Protein AF-A0A212QWR2-F1 (afdb_monomer_lite)

Foldseek 3Di:
DDDDPVNVVVVVVVCVVCVVVVVVVCVVPDDPVVVPPPVVVVVVVVVVVVVVVVVVVVVVVVVVVVVVVVVVVVVVVVVVVVVVVVVVVVVVVVVVVVVVVVVVVVVVVVVVVVVVVVVVVVVVVVVVVVVVVVVVVVVVVVVVVVVVVVVVVVVVVVVVVVVVVVVVVVVVVVVVVVVVVVVVVVVVVVVVVVVVVVVVVVVVVVVVVVVVVVVVVVVVVVVVVVVVVVVVVVVVVVVVVVVVVVVVVVVVVVVVVVVVVVVVVVVVVVVVVVVVVVVVVVVVVQLVLVQVQVVVLCVVQQKDFPDRWDWADQPPPGIQSTKTWTQGPVRDIEMEGEAEDQEQDLVVLVVVLVCVVDPSSLVSCVVVPGDDFYFYEYEYAHYDPVNLVSCVVSQHWYQYSVPGTSHGHDTDDSDDDDDDDDD

Organism: NCBI:txid877466

Sequence (423 aa):
MAFTVEDLRDLAELLRAHPEWREPLWALLAAEEVRRMPERMERGFRRAARLILALYRAQRRQARETDARLAEMAEAIHRLGETVRHLAETVHGLAEAQRRTEENLQRLSEAFVTHHQEFLAYQAQTEARLAELNATVGNLAEVVQDLSGTIHSLAEAQRRTEENLQRLTEAFAAHRQEFLEHGAETDRRFAEMAEAIRNLSEAFTAHRQEFLEHRAETERRFAELAEAQRRTEESLAAHRAETDRRFAELAQAQRRTEETLQHVLLRQEQFQRTLDRFGQIVGVTVEGQMVEAVQRYLAERGYVLLEPIATLAIDRIGELDGIARVRGPDGEEAWFIISVKARLGPRAVHDFADLLRNAAVQEALRAYGVRGPVLPLIFGVVLDRRALELAREARIGLLLQAQGELVAPQPWALEATGNSEDP

pLDDT: mean 83.11, std 12.46, range [30.95, 96.25]

Radius of gyration: 142.33 Å; chains: 1; bounding box: 212×104×377 Å

Secondary structure (DSSP, 8-state):
----HHHHHHHHHHHHH-GGGHHHHHHHHS-TTGGGHHHHHHHHHHHHHHHHHHHHHHHHHHHHHHHHHHHHHHHHHHHHHHHHHHHHHHHHHHHHHHHHHHHHHHHHHHHHHHHHHHHHHHHHHHHHHHHHHHHHHHHHHHHHHHHHHHHHHHHHHHHHHHHHHHHHHHHHHHHHHHHHHHHHHHHHHHHHHHHHHHHHHHHHHHHHHHHHHHHHHHHHHHHHHHHHHHHHHHHHHHHHHHHHHHHHHHHHHHHHHHHHHHHHHHHHHHHHHHHHHHHHHHHHHHHHHHHHHHHHHHHHTTPEESS--EEEEETTTEEEEEEEEEE-TTS-EEEEEEEEEEEE-HHHHHHHHHHHH-HHHHHHHHHHT--S-EEEEEEEEEE-THHHHHHHHTT-EEEETTTEEEE---PBP----------

Structure (mmCIF, N/CA/C/O backbone):
data_AF-A0A212QWR2-F1
#
_entry.id   AF-A0A212QWR2-F1
#
loop_
_atom_site.group_PDB
_atom_site.id
_atom_site.type_symbol
_atom_site.label_atom_id
_atom_site.label_alt_id
_atom_site.label_comp_id
_atom_site.label_asym_id
_atom_site.label_entity_id
_atom_site.label_seq_id
_atom_site.pdbx_PDB_ins_code
_atom_site.Cartn_x
_atom_site.Cartn_y
_atom_site.Cartn_z
_atom_site.occupancy
_atom_site.B_iso_or_equiv
_atom_site.auth_seq_id
_atom_site.auth_comp_id
_atom_site.auth_asym_id
_atom_site.auth_atom_id
_atom_site.pdbx_PDB_model_num
ATOM 1 N N . MET A 1 1 ? -131.033 -11.942 227.398 1.00 42.09 1 MET A N 1
ATOM 2 C CA . MET A 1 1 ? -130.002 -12.928 227.779 1.00 42.09 1 MET A CA 1
ATOM 3 C C . MET A 1 1 ? -129.540 -13.559 226.494 1.00 42.09 1 MET A C 1
ATOM 5 O O . MET A 1 1 ? -130.307 -14.278 225.871 1.00 42.09 1 MET A O 1
ATOM 9 N N . ALA A 1 2 ? -128.429 -13.049 225.989 1.00 44.97 2 ALA A N 1
ATOM 10 C CA . ALA A 1 2 ? -128.163 -12.978 224.567 1.00 44.97 2 ALA A CA 1
ATOM 11 C C . ALA A 1 2 ? -126.706 -13.345 224.359 1.00 44.97 2 ALA A C 1
ATOM 13 O O . ALA A 1 2 ? -125.842 -12.746 224.989 1.00 44.97 2 ALA A O 1
ATOM 14 N N . PHE A 1 3 ? -126.501 -14.342 223.512 1.00 57.19 3 PHE A N 1
ATOM 15 C CA . PHE A 1 3 ? -125.217 -14.774 222.988 1.00 57.19 3 PHE A CA 1
ATOM 16 C C . PHE A 1 3 ? -124.317 -13.554 222.723 1.00 57.19 3 PHE A C 1
ATOM 18 O O . PHE A 1 3 ? -124.690 -12.690 221.922 1.00 57.19 3 PHE A O 1
ATOM 25 N N . THR A 1 4 ? -123.200 -13.421 223.443 1.00 62.25 4 THR A N 1
ATOM 26 C CA . THR A 1 4 ? -122.276 -12.289 223.272 1.00 62.25 4 THR A CA 1
ATOM 27 C C . THR A 1 4 ? -121.043 -12.700 222.477 1.00 62.25 4 THR A C 1
ATOM 29 O O . THR A 1 4 ? -120.872 -13.835 222.039 1.00 62.25 4 THR A O 1
ATOM 32 N N . VAL A 1 5 ? -120.171 -11.730 222.244 1.00 62.03 5 VAL A N 1
ATOM 33 C CA . VAL A 1 5 ? -118.946 -11.897 221.468 1.00 62.03 5 VAL A CA 1
ATOM 34 C C . VAL A 1 5 ? -117.949 -12.859 222.152 1.00 62.03 5 VAL A C 1
ATOM 36 O O . VAL A 1 5 ? -117.109 -13.423 221.454 1.00 62.03 5 VAL A O 1
ATOM 39 N N . GLU A 1 6 ? -118.062 -13.109 223.467 1.00 59.66 6 GLU A N 1
ATOM 40 C CA . GLU A 1 6 ? -117.269 -14.122 224.195 1.00 59.66 6 GLU A CA 1
ATOM 41 C C . GLU A 1 6 ? -117.729 -15.560 223.886 1.00 59.66 6 GLU A C 1
ATOM 43 O O . GLU A 1 6 ? -116.888 -16.386 223.539 1.00 59.66 6 GLU A O 1
ATOM 48 N N . ASP A 1 7 ? -119.041 -15.825 223.810 1.00 64.12 7 ASP A N 1
ATOM 49 C CA . ASP A 1 7 ? -119.592 -17.135 223.402 1.00 64.12 7 ASP A CA 1
ATOM 50 C C . ASP A 1 7 ? -119.168 -17.534 221.966 1.00 64.12 7 ASP A C 1
ATOM 52 O O . ASP A 1 7 ? -118.997 -18.708 221.630 1.00 64.12 7 ASP A O 1
ATOM 56 N N . LEU A 1 8 ? -118.963 -16.538 221.094 1.00 60.72 8 LEU A N 1
ATOM 57 C CA . LEU A 1 8 ? -118.506 -16.702 219.705 1.00 60.72 8 LEU A CA 1
ATOM 58 C C . LEU A 1 8 ? -116.994 -16.985 219.620 1.00 60.72 8 LEU A C 1
ATOM 60 O O . LEU A 1 8 ? -116.527 -17.639 218.683 1.00 60.72 8 LEU A O 1
ATOM 64 N N . ARG A 1 9 ? -116.231 -16.508 220.610 1.00 67.19 9 ARG A N 1
ATOM 65 C CA . ARG A 1 9 ? -114.794 -16.768 220.752 1.00 67.19 9 ARG A CA 1
ATOM 66 C C . ARG A 1 9 ? -114.546 -18.174 221.298 1.00 67.19 9 ARG A C 1
ATOM 68 O O . ARG A 1 9 ? -113.717 -18.882 220.729 1.00 67.19 9 ARG A O 1
ATOM 75 N N . ASP A 1 10 ? -115.341 -18.603 222.277 1.00 68.62 10 ASP A N 1
ATOM 76 C CA . ASP A 1 10 ? -115.304 -19.957 222.845 1.00 68.62 10 ASP A CA 1
ATOM 77 C C . ASP A 1 10 ? -115.687 -21.025 221.803 1.00 68.62 10 ASP A C 1
ATOM 79 O O . ASP A 1 10 ? -115.027 -22.061 221.687 1.00 68.62 10 ASP A O 1
ATOM 83 N N . LEU A 1 11 ? -116.682 -20.749 220.946 1.00 68.94 11 LEU A N 1
ATOM 84 C CA . LEU A 1 11 ? -117.036 -21.623 219.818 1.00 68.94 11 LEU A CA 1
ATOM 85 C C . LEU A 1 11 ? -115.879 -21.759 218.807 1.00 68.94 11 LEU A C 1
ATOM 87 O O . LEU A 1 11 ? -115.638 -22.842 218.271 1.00 68.94 11 LEU A O 1
ATOM 91 N N . ALA A 1 12 ? -115.138 -20.676 218.550 1.00 67.44 12 ALA A N 1
ATOM 92 C CA . ALA A 1 12 ? -113.988 -20.684 217.647 1.00 67.44 12 ALA A CA 1
ATOM 93 C C . ALA A 1 12 ? -112.766 -21.423 218.232 1.00 67.44 12 ALA A C 1
ATOM 95 O O . ALA A 1 12 ? -111.989 -22.002 217.465 1.00 67.44 12 ALA A O 1
ATOM 96 N N . GLU A 1 13 ? -112.600 -21.447 219.560 1.00 71.12 13 GLU A N 1
ATOM 97 C CA . GLU A 1 13 ? -111.594 -22.275 220.239 1.00 71.12 13 GLU A CA 1
ATOM 98 C C . GLU A 1 13 ? -111.981 -23.763 220.256 1.00 71.12 13 GLU A C 1
ATOM 100 O O . GLU A 1 13 ? -111.152 -24.604 219.900 1.00 71.12 13 GLU A O 1
ATOM 105 N N . LEU A 1 14 ? -113.247 -24.108 220.518 1.00 71.00 14 LEU A N 1
ATOM 106 C CA . LEU A 1 14 ? -113.765 -25.486 220.430 1.00 71.00 14 LEU A CA 1
ATOM 107 C C . LEU A 1 14 ? -113.655 -26.070 219.013 1.00 71.00 14 LEU A C 1
ATOM 109 O O . LEU A 1 14 ? -113.196 -27.198 218.834 1.00 71.00 14 LEU A O 1
ATOM 113 N N . LEU A 1 15 ? -113.972 -25.275 217.986 1.00 66.69 15 LEU A N 1
ATOM 114 C CA . LEU A 1 15 ? -113.772 -25.643 216.578 1.00 66.69 15 LEU A CA 1
ATOM 115 C C . LEU A 1 15 ? -112.291 -25.704 216.176 1.00 66.69 15 LEU A C 1
ATOM 117 O O . LEU A 1 15 ? -111.963 -26.199 215.093 1.00 66.69 15 LEU A O 1
ATOM 121 N N . ARG A 1 16 ? -111.372 -25.184 216.999 1.00 68.62 16 ARG A N 1
ATOM 122 C CA . ARG A 1 16 ? -109.927 -25.391 216.830 1.00 68.62 16 ARG A CA 1
ATOM 123 C C . ARG A 1 16 ? -109.407 -26.635 217.534 1.00 68.62 16 ARG A C 1
ATOM 125 O O . ARG A 1 16 ? -108.525 -27.269 216.959 1.00 68.62 16 ARG A O 1
ATOM 132 N N . ALA A 1 17 ? -109.966 -26.987 218.687 1.00 69.06 17 ALA A N 1
ATOM 133 C CA . ALA A 1 17 ? -109.622 -28.192 219.436 1.00 69.06 17 ALA A CA 1
ATOM 134 C C . ALA A 1 17 ? -110.185 -29.484 218.808 1.00 69.06 17 ALA A C 1
ATOM 136 O O . ALA A 1 17 ? -109.509 -30.507 218.847 1.00 69.06 17 ALA A O 1
ATOM 137 N N . HIS A 1 18 ? -111.362 -29.423 218.173 1.00 61.00 18 HIS A N 1
ATOM 138 C CA . HIS A 1 18 ? -112.025 -30.556 217.509 1.00 61.00 18 HIS A CA 1
ATOM 139 C C . HIS A 1 18 ? -112.124 -30.338 215.986 1.00 61.00 18 HIS A C 1
ATOM 141 O O . HIS A 1 18 ? -113.138 -29.833 215.489 1.00 61.00 18 HIS A O 1
ATOM 147 N N . PRO A 1 19 ? -111.074 -30.668 215.204 1.00 66.56 19 PRO A N 1
ATOM 148 C CA . PRO A 1 19 ? -111.085 -30.518 213.747 1.00 66.56 19 PRO A CA 1
ATOM 149 C C . PRO A 1 19 ? -112.181 -31.343 213.052 1.00 66.56 19 PRO A C 1
ATOM 151 O O . PRO A 1 19 ? -112.654 -30.933 211.993 1.00 66.56 19 PRO A O 1
ATOM 154 N N . GLU A 1 20 ? -112.649 -32.430 213.665 1.00 67.19 20 GLU A N 1
ATOM 155 C CA . GLU A 1 20 ? -113.782 -33.243 213.215 1.00 67.19 20 GLU A CA 1
ATOM 156 C C . GLU A 1 20 ? -115.118 -32.475 213.171 1.00 67.19 20 GLU A C 1
ATOM 158 O O . GLU A 1 20 ? -116.031 -32.869 212.448 1.00 67.19 20 GLU A O 1
ATOM 163 N N . TRP A 1 21 ? -115.250 -31.352 213.889 1.00 64.31 21 TRP A N 1
ATOM 164 C CA . TRP A 1 21 ? -116.470 -30.530 213.896 1.00 64.31 21 TRP A CA 1
ATOM 165 C C . TRP A 1 21 ? -116.471 -29.430 212.832 1.00 64.31 21 TRP A C 1
ATOM 167 O O . TRP A 1 21 ? -117.510 -28.822 212.566 1.00 64.31 21 TRP A O 1
ATOM 177 N N . ARG A 1 22 ? -115.334 -29.185 212.171 1.00 67.31 22 ARG A N 1
ATOM 178 C CA . ARG A 1 22 ? -115.240 -28.165 211.118 1.00 67.31 22 ARG A CA 1
ATOM 179 C C . ARG A 1 22 ? -115.973 -28.570 209.852 1.00 67.31 22 ARG A C 1
ATOM 181 O O . ARG A 1 22 ? -116.592 -27.713 209.236 1.00 67.31 22 ARG A O 1
ATOM 188 N N . GLU A 1 23 ? -115.908 -29.843 209.475 1.00 65.75 23 GLU A N 1
ATOM 189 C CA . GLU A 1 23 ? -116.530 -30.364 208.253 1.00 65.75 23 GLU A CA 1
ATOM 190 C C . GLU A 1 23 ? -118.077 -30.347 208.324 1.00 65.75 23 GLU A C 1
ATOM 192 O O . GLU A 1 23 ? -118.699 -29.807 207.404 1.00 65.75 23 GLU A O 1
ATOM 197 N N . PRO A 1 24 ? -118.728 -30.786 209.429 1.00 61.84 24 PRO A N 1
ATOM 198 C CA . PRO A 1 24 ? -120.181 -30.666 209.611 1.00 61.84 24 PRO A CA 1
ATOM 199 C C . PRO A 1 24 ? -120.678 -29.214 209.667 1.00 61.84 24 PRO A C 1
ATOM 201 O O . PRO A 1 24 ? -121.737 -28.897 209.122 1.00 61.84 24 PRO A O 1
ATOM 204 N N . LEU A 1 25 ? -119.909 -28.310 210.285 1.00 59.31 25 LEU A N 1
ATOM 205 C CA . LEU A 1 25 ? -120.248 -26.887 210.350 1.00 59.31 25 LEU A CA 1
ATOM 206 C C . LEU A 1 25 ? -120.067 -26.190 208.985 1.00 59.31 25 LEU A C 1
ATOM 208 O O . LEU A 1 25 ? -120.899 -25.368 208.600 1.00 59.31 25 LEU A O 1
ATOM 212 N N . TRP A 1 26 ? -119.030 -26.557 208.214 1.00 62.47 26 TRP A N 1
ATOM 213 C CA . TRP A 1 26 ? -118.830 -26.087 206.834 1.00 62.47 26 TRP A CA 1
ATOM 214 C C . TRP A 1 26 ? -119.951 -26.548 205.894 1.00 62.47 26 TRP A C 1
ATOM 216 O O . TRP A 1 26 ? -120.334 -25.800 204.997 1.00 62.47 26 TRP A O 1
ATOM 226 N N . ALA A 1 27 ? -120.525 -27.735 206.113 1.00 61.56 27 ALA A N 1
ATOM 227 C CA . ALA A 1 27 ? -121.671 -28.222 205.345 1.00 61.56 27 ALA A CA 1
ATOM 228 C C . ALA A 1 27 ? -122.976 -27.438 205.618 1.00 61.56 27 ALA A C 1
ATOM 230 O O . ALA A 1 27 ? -123.768 -27.272 204.690 1.00 61.56 27 ALA A O 1
ATOM 231 N N . LEU A 1 28 ? -123.188 -26.944 206.850 1.00 58.47 28 LEU A N 1
ATOM 232 C CA . LEU A 1 28 ? -124.367 -26.157 207.267 1.00 58.47 28 LEU A CA 1
ATOM 233 C C . LEU A 1 28 ? -124.298 -24.671 206.862 1.00 58.47 28 LEU A C 1
ATOM 235 O O . LEU A 1 28 ? -125.340 -24.055 206.652 1.00 58.47 28 LEU A O 1
ATOM 239 N N . LEU A 1 29 ? -123.092 -24.097 206.749 1.00 57.19 29 LEU A N 1
ATOM 240 C CA . LEU A 1 29 ? -122.878 -22.683 206.392 1.00 57.19 29 LEU A CA 1
ATOM 241 C C . LEU A 1 29 ? -122.632 -22.444 204.891 1.00 57.19 29 LEU A C 1
ATOM 243 O O . LEU A 1 29 ? -122.854 -21.332 204.409 1.00 57.19 29 LEU A O 1
ATOM 247 N N . ALA A 1 30 ? -122.167 -23.445 204.136 1.00 60.28 30 ALA A N 1
ATOM 248 C CA . ALA A 1 30 ? -121.863 -23.278 202.716 1.00 60.28 30 ALA A CA 1
ATOM 249 C C . ALA A 1 30 ? -123.122 -23.395 201.839 1.00 60.28 30 ALA A C 1
ATOM 251 O O . ALA A 1 30 ? -123.663 -24.485 201.647 1.00 60.28 30 ALA A O 1
ATOM 252 N N . ALA A 1 31 ? -123.547 -22.274 201.247 1.00 55.84 31 ALA A N 1
ATOM 253 C CA . ALA A 1 31 ? -124.576 -22.252 200.210 1.00 55.84 31 ALA A CA 1
ATOM 254 C C . ALA A 1 31 ? -124.156 -23.073 198.967 1.00 55.84 31 ALA A C 1
ATOM 256 O O . ALA A 1 31 ? -122.979 -23.138 198.602 1.00 55.84 31 ALA A O 1
ATOM 257 N N . GLU A 1 32 ? -125.150 -23.674 198.306 1.00 56.88 32 GLU A N 1
ATOM 258 C CA . GLU A 1 32 ? -125.080 -24.670 197.217 1.00 56.88 32 GLU A CA 1
ATOM 259 C C . GLU A 1 32 ? -124.093 -24.346 196.062 1.00 56.88 32 GLU A C 1
ATOM 261 O O . GLU A 1 32 ? -123.601 -25.241 195.372 1.00 56.88 32 GLU A O 1
ATOM 266 N N . GLU A 1 33 ? -123.758 -23.072 195.844 1.00 57.84 33 GLU A N 1
ATOM 267 C CA . GLU A 1 33 ? -122.969 -22.576 194.705 1.00 57.84 33 GLU A CA 1
ATOM 268 C C . GLU A 1 33 ? -121.474 -22.920 194.776 1.00 57.84 33 GLU A C 1
ATOM 270 O O . GLU A 1 33 ? -120.851 -23.189 193.745 1.00 57.84 33 GLU A O 1
ATOM 275 N N . VAL A 1 34 ? -120.892 -22.995 195.976 1.00 60.53 34 VAL A N 1
ATOM 276 C CA . VAL A 1 34 ? -119.456 -23.299 196.146 1.00 60.53 34 VAL A CA 1
ATOM 277 C C . VAL A 1 34 ? -119.159 -24.777 195.845 1.00 60.53 34 VAL A C 1
ATOM 279 O O . VAL A 1 34 ? -118.053 -25.130 195.434 1.00 60.53 34 VAL A O 1
ATOM 282 N N . ARG A 1 35 ? -120.173 -25.649 195.932 1.00 56.47 35 ARG A N 1
ATOM 283 C CA . ARG A 1 35 ? -120.036 -27.103 195.749 1.00 56.47 35 ARG A CA 1
ATOM 284 C C . ARG A 1 35 ? -119.844 -27.532 194.277 1.00 56.47 35 ARG A C 1
ATOM 286 O O . ARG A 1 35 ? -119.317 -28.612 194.038 1.00 56.47 35 ARG A O 1
ATOM 293 N N . ARG A 1 36 ? -120.208 -26.703 193.277 1.00 61.03 36 ARG A N 1
ATOM 294 C CA . ARG A 1 36 ? -120.151 -27.038 191.822 1.00 61.03 36 ARG A CA 1
ATOM 295 C C . ARG A 1 36 ? -118.952 -26.467 191.038 1.00 61.03 36 ARG A C 1
ATOM 297 O O . ARG A 1 36 ? -118.868 -26.646 189.821 1.00 61.03 36 ARG A O 1
ATOM 304 N N . MET A 1 37 ? -118.021 -25.771 191.690 1.00 60.88 37 MET A N 1
ATOM 305 C CA . MET A 1 37 ? -116.890 -25.104 191.021 1.00 60.88 37 MET A CA 1
ATOM 306 C C . MET A 1 37 ? -115.877 -26.045 190.304 1.00 60.88 37 MET A C 1
ATOM 308 O O . MET A 1 37 ? -115.457 -25.699 189.193 1.00 60.88 37 MET A O 1
ATOM 312 N N . PRO A 1 38 ? -115.508 -27.236 190.832 1.00 64.25 38 PRO A N 1
ATOM 313 C CA . PRO A 1 38 ? -114.460 -28.085 190.237 1.00 64.25 38 PRO A CA 1
ATOM 314 C C . PRO A 1 38 ? -114.761 -28.558 188.801 1.00 64.25 38 PRO A C 1
ATOM 316 O O . PRO A 1 38 ? -113.900 -28.499 187.921 1.00 64.25 38 PRO A O 1
ATOM 319 N N . GLU A 1 39 ? -116.009 -28.937 188.510 1.00 62.28 39 GLU A N 1
ATOM 320 C CA . GLU A 1 39 ? -116.418 -29.449 187.190 1.00 62.28 39 GLU A CA 1
ATOM 321 C C . GLU A 1 39 ? -116.424 -28.378 186.083 1.00 62.28 39 GLU A C 1
ATOM 323 O O . GLU A 1 39 ? -116.381 -28.689 184.883 1.00 62.28 39 GLU A O 1
ATOM 328 N N . ARG A 1 40 ? -116.534 -27.092 186.449 1.00 61.88 40 ARG A N 1
ATOM 329 C CA . ARG A 1 40 ? -116.439 -25.986 185.480 1.00 61.88 40 ARG A CA 1
ATOM 330 C C . ARG A 1 40 ? -114.996 -25.766 185.034 1.00 61.88 40 ARG A C 1
ATOM 332 O O . ARG A 1 40 ? -114.768 -25.587 183.837 1.00 61.88 40 ARG A O 1
ATOM 339 N N . MET A 1 41 ? -114.035 -25.817 185.957 1.00 62.31 41 MET A N 1
ATOM 340 C CA . MET A 1 41 ? -112.614 -25.634 185.637 1.00 62.31 41 MET A CA 1
ATOM 341 C C . MET A 1 41 ? -112.079 -26.740 184.717 1.00 62.31 41 MET A C 1
ATOM 343 O O . MET A 1 41 ? -111.419 -26.439 183.723 1.00 62.31 41 MET A O 1
ATOM 347 N N . GLU A 1 42 ? -112.420 -28.007 184.963 1.00 64.69 42 GLU A N 1
ATOM 348 C CA . GLU A 1 42 ? -111.915 -29.131 184.158 1.00 64.69 42 GLU A CA 1
ATOM 349 C C . GLU A 1 42 ? -112.392 -29.077 182.691 1.00 64.69 42 GLU A C 1
ATOM 351 O O . GLU A 1 42 ? -111.628 -29.330 181.750 1.00 64.69 42 GLU A O 1
ATOM 356 N N . ARG A 1 43 ? -113.648 -28.654 182.472 1.00 65.38 43 ARG A N 1
ATOM 357 C CA . ARG A 1 43 ? -114.188 -28.396 181.125 1.00 65.38 43 ARG A CA 1
ATOM 358 C C . ARG A 1 43 ? -113.428 -27.279 180.404 1.00 65.38 43 ARG A C 1
ATOM 360 O O . ARG A 1 43 ? -113.173 -27.405 179.204 1.00 65.38 43 ARG A O 1
ATOM 367 N N . GLY A 1 44 ? -113.039 -26.225 181.124 1.00 63.25 44 GLY A N 1
ATOM 368 C CA . GLY A 1 44 ? -112.209 -25.138 180.598 1.00 63.25 44 GLY A CA 1
ATOM 369 C C . GLY A 1 44 ? -110.828 -25.621 180.149 1.00 63.25 44 GLY A C 1
ATOM 370 O O . GLY A 1 44 ? -110.434 -25.381 179.004 1.00 63.25 44 GLY A O 1
ATOM 371 N N . PHE A 1 45 ? -110.135 -26.388 180.996 1.00 66.44 45 PHE A N 1
ATOM 372 C CA . PHE A 1 45 ? -108.803 -26.922 180.685 1.00 66.44 45 PHE A CA 1
ATOM 373 C C . PHE A 1 45 ? -108.802 -27.867 179.474 1.00 66.44 45 PHE A C 1
ATOM 375 O O . PHE A 1 45 ? -107.958 -27.723 178.585 1.00 66.44 45 PHE A O 1
ATOM 382 N N . ARG A 1 46 ? -109.781 -28.780 179.355 1.00 69.06 46 ARG A N 1
ATOM 383 C CA . ARG A 1 46 ? -109.877 -29.675 178.181 1.00 69.06 46 ARG A CA 1
ATOM 384 C C . ARG A 1 46 ? -110.094 -28.911 176.871 1.00 69.06 46 ARG A C 1
ATOM 386 O O . ARG A 1 46 ? -109.598 -29.339 175.827 1.00 69.06 46 ARG A O 1
ATOM 393 N N . ARG A 1 47 ? -110.825 -27.790 176.899 1.00 67.25 47 ARG A N 1
ATOM 394 C CA . ARG A 1 47 ? -111.054 -26.953 175.709 1.00 67.25 47 ARG A CA 1
ATOM 395 C C . ARG A 1 47 ? -109.782 -26.207 175.296 1.00 67.25 47 ARG A C 1
ATOM 397 O O . ARG A 1 47 ? -109.461 -26.197 174.109 1.00 67.25 47 ARG A O 1
ATOM 404 N N . ALA A 1 48 ? -109.038 -25.664 176.260 1.00 66.62 48 ALA A N 1
ATOM 405 C CA . ALA A 1 48 ? -107.760 -24.997 176.012 1.00 66.62 48 ALA A CA 1
ATOM 406 C C . ALA A 1 48 ? -106.708 -25.953 175.414 1.00 66.62 48 ALA A C 1
ATOM 408 O O . ALA A 1 48 ? -106.091 -25.630 174.400 1.00 66.62 48 ALA A O 1
ATOM 409 N N . ALA A 1 49 ? -106.571 -27.169 175.957 1.00 68.88 49 ALA A N 1
ATOM 410 C CA . ALA A 1 49 ? -105.609 -28.159 175.461 1.00 68.88 49 ALA A CA 1
ATOM 411 C C . ALA A 1 49 ? -105.852 -28.559 173.988 1.00 68.88 49 ALA A C 1
ATOM 413 O O . ALA A 1 49 ? -104.902 -28.710 173.218 1.00 68.88 49 ALA A O 1
ATOM 414 N N . ARG A 1 50 ? -107.121 -28.677 173.558 1.00 73.88 50 ARG A N 1
ATOM 415 C CA . ARG A 1 50 ? -107.462 -28.968 172.150 1.00 73.88 50 ARG A CA 1
ATOM 416 C C . ARG A 1 50 ? -107.052 -27.843 171.201 1.00 73.88 50 ARG A C 1
ATOM 418 O O . ARG A 1 50 ? -106.542 -28.132 170.121 1.00 73.88 50 ARG A O 1
ATOM 425 N N . LEU A 1 51 ? -107.273 -26.586 171.592 1.00 74.31 51 LEU A N 1
ATOM 426 C CA . LEU A 1 51 ? -106.925 -25.421 170.771 1.00 74.31 51 LEU A CA 1
ATOM 427 C C . LEU A 1 51 ? -105.409 -25.278 170.612 1.00 74.31 51 LEU A C 1
ATOM 429 O O . LEU A 1 51 ? -104.936 -25.070 169.498 1.00 74.31 51 LEU A O 1
ATOM 433 N N . ILE A 1 52 ? -104.649 -25.476 171.693 1.00 77.50 52 ILE A N 1
ATOM 434 C CA . ILE A 1 52 ? -103.180 -25.432 171.658 1.00 77.50 52 ILE A CA 1
ATOM 435 C C . ILE A 1 52 ? -102.627 -26.511 170.715 1.00 77.50 52 ILE A C 1
ATOM 437 O O . ILE A 1 52 ? -101.778 -26.221 169.872 1.00 77.50 52 ILE A O 1
ATOM 441 N N . LEU A 1 53 ? -103.143 -27.744 170.786 1.00 75.19 53 LEU A N 1
ATOM 442 C CA . LEU A 1 53 ? -102.692 -28.828 169.908 1.00 75.19 53 LEU A CA 1
ATOM 443 C C . LEU A 1 53 ? -103.066 -28.585 168.434 1.00 75.19 53 LEU A C 1
ATOM 445 O O . LEU A 1 53 ? -102.294 -28.930 167.537 1.00 75.19 53 LEU A O 1
ATOM 449 N N . ALA A 1 54 ? -104.235 -27.992 168.173 1.00 73.75 54 ALA A N 1
ATOM 450 C CA . ALA A 1 54 ? -104.661 -27.624 166.825 1.00 73.75 54 ALA A CA 1
ATOM 451 C C . ALA A 1 54 ? -103.762 -26.532 166.222 1.00 73.75 54 ALA A C 1
ATOM 453 O O . ALA A 1 54 ? -103.312 -26.684 165.085 1.00 73.75 54 ALA A O 1
ATOM 454 N N . LEU A 1 55 ? -103.433 -25.493 166.999 1.00 73.44 55 LEU A N 1
ATOM 455 C CA . LEU A 1 55 ? -102.504 -24.432 166.597 1.00 73.44 55 LEU A CA 1
ATOM 456 C C . LEU A 1 55 ? -101.101 -24.979 166.321 1.00 73.44 55 LEU A C 1
ATOM 458 O O . LEU A 1 55 ? -100.545 -24.716 165.258 1.00 73.44 55 LEU A O 1
ATOM 462 N N . TYR A 1 56 ? -100.563 -25.821 167.209 1.00 75.31 56 TYR A N 1
ATOM 463 C CA . TYR A 1 56 ? -99.253 -26.444 167.004 1.00 75.31 56 TYR A CA 1
ATOM 464 C C . TYR A 1 56 ? -99.202 -27.286 165.717 1.00 75.31 56 TYR A C 1
ATOM 466 O O . TYR A 1 56 ? -98.242 -27.211 164.951 1.00 75.31 56 TYR A O 1
ATOM 474 N N . ARG A 1 57 ? -100.256 -28.064 165.426 1.00 77.38 57 ARG A N 1
ATOM 475 C CA . ARG A 1 57 ? -100.349 -28.860 164.188 1.00 77.38 57 ARG A CA 1
ATOM 476 C C . ARG A 1 57 ? -100.460 -27.993 162.935 1.00 77.38 57 ARG A C 1
ATOM 478 O O . ARG A 1 57 ? -99.830 -28.326 161.932 1.00 77.38 57 ARG A O 1
ATOM 485 N N . ALA A 1 58 ? -101.241 -26.914 162.985 1.00 74.62 58 ALA A N 1
ATOM 486 C CA . ALA A 1 58 ? -101.362 -25.964 161.881 1.00 74.62 58 ALA A CA 1
ATOM 487 C C . ALA A 1 58 ? -100.013 -25.293 161.583 1.00 74.62 58 ALA A C 1
ATOM 489 O O . ALA A 1 58 ? -99.566 -25.292 160.438 1.00 74.62 58 ALA A O 1
ATOM 490 N N . GLN A 1 59 ? -99.306 -24.850 162.625 1.00 75.75 59 GLN A N 1
ATOM 491 C CA . GLN A 1 59 ? -97.988 -24.234 162.494 1.00 75.75 59 GLN A CA 1
ATOM 492 C C . GLN A 1 59 ? -96.945 -25.210 161.930 1.00 75.75 59 GLN A C 1
ATOM 494 O O . GLN A 1 59 ? -96.167 -24.849 161.050 1.00 75.75 59 GLN A O 1
ATOM 499 N N . ARG A 1 60 ? -96.966 -26.483 162.352 1.00 79.06 60 ARG A N 1
ATOM 500 C CA . ARG A 1 60 ? -96.061 -27.510 161.805 1.00 79.06 60 ARG A CA 1
ATOM 501 C C . ARG A 1 60 ? -96.365 -27.875 160.348 1.00 79.06 60 ARG A C 1
ATOM 503 O O . ARG A 1 60 ? -95.449 -28.257 159.626 1.00 79.06 60 ARG A O 1
ATOM 510 N N . ARG A 1 61 ? -97.631 -27.795 159.916 1.00 75.75 61 ARG A N 1
ATOM 511 C CA . ARG A 1 61 ? -98.010 -27.956 158.500 1.00 75.75 61 ARG A CA 1
ATOM 512 C C . ARG A 1 61 ? -97.475 -26.805 157.659 1.00 75.75 61 ARG A C 1
ATOM 514 O O . ARG A 1 61 ? -96.829 -27.068 156.654 1.00 75.75 61 ARG A O 1
ATOM 521 N N . GLN A 1 62 ? -97.679 -25.571 158.113 1.00 78.38 62 GLN A N 1
ATOM 522 C CA . GLN A 1 62 ? -97.210 -24.383 157.405 1.00 78.38 62 GLN A CA 1
ATOM 523 C C . GLN A 1 62 ? -95.679 -24.369 157.264 1.00 78.38 62 GLN A C 1
ATOM 525 O O . GLN A 1 62 ? -95.185 -24.102 156.176 1.00 78.38 62 GLN A O 1
ATOM 530 N N . ALA A 1 63 ? -94.936 -24.749 158.312 1.00 77.12 63 ALA A N 1
ATOM 531 C CA . ALA A 1 63 ? -93.476 -24.872 158.246 1.00 77.12 63 ALA A CA 1
ATOM 532 C C . ALA A 1 63 ? -93.006 -25.916 157.209 1.00 77.12 63 ALA A C 1
ATOM 534 O O . ALA A 1 63 ? -92.060 -25.681 156.465 1.00 77.12 63 ALA A O 1
ATOM 535 N N . ARG A 1 64 ? -93.701 -27.059 157.104 1.00 79.31 64 ARG A N 1
ATOM 536 C CA . ARG A 1 64 ? -93.382 -28.080 156.090 1.00 79.31 64 ARG A CA 1
ATOM 537 C C . ARG A 1 64 ? -93.686 -27.619 154.666 1.00 79.31 64 ARG A C 1
ATOM 539 O O . ARG A 1 64 ? -92.930 -27.950 153.762 1.00 79.31 64 ARG A O 1
ATOM 546 N N . GLU A 1 65 ? -94.772 -26.876 154.459 1.00 79.75 65 GLU A N 1
ATOM 547 C CA . GLU A 1 65 ? -95.088 -26.293 153.147 1.00 79.75 65 GLU A CA 1
ATOM 548 C C . GLU A 1 65 ? -94.063 -25.236 152.729 1.00 79.75 65 GLU A C 1
ATOM 550 O O . GLU A 1 65 ? -93.687 -25.183 151.559 1.00 79.75 65 GLU A O 1
ATOM 555 N N . THR A 1 66 ? -93.584 -24.409 153.664 1.00 78.12 66 THR A N 1
ATOM 556 C CA . THR A 1 66 ? -92.529 -23.435 153.363 1.00 78.12 66 THR A CA 1
ATOM 557 C C . THR A 1 66 ? -91.205 -24.113 153.028 1.00 78.12 66 THR A C 1
ATOM 559 O O . THR A 1 66 ? -90.579 -23.723 152.047 1.00 78.12 66 THR A O 1
ATOM 562 N N . ASP A 1 67 ? -90.814 -25.161 153.759 1.00 81.50 67 ASP A N 1
ATOM 563 C CA . ASP A 1 67 ? -89.589 -25.916 153.460 1.00 81.50 67 ASP A CA 1
ATOM 564 C C . ASP A 1 67 ? -89.677 -26.631 152.103 1.00 81.50 67 ASP A C 1
ATOM 566 O O . ASP A 1 67 ? -88.718 -26.615 151.335 1.00 81.50 67 ASP A O 1
ATOM 570 N N . ALA A 1 68 ? -90.840 -27.200 151.764 1.00 80.19 68 ALA A N 1
ATOM 571 C CA . ALA A 1 68 ? -91.066 -27.829 150.463 1.00 80.19 68 ALA A CA 1
ATOM 572 C C . ALA A 1 68 ? -90.964 -26.820 149.306 1.00 80.19 68 ALA A C 1
ATOM 574 O O . ALA A 1 68 ? -90.280 -27.089 148.322 1.00 80.19 68 ALA A O 1
ATOM 575 N N . ARG A 1 69 ? -91.564 -25.627 149.444 1.00 81.56 69 ARG A N 1
ATOM 576 C CA . ARG A 1 69 ? -91.437 -24.552 148.441 1.00 81.56 69 ARG A CA 1
ATOM 577 C C . ARG A 1 69 ? -89.999 -24.064 148.292 1.00 81.56 69 ARG A C 1
ATOM 579 O O . ARG A 1 69 ? -89.569 -23.788 147.179 1.00 81.56 69 ARG A O 1
ATOM 586 N N . LEU A 1 70 ? -89.251 -23.951 149.391 1.00 82.75 70 LEU A N 1
ATOM 587 C CA . LEU A 1 70 ? -87.837 -23.574 149.341 1.00 82.75 70 LEU A CA 1
ATOM 588 C C . LEU A 1 70 ? -86.985 -24.653 148.664 1.00 82.75 70 LEU A C 1
ATOM 590 O O . LEU A 1 70 ? -86.083 -24.307 147.906 1.00 82.75 70 LEU A O 1
ATOM 594 N N . ALA A 1 71 ? -87.287 -25.935 148.884 1.00 81.38 71 ALA A N 1
ATOM 595 C CA . ALA A 1 71 ? -86.619 -27.041 148.203 1.00 81.38 71 ALA A CA 1
ATOM 596 C C . ALA A 1 71 ? -86.909 -27.044 146.692 1.00 81.38 71 ALA A C 1
ATOM 598 O O . ALA A 1 71 ? -85.970 -27.105 145.902 1.00 81.38 71 ALA A O 1
ATOM 599 N N . GLU A 1 72 ? -88.174 -26.883 146.284 1.00 83.25 72 GLU A N 1
ATOM 600 C CA . GLU A 1 72 ? -88.546 -26.739 144.867 1.00 83.25 72 GLU A CA 1
ATOM 601 C C . GLU A 1 72 ? -87.865 -25.525 144.225 1.00 83.25 72 GLU A C 1
ATOM 603 O O . GLU A 1 72 ? -87.363 -25.606 143.104 1.00 83.25 72 GLU A O 1
ATOM 608 N N . MET A 1 73 ? -87.794 -24.400 144.943 1.00 84.12 73 MET A N 1
ATOM 609 C CA . MET A 1 73 ? -87.131 -23.192 144.457 1.00 84.12 73 MET A CA 1
ATOM 610 C C . MET A 1 73 ? -85.613 -23.380 144.342 1.00 84.12 73 MET A C 1
ATOM 612 O O . MET A 1 73 ? -85.020 -22.936 143.362 1.00 84.12 73 MET A O 1
ATOM 616 N N . ALA A 1 74 ? -84.977 -24.073 145.290 1.00 82.69 74 ALA A N 1
ATOM 617 C CA . ALA A 1 74 ? -83.559 -24.417 145.216 1.00 82.69 74 ALA A CA 1
ATOM 618 C C . ALA A 1 74 ? -83.263 -25.354 144.036 1.00 82.69 74 ALA A C 1
ATOM 620 O O . ALA A 1 74 ? -82.275 -25.160 143.327 1.00 82.69 74 ALA A O 1
ATOM 621 N N . GLU A 1 75 ? -84.138 -26.326 143.776 1.00 85.31 75 GLU A N 1
ATOM 622 C CA . GLU A 1 75 ? -84.009 -27.236 142.640 1.00 85.31 75 GLU A CA 1
ATOM 623 C C . GLU A 1 75 ? -84.229 -26.509 141.303 1.00 85.31 75 GLU A C 1
ATOM 625 O O . GLU A 1 75 ? -83.469 -26.708 140.356 1.00 85.31 75 GLU A O 1
ATOM 630 N N . ALA A 1 76 ? -85.200 -25.593 141.231 1.00 84.19 76 ALA A N 1
ATOM 631 C CA . ALA A 1 76 ? -85.412 -24.736 140.065 1.00 84.19 76 ALA A CA 1
ATOM 632 C C . ALA A 1 76 ? -84.208 -23.818 139.795 1.00 84.19 76 ALA A C 1
ATOM 634 O O . ALA A 1 76 ? -83.788 -23.680 138.646 1.00 84.19 76 ALA A O 1
ATOM 635 N N . ILE A 1 77 ? -83.613 -23.236 140.843 1.00 87.25 77 ILE A N 1
ATOM 636 C CA . ILE A 1 77 ? -82.378 -22.444 140.744 1.00 87.25 77 ILE A CA 1
ATOM 637 C C . ILE A 1 77 ? -81.210 -23.319 140.271 1.00 87.25 77 ILE A C 1
ATOM 639 O O . ILE A 1 77 ? -80.418 -22.870 139.444 1.00 87.25 77 ILE A O 1
ATOM 643 N N . HIS A 1 78 ? -81.108 -24.566 140.737 1.00 88.62 78 HIS A N 1
ATOM 644 C CA . HIS A 1 78 ? -80.068 -25.490 140.287 1.00 88.62 78 HIS A CA 1
ATOM 645 C C . HIS A 1 78 ? -80.213 -25.825 138.798 1.00 88.62 78 HIS A C 1
ATOM 647 O O . HIS A 1 78 ? -79.251 -25.659 138.049 1.00 88.62 78 HIS A O 1
ATOM 653 N N . ARG A 1 79 ? -81.426 -26.182 138.347 1.00 87.75 79 ARG A N 1
ATOM 654 C CA . ARG A 1 79 ? -81.725 -26.429 136.924 1.00 87.75 79 ARG A CA 1
ATOM 655 C C . ARG A 1 79 ? -81.434 -25.198 136.067 1.00 87.75 79 ARG A C 1
ATOM 657 O O . ARG A 1 79 ? -80.837 -25.318 135.002 1.00 87.75 79 ARG A O 1
ATOM 664 N N . LEU A 1 80 ? -81.789 -24.002 136.543 1.00 89.56 80 LEU A N 1
ATOM 665 C CA . LEU A 1 80 ? -81.415 -22.748 135.884 1.00 89.56 80 LEU A CA 1
ATOM 666 C C . LEU A 1 80 ? -79.891 -22.600 135.792 1.00 89.56 80 LEU A C 1
ATOM 668 O O . LEU A 1 80 ? -79.377 -22.317 134.714 1.00 89.56 80 LEU A O 1
ATOM 672 N N . GLY A 1 81 ? -79.160 -22.865 136.875 1.00 89.44 81 GLY A N 1
ATOM 673 C CA . GLY A 1 81 ? -77.697 -22.850 136.888 1.00 89.44 81 GLY A CA 1
ATOM 674 C C . GLY A 1 81 ? -77.069 -23.825 135.886 1.00 89.44 81 GLY A C 1
ATOM 675 O O . GLY A 1 81 ? -76.087 -23.478 135.231 1.00 89.44 81 GLY A O 1
ATOM 676 N N . GLU A 1 82 ? -77.647 -25.013 135.712 1.00 91.00 82 GLU A N 1
ATOM 677 C CA . GLU A 1 82 ? -77.212 -25.989 134.705 1.00 91.00 82 GLU A CA 1
ATOM 678 C C . GLU A 1 82 ? -77.506 -25.520 133.277 1.00 91.00 82 GLU A C 1
ATOM 680 O O . GLU A 1 82 ? -76.623 -25.586 132.423 1.00 91.00 82 GLU A O 1
ATOM 685 N N . THR A 1 83 ? -78.699 -24.973 133.013 1.00 89.75 83 THR A N 1
ATOM 686 C CA . THR A 1 83 ? -79.027 -24.426 131.682 1.00 89.75 83 THR A CA 1
ATOM 687 C C . THR A 1 83 ? -78.145 -23.239 131.309 1.00 89.75 83 THR A C 1
ATOM 689 O O . THR A 1 83 ? -77.685 -23.155 130.173 1.00 89.75 83 THR A O 1
ATOM 692 N N . VAL A 1 84 ? -77.845 -22.353 132.265 1.00 91.31 84 VAL A N 1
ATOM 693 C CA . VAL A 1 84 ? -76.917 -21.232 132.068 1.00 91.31 84 VAL A CA 1
ATOM 694 C C . VAL A 1 84 ? -75.506 -21.747 131.785 1.00 91.31 84 VAL A C 1
ATOM 696 O O . VAL A 1 84 ? -74.833 -21.200 130.916 1.00 91.31 84 VAL A O 1
ATOM 699 N N . ARG A 1 85 ? -75.065 -22.820 132.456 1.00 90.88 85 ARG A N 1
ATOM 700 C CA . ARG A 1 85 ? -73.759 -23.444 132.196 1.00 90.88 85 ARG A CA 1
ATOM 701 C C . ARG A 1 85 ? -73.681 -24.038 130.789 1.00 90.88 85 ARG A C 1
ATOM 703 O O . ARG A 1 85 ? -72.749 -23.719 130.062 1.00 90.88 85 ARG A O 1
ATOM 710 N N . HIS A 1 86 ? -74.686 -24.809 130.374 1.00 90.56 86 HIS A N 1
ATOM 711 C CA . HIS A 1 86 ? -74.749 -25.360 129.018 1.00 90.56 86 HIS A CA 1
ATOM 712 C C . HIS A 1 86 ? -74.822 -24.248 127.962 1.00 90.56 86 HIS A C 1
ATOM 714 O O . HIS A 1 86 ? -74.167 -24.320 126.925 1.00 90.56 86 HIS A O 1
ATOM 720 N N . LEU A 1 87 ? -75.587 -23.181 128.216 1.00 91.56 87 LEU A N 1
ATOM 721 C CA . LEU A 1 87 ? -75.632 -22.031 127.317 1.00 91.56 87 LEU A CA 1
ATOM 722 C C . LEU A 1 87 ? -74.253 -21.365 127.208 1.00 91.56 87 LEU A C 1
ATOM 724 O O . LEU A 1 87 ? -73.804 -21.095 126.097 1.00 91.56 87 LEU A O 1
ATOM 728 N N . ALA A 1 88 ? -73.550 -21.167 128.326 1.00 89.81 88 ALA A N 1
ATOM 729 C CA . ALA A 1 88 ? -72.193 -20.628 128.328 1.00 89.81 88 ALA A CA 1
ATOM 730 C C . ALA A 1 88 ? -71.216 -21.513 127.533 1.00 89.81 88 ALA A C 1
ATOM 732 O O . ALA A 1 88 ? -70.433 -20.990 126.743 1.00 89.81 88 ALA A O 1
ATOM 733 N N . GLU A 1 89 ? -71.308 -22.838 127.667 1.00 93.12 89 GLU A N 1
ATOM 734 C CA . GLU A 1 89 ? -70.515 -23.795 126.883 1.00 93.12 89 GLU A CA 1
ATOM 735 C C . GLU A 1 89 ? -70.837 -23.718 125.383 1.00 93.12 89 GLU A C 1
ATOM 737 O O . GLU A 1 89 ? -69.924 -23.670 124.561 1.00 93.12 89 GLU A O 1
ATOM 742 N N . THR A 1 90 ? -72.116 -23.625 125.000 1.00 92.31 90 THR A N 1
ATOM 743 C CA . THR A 1 90 ? -72.502 -23.479 123.583 1.00 92.31 90 THR A CA 1
ATOM 744 C C . THR A 1 90 ? -72.075 -22.143 122.984 1.00 92.31 90 THR A C 1
ATOM 746 O O . THR A 1 90 ? -71.618 -22.111 121.845 1.00 92.31 90 THR A O 1
ATOM 749 N N . VAL A 1 91 ? -72.171 -21.045 123.741 1.00 93.19 91 VAL A N 1
ATOM 750 C CA . VAL A 1 91 ? -71.686 -19.724 123.316 1.00 93.19 91 VAL A CA 1
ATOM 751 C C . VAL A 1 91 ? -70.169 -19.748 123.166 1.00 93.19 91 VAL A C 1
ATOM 753 O O . VAL A 1 91 ? -69.652 -19.204 122.195 1.00 93.19 91 VAL A O 1
ATOM 756 N N . HIS A 1 92 ? -69.456 -20.419 124.073 1.00 93.19 92 HIS A N 1
ATOM 757 C CA . HIS A 1 92 ? -68.015 -20.604 123.955 1.00 93.19 92 HIS A CA 1
ATOM 758 C C . HIS A 1 92 ? -67.651 -21.424 122.710 1.00 93.19 92 HIS A C 1
ATOM 760 O O . HIS A 1 92 ? -66.836 -20.975 121.910 1.00 93.19 92 HIS A O 1
ATOM 766 N N . GLY A 1 93 ? -68.321 -22.557 122.475 1.00 92.56 93 GLY A N 1
ATOM 767 C CA . GLY A 1 93 ? -68.116 -23.374 121.276 1.00 92.56 93 GLY A CA 1
ATOM 768 C C . GLY A 1 93 ? -68.454 -22.634 119.977 1.00 92.56 93 GLY A C 1
ATOM 769 O O . GLY A 1 93 ? -67.744 -22.780 118.983 1.00 92.56 93 GLY A O 1
ATOM 770 N N . LEU A 1 94 ? -69.491 -21.790 119.981 1.00 92.81 94 LEU A N 1
ATOM 771 C CA . LEU A 1 94 ? -69.834 -20.938 118.842 1.00 92.81 94 LEU A CA 1
ATOM 772 C C . LEU A 1 94 ? -68.785 -19.841 118.619 1.00 92.81 94 LEU A C 1
ATOM 774 O O . LEU A 1 94 ? -68.409 -19.600 117.477 1.00 92.81 94 LEU A 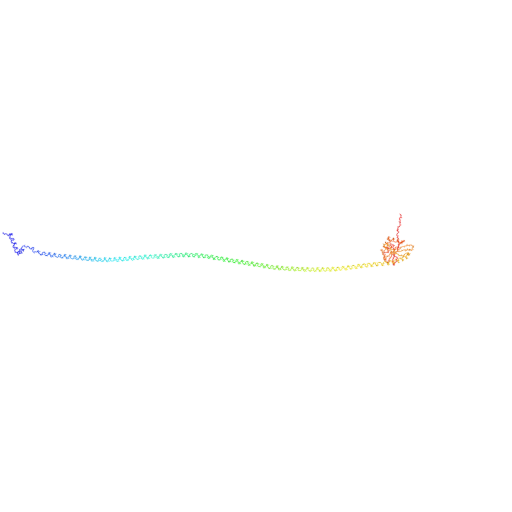O 1
ATOM 778 N N . ALA A 1 95 ? -68.275 -19.216 119.682 1.00 90.06 95 ALA A N 1
ATOM 779 C CA . ALA A 1 95 ? -67.210 -18.221 119.592 1.00 90.06 95 ALA A CA 1
ATOM 780 C C . ALA A 1 95 ? -65.903 -18.837 119.068 1.00 90.06 95 ALA A C 1
ATOM 782 O O . ALA A 1 95 ? -65.233 -18.241 118.226 1.00 90.06 95 ALA A O 1
ATOM 783 N N . GLU A 1 96 ? -65.557 -20.051 119.502 1.00 92.69 96 GLU A N 1
ATOM 784 C CA . GLU A 1 96 ? -64.413 -20.790 118.961 1.00 92.69 96 GLU A CA 1
ATOM 785 C C . GLU A 1 96 ? -64.618 -21.176 117.492 1.00 92.69 96 GLU A C 1
ATOM 787 O O . GLU A 1 96 ? -63.701 -21.032 116.681 1.00 92.69 96 GLU A O 1
ATOM 792 N N . ALA A 1 97 ? -65.816 -21.637 117.120 1.00 90.44 97 ALA A N 1
ATOM 793 C CA . ALA A 1 97 ? -66.152 -21.936 115.731 1.00 90.44 97 ALA A CA 1
ATOM 794 C C . ALA A 1 97 ? -66.076 -20.678 114.852 1.00 90.44 97 ALA A C 1
ATOM 796 O O . ALA A 1 97 ? -65.479 -20.726 113.776 1.00 90.44 97 ALA A O 1
ATOM 797 N N . GLN A 1 98 ? -66.600 -19.547 115.334 1.00 92.56 98 GLN A N 1
ATOM 798 C CA . GLN A 1 98 ? -66.523 -18.258 114.653 1.00 92.56 98 GLN A CA 1
ATOM 799 C C . GLN A 1 98 ? -65.065 -17.818 114.480 1.00 92.56 98 GLN A C 1
ATOM 801 O O . GLN A 1 98 ? -64.647 -17.506 113.365 1.00 92.56 98 GLN A O 1
ATOM 806 N N . ARG A 1 99 ? -64.252 -17.898 115.538 1.00 92.81 99 ARG A N 1
ATOM 807 C CA . ARG A 1 99 ? -62.820 -17.594 115.466 1.00 92.81 99 ARG A CA 1
ATOM 808 C C . ARG A 1 99 ? -62.105 -18.461 114.424 1.00 92.81 99 ARG A C 1
ATOM 810 O O . ARG A 1 99 ? -61.325 -17.945 113.632 1.00 92.81 99 ARG A O 1
ATOM 817 N N . ARG A 1 100 ? -62.397 -19.766 114.362 1.00 93.25 100 ARG A N 1
ATOM 818 C CA . ARG A 1 100 ? -61.840 -20.661 113.327 1.00 93.25 100 ARG A CA 1
ATOM 819 C C . ARG A 1 100 ? -62.282 -20.266 111.919 1.00 93.25 100 ARG A C 1
ATOM 821 O O . ARG A 1 100 ? -61.488 -20.367 110.986 1.00 93.25 100 ARG A O 1
ATOM 828 N N . THR A 1 101 ? -63.531 -19.833 111.738 1.00 92.38 101 THR A N 1
ATOM 829 C CA . THR A 1 101 ? -63.993 -19.341 110.431 1.00 92.38 101 THR A CA 1
ATOM 830 C C . THR A 1 101 ? -63.309 -18.038 110.033 1.00 92.38 101 THR A C 1
ATOM 832 O O . THR A 1 101 ? -62.902 -17.917 108.882 1.00 92.38 101 THR A O 1
ATOM 835 N N . GLU A 1 102 ? -63.104 -17.112 110.970 1.00 93.25 102 GLU A N 1
ATOM 836 C CA . GLU A 1 102 ? -62.364 -15.867 110.741 1.00 93.25 102 GLU A CA 1
ATOM 837 C C . GLU A 1 102 ? -60.900 -16.158 110.376 1.00 93.25 102 GLU A C 1
ATOM 839 O O . GLU A 1 102 ? -60.409 -15.656 109.368 1.00 93.25 102 GLU A O 1
ATOM 844 N N . GLU A 1 103 ? -60.229 -17.053 111.110 1.00 94.00 103 GLU A N 1
ATOM 845 C CA . GLU A 1 103 ? -58.858 -17.487 110.807 1.00 94.00 103 GLU A CA 1
ATOM 846 C C . GLU A 1 103 ? -58.755 -18.152 109.419 1.00 94.00 103 GLU A C 1
ATOM 848 O O . GLU A 1 103 ? -57.814 -17.888 108.668 1.00 94.00 103 GLU A O 1
ATOM 853 N N . ASN A 1 104 ? -59.729 -18.983 109.031 1.00 94.00 104 ASN A N 1
ATOM 854 C CA . ASN A 1 104 ? -59.760 -19.603 107.702 1.00 94.00 104 ASN A CA 1
ATOM 855 C C . ASN A 1 104 ? -60.025 -18.587 106.582 1.00 94.00 104 ASN A C 1
ATOM 857 O O . ASN A 1 104 ? -59.389 -18.669 105.530 1.00 94.00 104 ASN A O 1
ATOM 861 N N . LEU A 1 105 ? -60.934 -17.630 106.792 1.00 93.62 105 LEU A N 1
ATOM 862 C CA . LEU A 1 105 ? -61.194 -16.549 105.838 1.00 93.62 105 LEU A CA 1
ATOM 863 C C . LEU A 1 105 ? -59.967 -15.659 105.661 1.00 93.62 105 LEU A C 1
ATOM 865 O O . LEU A 1 105 ? -59.654 -15.275 104.537 1.00 93.62 105 LEU A O 1
ATOM 869 N N . GLN A 1 106 ? -59.240 -15.384 106.743 1.00 93.62 106 GLN A N 1
ATOM 870 C CA . GLN A 1 106 ? -58.006 -14.615 106.678 1.00 93.62 106 GLN A CA 1
ATOM 871 C C . GLN A 1 106 ? -56.928 -15.349 105.875 1.00 93.62 106 GLN A C 1
ATOM 873 O O . GLN A 1 106 ? -56.372 -14.769 104.947 1.00 93.62 106 GLN A O 1
ATOM 878 N N . ARG A 1 107 ? -56.718 -16.649 106.125 1.00 93.12 107 ARG A N 1
ATOM 879 C CA . ARG A 1 107 ? -55.796 -17.473 105.319 1.00 93.12 107 ARG A CA 1
ATOM 880 C C . ARG A 1 107 ? -56.193 -17.529 103.845 1.00 93.12 107 ARG A C 1
ATOM 882 O O . ARG A 1 107 ? -55.328 -17.471 102.977 1.00 93.12 107 ARG A O 1
ATOM 889 N N . LEU A 1 108 ? -57.490 -17.640 103.549 1.00 93.81 108 LEU A N 1
ATOM 890 C CA . LEU A 1 108 ? -57.990 -17.633 102.174 1.00 93.81 108 LEU A CA 1
ATOM 891 C C . LEU A 1 108 ? -57.766 -16.272 101.503 1.00 93.81 108 LEU A C 1
ATOM 893 O O . LEU A 1 108 ? -57.354 -16.227 100.348 1.00 93.81 108 LEU A O 1
ATOM 897 N N . SER A 1 109 ? -58.005 -15.175 102.225 1.00 92.81 109 SER A N 1
ATOM 898 C CA . SER A 1 109 ? -57.742 -13.817 101.745 1.00 92.81 109 SER A CA 1
ATOM 899 C C . SER A 1 109 ? -56.257 -13.607 101.462 1.00 92.81 109 SER A C 1
ATOM 901 O O . SER A 1 109 ? -55.909 -13.076 100.413 1.00 92.81 109 SER A O 1
ATOM 903 N N . GLU A 1 110 ? -55.378 -14.042 102.366 1.00 94.19 110 GLU A N 1
ATOM 904 C CA . GLU A 1 110 ? -53.926 -13.974 102.186 1.00 94.19 110 GLU A CA 1
ATOM 905 C C . GLU A 1 110 ? -53.491 -14.782 100.956 1.00 94.19 110 GLU A C 1
ATOM 907 O O . GLU A 1 110 ? -52.826 -14.239 100.077 1.00 94.19 110 GLU A O 1
ATOM 912 N N . ALA A 1 111 ? -53.958 -16.028 100.817 1.00 93.38 111 ALA A N 1
ATOM 913 C CA . ALA A 1 111 ? -53.670 -16.862 99.650 1.00 93.38 111 ALA A CA 1
ATOM 914 C C . ALA A 1 111 ? -54.196 -16.254 98.337 1.00 93.38 111 ALA A C 1
ATOM 916 O O . ALA A 1 111 ? -53.513 -16.311 97.316 1.00 93.38 111 ALA A O 1
ATOM 917 N N . PHE A 1 112 ? -55.388 -15.647 98.351 1.00 93.88 112 PHE A N 1
ATOM 918 C CA . PHE A 1 112 ? -55.950 -14.972 97.181 1.00 93.88 112 PHE A CA 1
ATOM 919 C C . PHE A 1 112 ? -55.122 -13.748 96.782 1.00 93.88 112 PHE A C 1
ATOM 921 O O . PHE A 1 112 ? -54.848 -13.563 95.599 1.00 93.88 112 PHE A O 1
ATOM 928 N N . VAL A 1 113 ? -54.684 -12.937 97.751 1.00 94.31 113 VAL A N 1
ATOM 929 C CA . VAL A 1 113 ? -53.801 -11.789 97.494 1.00 94.31 113 VAL A CA 1
ATOM 930 C C . VAL A 1 113 ? -52.471 -12.259 96.911 1.00 94.31 113 VAL A C 1
ATOM 932 O O . VAL A 1 113 ? -52.039 -11.705 95.902 1.00 94.31 113 VAL A O 1
ATOM 935 N N . THR A 1 114 ? -51.855 -13.301 97.477 1.00 93.69 114 THR A N 1
ATOM 936 C CA . THR A 1 114 ? -50.608 -13.870 96.946 1.00 93.69 114 THR A CA 1
ATOM 937 C C . THR A 1 114 ? -50.793 -14.388 95.522 1.00 93.69 114 THR A C 1
ATOM 939 O O . THR A 1 114 ? -50.058 -13.975 94.631 1.00 93.69 114 THR A O 1
ATOM 942 N N . HIS A 1 115 ? -51.815 -15.206 95.264 1.00 94.44 115 HIS A N 1
ATOM 943 C CA . HIS A 1 115 ? -52.069 -15.739 93.924 1.00 94.44 115 HIS A CA 1
ATOM 944 C C . HIS A 1 115 ? -52.412 -14.634 92.915 1.00 94.44 115 HIS A C 1
ATOM 946 O O . HIS A 1 115 ? -52.006 -14.693 91.758 1.00 94.44 115 HIS A O 1
ATOM 952 N N . HIS A 1 116 ? -53.148 -13.597 93.328 1.00 92.81 116 HIS A N 1
ATOM 953 C CA . HIS A 1 116 ? -53.428 -12.452 92.465 1.00 92.81 116 HIS A CA 1
ATOM 954 C C . HIS A 1 116 ? -52.149 -11.674 92.129 1.00 92.81 116 HIS A C 1
ATOM 956 O O . HIS A 1 116 ? -51.948 -11.310 90.973 1.00 92.81 116 HIS A O 1
ATOM 962 N N . GLN A 1 117 ? -51.258 -11.468 93.102 1.00 93.06 117 GLN A N 1
ATOM 963 C CA . GLN A 1 117 ? -49.952 -10.848 92.868 1.00 93.06 117 GLN A CA 1
ATOM 964 C C . GLN A 1 117 ? -49.074 -11.696 91.940 1.00 93.06 117 GLN A C 1
ATOM 966 O O . GLN A 1 117 ? -48.475 -11.153 91.015 1.00 93.06 117 GLN A O 1
ATOM 971 N N . GLU A 1 118 ? -49.036 -13.015 92.133 1.00 93.75 118 GLU A N 1
ATOM 972 C CA . GLU A 1 118 ? -48.330 -13.943 91.243 1.00 93.75 118 GLU A CA 1
ATOM 973 C C . GLU A 1 118 ? -48.906 -13.911 89.824 1.00 93.75 118 GLU A C 1
ATOM 975 O O . GLU A 1 118 ? -48.151 -13.835 88.857 1.00 93.75 118 GLU A O 1
ATOM 980 N N . PHE A 1 119 ? -50.234 -13.895 89.682 1.00 93.94 119 PHE A N 1
ATOM 981 C CA . PHE A 1 119 ? -50.900 -13.775 88.387 1.00 93.94 119 PHE A CA 1
ATOM 982 C C . PHE A 1 119 ? -50.552 -12.458 87.683 1.00 93.94 119 PHE A C 1
ATOM 984 O O . PHE A 1 119 ? -50.198 -12.475 86.506 1.00 93.94 119 PHE A O 1
ATOM 991 N N . LEU A 1 120 ? -50.592 -11.327 88.396 1.00 94.81 120 LEU A N 1
ATOM 992 C CA . LEU A 1 120 ? -50.191 -10.027 87.848 1.00 94.81 120 LEU A CA 1
ATOM 993 C C . LEU A 1 120 ? -48.711 -10.015 87.442 1.00 94.81 120 LEU A C 1
ATOM 995 O O . LEU A 1 120 ? -48.370 -9.468 86.395 1.00 94.81 120 LEU A O 1
ATOM 999 N N . ALA A 1 121 ? -47.833 -10.645 88.227 1.00 92.81 121 ALA A N 1
ATOM 1000 C CA . ALA A 1 121 ? -46.416 -10.770 87.895 1.00 92.81 121 ALA A CA 1
ATOM 1001 C C . ALA A 1 121 ? -46.197 -11.623 86.636 1.00 92.81 121 ALA A C 1
ATOM 1003 O O . ALA A 1 121 ? -45.429 -11.232 85.755 1.00 92.81 121 ALA A O 1
ATOM 1004 N N . TYR A 1 122 ? -46.906 -12.750 86.512 1.00 92.94 122 TYR A N 1
ATOM 1005 C CA . TYR A 1 122 ? -46.898 -13.565 85.298 1.00 92.94 122 TYR A CA 1
ATOM 1006 C C . TYR A 1 122 ? -47.397 -12.772 84.095 1.00 92.94 122 TYR A C 1
ATOM 1008 O O . TYR A 1 122 ? -46.720 -12.760 83.069 1.00 92.94 122 TYR A O 1
ATOM 1016 N N . GLN A 1 123 ? -48.527 -12.072 84.231 1.00 94.69 123 GLN A N 1
ATOM 1017 C CA . GLN A 1 123 ? -49.095 -11.257 83.163 1.00 94.69 123 GLN A CA 1
ATOM 1018 C C . GLN A 1 123 ? -48.091 -10.195 82.692 1.00 94.69 123 GLN A C 1
ATOM 1020 O O . GLN A 1 123 ? -47.792 -10.141 81.497 1.00 94.69 123 GLN A O 1
ATOM 1025 N N . ALA A 1 124 ? -47.491 -9.447 83.623 1.00 92.31 124 ALA A N 1
ATOM 1026 C CA . ALA A 1 124 ? -46.462 -8.454 83.329 1.00 92.31 124 ALA A CA 1
ATOM 1027 C C . ALA A 1 124 ? -45.233 -9.070 82.636 1.00 92.31 124 ALA A C 1
ATOM 1029 O O . ALA A 1 124 ? -44.685 -8.481 81.706 1.00 92.31 124 ALA A O 1
ATOM 1030 N N . GLN A 1 125 ? -44.813 -10.278 83.031 1.00 94.50 125 GLN A N 1
ATOM 1031 C CA . GLN A 1 125 ? -43.705 -10.977 82.378 1.00 94.50 125 GLN A CA 1
ATOM 1032 C C . GLN A 1 125 ? -44.048 -11.388 80.937 1.00 94.50 125 GLN A C 1
ATOM 1034 O O . GLN A 1 125 ? -43.205 -11.262 80.047 1.00 94.50 125 GLN A O 1
ATOM 1039 N N . THR A 1 126 ? -45.269 -11.867 80.680 1.00 93.56 126 THR A N 1
ATOM 1040 C CA . THR A 1 126 ? -45.732 -12.152 79.311 1.00 93.56 126 THR A CA 1
ATOM 1041 C C . THR A 1 126 ? -45.823 -10.895 78.461 1.00 93.56 126 THR A C 1
ATOM 1043 O O . THR A 1 126 ? -45.373 -10.918 77.320 1.00 93.56 126 THR A O 1
ATOM 1046 N N . GLU A 1 127 ? -46.352 -9.797 79.002 1.00 95.25 127 GLU A N 1
ATOM 1047 C CA . GLU A 1 127 ? -46.419 -8.513 78.297 1.00 95.25 127 GLU A CA 1
ATOM 1048 C C . GLU A 1 127 ? -45.015 -7.992 77.966 1.00 95.25 127 GLU A C 1
ATOM 1050 O O . GLU A 1 127 ? -44.769 -7.581 76.833 1.00 95.25 127 GLU A O 1
ATOM 1055 N N . ALA A 1 128 ? -44.061 -8.113 78.895 1.00 93.31 128 ALA A N 1
ATOM 1056 C CA . ALA A 1 128 ? -42.662 -7.772 78.650 1.00 9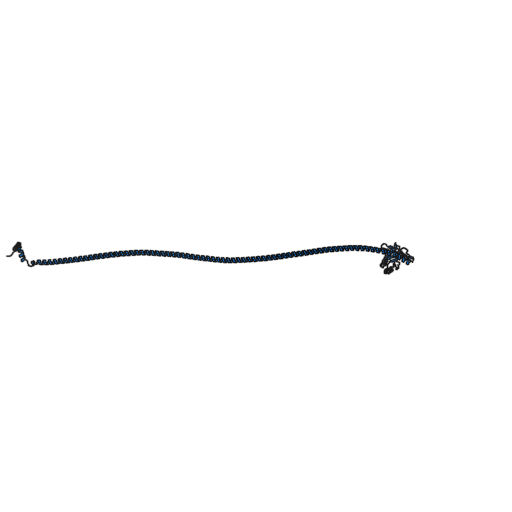3.31 128 ALA A CA 1
ATOM 1057 C C . ALA A 1 128 ? -42.033 -8.642 77.546 1.00 93.31 128 ALA A C 1
ATOM 1059 O O . ALA A 1 128 ? -41.400 -8.110 76.635 1.00 93.31 128 ALA A O 1
ATOM 1060 N N . ARG A 1 129 ? -42.255 -9.966 77.568 1.00 94.81 129 ARG A N 1
ATOM 1061 C CA . ARG A 1 129 ? -41.780 -10.876 76.507 1.00 94.81 129 ARG A CA 1
ATOM 1062 C C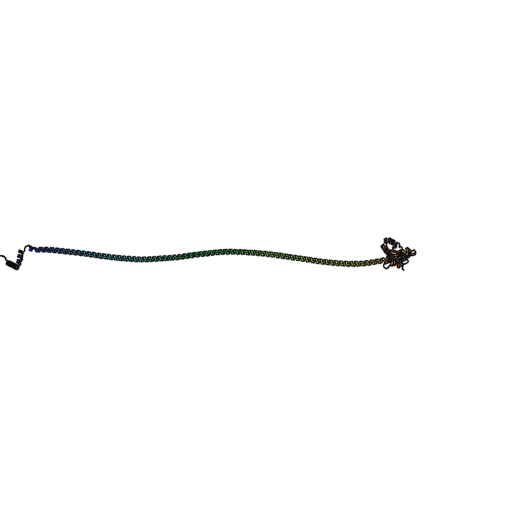 . ARG A 1 129 ? -42.405 -10.566 75.147 1.00 94.81 129 ARG A C 1
ATOM 1064 O O . ARG A 1 129 ? -41.717 -10.642 74.136 1.00 94.81 129 ARG A O 1
ATOM 1071 N N . LEU A 1 130 ? -43.692 -10.217 75.105 1.00 95.56 130 LEU A N 1
ATOM 1072 C CA . LEU A 1 130 ? -44.366 -9.814 73.868 1.00 95.56 130 LEU A CA 1
ATOM 1073 C C . LEU A 1 130 ? -43.830 -8.478 73.344 1.00 95.56 130 LEU A C 1
ATOM 1075 O O . LEU A 1 130 ? -43.662 -8.328 72.137 1.00 95.56 130 LEU A O 1
ATOM 1079 N N . ALA A 1 131 ? -43.527 -7.525 74.227 1.00 94.44 131 ALA A N 1
ATOM 1080 C CA . ALA A 1 131 ? -42.906 -6.262 73.842 1.00 94.44 131 ALA A CA 1
ATOM 1081 C C . ALA A 1 131 ? -41.498 -6.472 73.258 1.00 94.44 131 ALA A C 1
ATOM 1083 O O . ALA A 1 131 ? -41.182 -5.906 72.213 1.00 94.44 131 ALA A O 1
ATOM 1084 N N . GLU A 1 132 ? -40.681 -7.330 73.875 1.00 95.25 132 GLU A N 1
ATOM 1085 C CA . GLU A 1 132 ? -39.356 -7.700 73.361 1.00 95.25 132 GLU A CA 1
ATOM 1086 C C . GLU A 1 132 ? -39.456 -8.427 72.011 1.00 95.25 132 GLU A C 1
ATOM 1088 O O . GLU A 1 132 ? -38.749 -8.086 71.059 1.00 95.25 132 GLU A O 1
ATOM 1093 N N . LEU A 1 133 ? -40.394 -9.370 71.879 1.00 95.81 133 LEU A N 1
ATOM 1094 C CA . LEU A 1 133 ? -40.651 -10.047 70.610 1.00 95.81 133 LEU A CA 1
ATOM 1095 C C . LEU A 1 133 ? -41.080 -9.051 69.522 1.00 95.81 133 LEU A C 1
ATOM 1097 O O . LEU A 1 133 ? -40.554 -9.088 68.416 1.00 95.81 133 LEU A O 1
ATOM 1101 N N . ASN A 1 134 ? -41.973 -8.113 69.828 1.00 95.25 134 ASN A N 1
ATOM 1102 C CA . ASN A 1 134 ? -42.378 -7.084 68.870 1.00 95.25 134 ASN A CA 1
ATOM 1103 C C . ASN A 1 134 ? -41.214 -6.166 68.474 1.00 95.25 134 ASN A C 1
ATOM 1105 O O . ASN A 1 134 ? -41.092 -5.820 67.300 1.00 95.25 134 ASN A O 1
ATOM 1109 N N . ALA A 1 135 ? -40.335 -5.806 69.413 1.00 94.38 135 ALA A N 1
ATOM 1110 C CA . ALA A 1 135 ? -39.142 -5.019 69.113 1.00 94.38 135 ALA A CA 1
ATOM 1111 C C . ALA A 1 135 ? -38.178 -5.781 68.189 1.00 94.38 135 ALA A C 1
ATOM 1113 O O . ALA A 1 135 ? -37.698 -5.230 67.201 1.00 94.38 135 ALA A O 1
ATOM 1114 N N . THR A 1 136 ? -37.937 -7.068 68.458 1.00 95.25 136 THR A N 1
ATOM 1115 C CA . THR A 1 136 ? -37.086 -7.909 67.597 1.00 95.25 136 THR A CA 1
ATOM 1116 C C . THR A 1 136 ? -37.683 -8.118 66.207 1.00 95.25 136 THR A C 1
ATOM 1118 O O . THR A 1 136 ? -36.954 -8.037 65.221 1.00 95.25 136 THR A O 1
ATOM 1121 N N . VAL A 1 137 ? -39.002 -8.313 66.102 1.00 96.25 137 VAL A N 1
ATOM 1122 C CA . VAL A 1 137 ? -39.715 -8.366 64.816 1.00 96.25 137 VAL A CA 1
ATOM 1123 C C . VAL A 1 137 ? -39.611 -7.031 64.072 1.00 96.25 137 VAL A C 1
ATOM 1125 O O . VAL A 1 137 ? -39.378 -7.037 62.867 1.00 96.25 137 VAL A O 1
ATOM 1128 N N . GLY A 1 138 ? -39.721 -5.898 64.773 1.00 95.06 138 GLY A N 1
ATOM 1129 C CA . GLY A 1 138 ? -39.517 -4.565 64.199 1.00 95.06 138 GLY A CA 1
ATOM 1130 C C . GLY A 1 138 ? -38.112 -4.385 63.618 1.00 95.06 138 GLY A C 1
ATOM 1131 O O . GLY A 1 138 ? -37.975 -4.022 62.453 1.00 95.06 138 GLY A O 1
ATOM 1132 N N . ASN A 1 139 ? -37.079 -4.742 64.385 1.00 95.75 139 ASN A N 1
ATOM 1133 C CA . ASN A 1 139 ? -35.688 -4.697 63.921 1.00 95.75 139 ASN A CA 1
ATOM 1134 C C . ASN A 1 139 ? -35.460 -5.621 62.714 1.00 95.75 139 ASN A C 1
ATOM 1136 O O . ASN A 1 139 ? -34.762 -5.262 61.770 1.00 95.75 139 ASN A O 1
ATOM 1140 N N . LEU A 1 140 ? -36.055 -6.819 62.719 1.00 95.31 140 LEU A N 1
ATOM 1141 C CA . LEU A 1 140 ? -35.956 -7.743 61.590 1.00 95.31 140 LEU A CA 1
ATOM 1142 C C . LEU A 1 140 ? -36.623 -7.165 60.334 1.00 95.31 140 LEU A C 1
ATOM 1144 O O . LEU A 1 140 ? -36.089 -7.319 59.239 1.00 95.31 140 LEU A O 1
ATOM 1148 N N . ALA A 1 141 ? -37.767 -6.495 60.483 1.00 94.31 141 ALA A N 1
ATOM 1149 C CA . ALA A 1 141 ? -38.455 -5.846 59.373 1.00 94.31 141 ALA A CA 1
ATOM 1150 C C . ALA A 1 141 ? -37.602 -4.728 58.749 1.00 94.31 141 ALA A C 1
ATOM 1152 O O . ALA A 1 141 ? -37.523 -4.648 57.524 1.00 94.31 141 ALA A O 1
ATOM 1153 N N . GLU A 1 142 ? -36.915 -3.929 59.570 1.00 95.62 142 GLU A N 1
ATOM 1154 C CA . GLU A 1 142 ? -35.975 -2.901 59.105 1.00 95.62 142 GLU A CA 1
ATOM 1155 C C . GLU A 1 142 ? -34.803 -3.522 58.329 1.00 95.62 142 GLU A C 1
ATOM 1157 O O . GLU A 1 142 ? -34.546 -3.143 57.188 1.00 95.62 142 GLU A O 1
ATOM 1162 N N . VAL A 1 143 ? -34.177 -4.577 58.867 1.00 95.19 143 VAL A N 1
ATOM 1163 C CA . VAL A 1 143 ? -33.096 -5.305 58.174 1.00 95.19 143 VAL A CA 1
ATOM 1164 C C . VAL A 1 143 ? -33.567 -5.890 56.837 1.00 95.19 143 VAL A C 1
ATOM 1166 O O . VAL A 1 143 ? -32.836 -5.847 55.848 1.00 95.19 143 VAL A O 1
ATOM 1169 N N . VAL A 1 144 ? -34.783 -6.439 56.774 1.00 95.75 144 VAL A N 1
ATOM 1170 C CA . VAL A 1 144 ? -35.361 -6.967 55.525 1.00 95.75 144 VAL A CA 1
ATOM 1171 C C . VAL A 1 144 ? -35.616 -5.849 54.510 1.00 95.75 144 VAL A C 1
ATOM 1173 O O . VAL A 1 144 ? -35.407 -6.048 53.308 1.00 95.75 144 VAL A O 1
ATOM 1176 N N . GLN A 1 145 ? -36.045 -4.675 54.970 1.00 95.38 145 GLN A N 1
ATOM 1177 C CA . GLN A 1 145 ? -36.254 -3.508 54.120 1.00 95.38 145 GLN A CA 1
ATOM 1178 C C . GLN A 1 145 ? -34.924 -2.983 53.556 1.00 95.38 145 GLN A C 1
ATOM 1180 O O . GLN A 1 145 ? -34.822 -2.770 52.345 1.00 95.38 145 GLN A O 1
ATOM 1185 N N . ASP A 1 146 ? -33.890 -2.877 54.389 1.00 95.88 146 ASP A N 1
ATOM 1186 C CA . ASP A 1 146 ? -32.540 -2.486 53.972 1.00 95.88 146 ASP A CA 1
ATOM 1187 C C . ASP A 1 146 ? -31.939 -3.494 52.988 1.00 95.88 146 ASP A C 1
ATOM 1189 O O . ASP A 1 146 ? -31.404 -3.125 51.936 1.00 95.88 146 ASP A O 1
ATOM 1193 N N . LEU A 1 147 ? -32.084 -4.792 53.271 1.00 95.50 147 LEU A N 1
ATOM 1194 C CA . LEU A 1 147 ? -31.641 -5.848 52.366 1.00 95.50 147 LEU A CA 1
ATOM 1195 C C . LEU A 1 147 ? -32.368 -5.762 51.016 1.00 95.50 147 LEU A C 1
ATOM 1197 O O . LEU A 1 147 ? -31.744 -5.895 49.967 1.00 95.50 147 LEU A O 1
ATOM 1201 N N . SER A 1 148 ? -33.667 -5.464 51.016 1.00 95.81 148 SER A N 1
ATOM 1202 C CA . SER A 1 148 ? -34.422 -5.261 49.774 1.00 95.81 148 SER A CA 1
ATOM 1203 C C . SER A 1 148 ? -33.909 -4.049 48.985 1.00 95.81 148 SER A C 1
ATOM 1205 O O . SER A 1 148 ? -33.753 -4.131 47.765 1.00 95.81 148 SER A O 1
ATOM 1207 N N . GLY A 1 149 ? -33.575 -2.947 49.666 1.00 95.38 149 GLY A N 1
ATOM 1208 C CA . GLY A 1 149 ? -32.978 -1.759 49.046 1.00 95.38 149 GLY A CA 1
ATOM 1209 C C . GLY A 1 149 ? -31.588 -2.015 48.449 1.00 95.38 149 GLY A C 1
ATOM 1210 O O . GLY A 1 149 ? -31.293 -1.572 47.333 1.00 95.38 149 GLY A O 1
ATOM 1211 N N . THR A 1 150 ? -30.745 -2.786 49.140 1.00 95.69 150 THR A N 1
ATOM 1212 C CA . THR A 1 150 ? -29.424 -3.184 48.619 1.00 95.69 150 THR A CA 1
ATOM 1213 C C . THR A 1 150 ? -29.532 -4.143 47.436 1.00 95.69 150 THR A C 1
ATOM 1215 O O . THR A 1 150 ? -28.822 -3.954 46.450 1.00 95.69 150 THR A O 1
ATOM 1218 N N . ILE A 1 151 ? -30.458 -5.110 47.467 1.00 96.00 151 ILE A N 1
ATOM 1219 C CA . ILE A 1 151 ? -30.735 -6.004 46.331 1.00 96.00 151 ILE A CA 1
ATOM 1220 C C . ILE A 1 151 ? -31.199 -5.200 45.116 1.00 96.00 151 ILE A C 1
ATOM 1222 O O . ILE A 1 151 ? -30.720 -5.441 44.010 1.00 96.00 151 ILE A O 1
ATOM 1226 N N . HIS A 1 152 ? -32.087 -4.221 45.306 1.00 95.81 152 HIS A N 1
ATOM 1227 C CA . HIS A 1 152 ? -32.535 -3.359 44.213 1.00 95.81 152 HIS A CA 1
ATOM 1228 C C . HIS A 1 152 ? -31.376 -2.553 43.611 1.00 95.81 152 HIS A C 1
ATOM 1230 O O . HIS A 1 152 ? -31.188 -2.550 42.396 1.00 95.81 152 HIS A O 1
ATOM 1236 N N . SER A 1 153 ? -30.541 -1.951 44.462 1.00 95.38 153 SER A N 1
ATOM 1237 C CA . SER A 1 153 ? -29.352 -1.209 44.022 1.00 95.38 153 SER A CA 1
ATOM 1238 C C . SER A 1 153 ? -28.358 -2.104 43.271 1.00 95.38 153 SER A C 1
ATOM 1240 O O . SER A 1 153 ? -27.789 -1.695 42.258 1.00 95.38 153 SER A O 1
ATOM 1242 N N . LEU A 1 154 ? -28.167 -3.344 43.732 1.00 95.88 154 LEU A N 1
ATOM 1243 C CA . LEU A 1 154 ? -27.318 -4.327 43.062 1.00 95.88 154 LEU A CA 1
ATOM 1244 C C . LEU A 1 154 ? -27.899 -4.738 41.704 1.00 95.88 154 LEU A C 1
ATOM 1246 O O . LEU A 1 154 ? -27.154 -4.822 40.732 1.00 95.88 154 LEU A O 1
ATOM 1250 N N . ALA A 1 155 ? -29.215 -4.938 41.614 1.00 94.12 155 ALA A N 1
ATOM 1251 C CA . ALA A 1 155 ? -29.894 -5.255 40.361 1.00 94.12 155 ALA A CA 1
ATOM 1252 C C . ALA A 1 155 ? -29.762 -4.115 39.337 1.00 94.12 155 ALA A C 1
ATOM 1254 O O . ALA A 1 155 ? -29.478 -4.369 38.166 1.00 94.12 155 ALA A O 1
ATOM 1255 N N . GLU A 1 156 ? -29.893 -2.855 39.763 1.00 95.25 156 GLU A N 1
ATOM 1256 C CA . GLU A 1 156 ? -29.649 -1.701 38.890 1.00 95.25 156 GLU A CA 1
ATOM 1257 C C . GLU A 1 156 ? -28.184 -1.597 38.450 1.00 95.25 156 GLU A C 1
ATOM 1259 O O . GLU A 1 156 ? -27.906 -1.335 37.276 1.00 95.25 156 GLU A O 1
ATOM 1264 N N . ALA A 1 157 ? -27.234 -1.818 39.363 1.00 92.69 157 ALA A N 1
ATOM 1265 C CA . ALA A 1 157 ? -25.811 -1.825 39.035 1.00 92.69 157 ALA A CA 1
ATOM 1266 C C . ALA A 1 157 ? -25.474 -2.941 38.031 1.00 92.69 157 ALA A C 1
ATOM 1268 O O . ALA A 1 157 ? -24.762 -2.699 37.051 1.00 92.69 157 ALA A O 1
ATOM 1269 N N . GLN A 1 158 ? -26.033 -4.139 38.224 1.00 94.19 158 GLN A N 1
ATOM 1270 C CA . GLN A 1 158 ? -25.891 -5.256 37.295 1.00 94.19 158 GLN A CA 1
ATOM 1271 C C . GLN A 1 158 ? -26.475 -4.905 35.924 1.00 94.19 158 GLN A C 1
ATOM 1273 O O . GLN A 1 158 ? -25.771 -5.022 34.924 1.00 94.19 158 GLN A O 1
ATOM 1278 N N . ARG A 1 159 ? -27.702 -4.373 35.873 1.00 95.31 159 ARG A N 1
ATOM 1279 C CA . ARG A 1 159 ? -28.336 -3.940 34.622 1.00 95.31 159 ARG A CA 1
ATOM 1280 C C . ARG A 1 159 ? -27.494 -2.895 33.880 1.00 95.31 159 ARG A C 1
ATOM 1282 O O . ARG A 1 159 ? -27.291 -3.017 32.677 1.00 95.31 159 ARG A O 1
ATOM 1289 N N . ARG A 1 160 ? -26.951 -1.889 34.578 1.00 94.94 160 ARG A N 1
ATOM 1290 C CA . ARG A 1 160 ? -26.031 -0.903 33.973 1.00 94.94 160 ARG A CA 1
ATOM 1291 C C . ARG A 1 160 ? -24.769 -1.556 33.416 1.00 94.94 160 ARG A C 1
ATOM 1293 O O . ARG A 1 160 ? -24.245 -1.116 32.396 1.00 94.94 160 ARG A O 1
ATOM 1300 N N . THR A 1 161 ? -24.269 -2.588 34.086 1.00 93.75 161 THR A N 1
ATOM 1301 C CA . THR A 1 161 ? -23.081 -3.326 33.645 1.00 93.75 161 THR A CA 1
ATOM 1302 C C . THR A 1 161 ? -23.384 -4.129 32.382 1.00 93.75 161 THR A C 1
ATOM 1304 O O . THR A 1 161 ? -22.608 -4.078 31.432 1.00 93.75 161 THR A O 1
ATOM 1307 N N . GLU A 1 162 ? -24.538 -4.794 32.332 1.00 95.38 162 GLU A N 1
ATOM 1308 C CA . GLU A 1 162 ? -25.031 -5.503 31.147 1.00 95.38 162 GLU A CA 1
ATOM 1309 C C . GLU A 1 162 ? -25.230 -4.549 29.959 1.00 95.38 162 GLU A C 1
ATOM 1311 O O . GLU A 1 162 ? -24.722 -4.815 28.870 1.00 95.38 162 GLU A O 1
ATOM 1316 N N . GLU A 1 163 ? -25.863 -3.390 30.169 1.00 95.50 163 GLU A N 1
ATOM 1317 C CA . GLU A 1 163 ? -26.031 -2.362 29.131 1.00 95.50 163 GLU A CA 1
ATOM 1318 C C . GLU A 1 163 ? -24.677 -1.848 28.604 1.00 95.50 163 GLU A C 1
ATOM 1320 O O . GLU A 1 163 ? -24.498 -1.670 27.396 1.00 95.50 163 GLU A O 1
ATOM 1325 N N . ASN A 1 164 ? -23.693 -1.643 29.485 1.00 95.19 164 ASN A N 1
ATOM 1326 C CA . ASN A 1 164 ? -22.347 -1.228 29.085 1.00 95.19 164 ASN A CA 1
ATOM 1327 C C . ASN A 1 164 ? -21.606 -2.323 28.303 1.00 95.19 164 ASN A C 1
ATOM 1329 O O . ASN A 1 164 ? -20.950 -2.015 27.307 1.00 95.19 164 ASN A O 1
ATOM 1333 N N . LEU A 1 165 ? -21.719 -3.590 28.715 1.00 94.94 165 LEU A N 1
ATOM 1334 C CA . LEU A 1 165 ? -21.138 -4.725 27.991 1.00 94.94 165 LEU A CA 1
ATOM 1335 C C . LEU A 1 165 ? -21.760 -4.888 26.604 1.00 94.94 165 LEU A C 1
ATOM 1337 O O . LEU A 1 165 ? -21.048 -5.175 25.640 1.00 94.94 165 LEU A O 1
ATOM 1341 N N . GLN A 1 166 ? -23.067 -4.660 26.484 1.00 95.44 166 GLN A N 1
ATOM 1342 C CA . GLN A 1 166 ? -23.751 -4.711 25.201 1.00 95.44 166 GLN A CA 1
ATOM 1343 C C . GLN A 1 166 ? -23.256 -3.610 24.258 1.00 95.44 166 GLN A C 1
ATOM 1345 O O . GLN A 1 166 ? -22.832 -3.915 23.144 1.00 95.44 166 GLN A O 1
ATOM 1350 N N . ARG A 1 167 ? -23.173 -2.359 24.731 1.00 95.19 167 ARG A N 1
ATOM 1351 C CA . ARG A 1 167 ? -22.590 -1.252 23.949 1.00 95.19 167 ARG A CA 1
ATOM 1352 C C . ARG A 1 167 ? -21.145 -1.521 23.542 1.00 95.19 167 ARG A C 1
ATOM 1354 O O . ARG A 1 167 ? -20.756 -1.220 22.417 1.00 95.19 167 ARG A O 1
ATOM 1361 N N . LEU A 1 168 ? -20.344 -2.092 24.442 1.00 94.81 168 LEU A N 1
ATOM 1362 C CA . LEU A 1 168 ? -18.961 -2.455 24.148 1.00 94.81 168 LEU A CA 1
ATOM 1363 C C . LEU A 1 168 ? -18.893 -3.522 23.048 1.00 94.81 168 LEU A C 1
ATOM 1365 O O . LEU A 1 168 ? -18.082 -3.412 22.134 1.00 94.81 168 LEU A O 1
ATOM 1369 N N . THR A 1 169 ? -19.767 -4.525 23.110 1.00 94.75 169 THR A N 1
ATOM 1370 C CA . THR A 1 169 ? -19.855 -5.592 22.104 1.00 94.75 169 THR A CA 1
ATOM 1371 C C . THR A 1 169 ? -20.252 -5.038 20.737 1.00 94.75 169 THR A C 1
ATOM 1373 O O . THR A 1 169 ? -19.628 -5.380 19.735 1.00 94.75 169 THR A O 1
ATOM 1376 N N . GLU A 1 170 ? -21.241 -4.144 20.693 1.00 95.25 170 GLU A N 1
ATOM 1377 C CA . GLU A 1 170 ? -21.665 -3.456 19.468 1.00 95.25 170 GLU A CA 1
ATOM 1378 C C . GLU A 1 170 ? -20.535 -2.597 18.883 1.00 95.25 170 GLU A C 1
ATOM 1380 O O . GLU A 1 170 ? -20.255 -2.681 17.687 1.00 95.25 170 GLU A O 1
ATOM 1385 N N . ALA A 1 171 ? -19.816 -1.842 19.721 1.00 93.94 171 ALA A N 1
ATOM 1386 C CA . ALA A 1 171 ? -18.660 -1.056 19.295 1.00 93.94 171 ALA A CA 1
ATOM 1387 C C . ALA A 1 171 ? -17.522 -1.938 18.751 1.00 93.94 171 ALA A C 1
ATOM 1389 O O . ALA A 1 171 ? -16.936 -1.620 17.718 1.00 93.94 171 ALA A O 1
ATOM 1390 N N . PHE A 1 172 ? -17.233 -3.074 19.397 1.00 92.56 172 PHE A N 1
ATOM 1391 C CA . PHE A 1 172 ? -16.250 -4.039 18.897 1.00 92.56 172 PHE A CA 1
ATOM 1392 C C . PHE A 1 172 ? -16.667 -4.657 17.562 1.00 92.56 172 PHE A C 1
ATOM 1394 O O . PHE A 1 172 ? -15.820 -4.830 16.687 1.00 92.56 172 PHE A O 1
ATOM 1401 N N . ALA A 1 173 ? -17.947 -4.991 17.391 1.00 93.44 173 ALA A N 1
ATOM 1402 C CA . ALA A 1 173 ? -18.459 -5.526 16.135 1.00 93.44 173 ALA A CA 1
ATOM 1403 C C . ALA A 1 173 ? -18.330 -4.496 15.002 1.00 93.44 173 ALA A C 1
ATOM 1405 O O . ALA A 1 173 ? -17.811 -4.832 13.937 1.00 93.44 173 ALA A O 1
ATOM 1406 N N . ALA A 1 174 ? -18.711 -3.242 15.262 1.00 93.00 174 ALA A N 1
ATOM 1407 C CA . ALA A 1 174 ? -18.565 -2.141 14.314 1.00 93.00 174 ALA A CA 1
ATOM 1408 C C . ALA A 1 174 ? -17.094 -1.915 13.932 1.00 93.00 174 ALA A C 1
ATOM 1410 O O . ALA A 1 174 ? -16.760 -1.904 12.750 1.00 93.00 174 ALA A O 1
ATOM 1411 N N . HIS A 1 175 ? -16.199 -1.831 14.920 1.00 93.69 175 HIS A N 1
ATOM 1412 C CA . HIS A 1 175 ? -14.777 -1.606 14.664 1.00 93.69 175 HIS A CA 1
ATOM 1413 C C . HIS A 1 175 ? -14.121 -2.774 13.917 1.00 93.69 175 HIS A C 1
ATOM 1415 O O . HIS A 1 175 ? -13.299 -2.576 13.025 1.00 93.69 175 HIS A O 1
ATOM 1421 N N . ARG A 1 176 ? -14.506 -4.017 14.232 1.00 92.69 176 ARG A N 1
ATOM 1422 C CA . ARG A 1 176 ? -14.046 -5.195 13.487 1.00 92.69 176 ARG A CA 1
ATOM 1423 C C . ARG A 1 176 ? -14.496 -5.143 12.029 1.00 92.69 176 ARG A C 1
ATOM 1425 O O . ARG A 1 176 ? -13.729 -5.540 11.156 1.00 92.69 176 ARG A O 1
ATOM 1432 N N . GLN A 1 177 ? -15.722 -4.702 11.771 1.00 92.56 177 GLN A N 1
ATOM 1433 C CA . GLN A 1 177 ? -16.237 -4.590 10.414 1.00 92.56 177 GLN A CA 1
ATOM 1434 C C . GLN A 1 177 ? -15.511 -3.496 9.623 1.00 92.56 177 GLN A C 1
ATOM 1436 O O . GLN A 1 177 ? -15.036 -3.774 8.527 1.00 92.56 177 GLN A O 1
ATOM 1441 N N . GLU A 1 178 ? -15.306 -2.321 10.218 1.00 93.19 178 GLU A N 1
ATOM 1442 C CA . GLU A 1 178 ? -14.500 -1.239 9.636 1.00 93.19 178 GLU A CA 1
ATOM 1443 C C . GLU A 1 178 ? -13.065 -1.704 9.325 1.00 93.19 178 GLU A C 1
ATOM 1445 O O . GLU A 1 178 ? -12.531 -1.440 8.249 1.00 93.19 178 GLU A O 1
ATOM 1450 N N . PHE A 1 179 ? -12.448 -2.478 10.225 1.00 89.38 179 PHE A N 1
ATOM 1451 C CA . PHE A 1 179 ? -11.120 -3.048 9.995 1.00 89.38 179 PHE A CA 1
ATOM 1452 C C . PHE A 1 179 ? -11.095 -4.026 8.810 1.00 89.38 179 PHE A C 1
ATOM 1454 O O . PHE A 1 179 ? -10.153 -4.010 8.017 1.00 89.38 179 PHE A O 1
ATOM 1461 N N . LEU A 1 180 ? -12.120 -4.874 8.666 1.00 92.38 180 LEU A N 1
ATOM 1462 C CA . LEU A 1 180 ? -12.240 -5.786 7.525 1.00 92.38 180 LEU A CA 1
ATOM 1463 C C . LEU A 1 180 ? -12.450 -5.026 6.211 1.00 92.38 180 LEU A C 1
ATOM 1465 O O . LEU A 1 180 ? -11.860 -5.401 5.200 1.00 92.38 180 LEU A O 1
ATOM 1469 N N . GLU A 1 181 ? -13.244 -3.956 6.224 1.00 92.12 181 GLU A N 1
ATOM 1470 C CA . GLU A 1 181 ? -13.465 -3.089 5.062 1.00 92.12 181 GLU A CA 1
ATOM 1471 C C . GLU A 1 181 ? -12.174 -2.370 4.650 1.00 92.12 181 GLU A C 1
ATOM 1473 O O . GLU A 1 181 ? -11.791 -2.422 3.480 1.00 92.12 181 GLU A O 1
ATOM 1478 N N . HIS A 1 182 ? -11.439 -1.794 5.605 1.00 90.62 182 HIS A N 1
ATOM 1479 C CA . HIS A 1 182 ? -10.122 -1.209 5.347 1.00 90.62 182 HIS A CA 1
ATOM 1480 C C . HIS A 1 182 ? -9.101 -2.235 4.847 1.00 90.62 182 HIS A C 1
ATOM 1482 O O . HIS A 1 182 ? -8.310 -1.921 3.952 1.00 90.62 182 HIS A O 1
ATOM 1488 N N . GLY A 1 183 ? -9.114 -3.454 5.391 1.00 90.69 183 GLY A N 1
ATOM 1489 C CA . GLY A 1 183 ? -8.292 -4.562 4.906 1.00 90.69 183 GLY A CA 1
ATOM 1490 C C . GLY A 1 183 ? -8.612 -4.901 3.451 1.00 90.69 183 GLY A C 1
ATOM 1491 O O . GLY A 1 183 ? -7.718 -4.893 2.610 1.00 90.69 183 GLY A O 1
ATOM 1492 N N . ALA A 1 184 ? -9.894 -5.087 3.130 1.00 91.25 184 ALA A N 1
ATOM 1493 C CA . ALA A 1 184 ? -10.346 -5.381 1.773 1.00 91.25 184 ALA A CA 1
ATOM 1494 C C . ALA A 1 184 ? -10.023 -4.247 0.785 1.00 91.25 184 ALA A C 1
ATOM 1496 O O . ALA A 1 184 ? -9.612 -4.505 -0.347 1.00 91.25 184 ALA A O 1
ATOM 1497 N N . GLU A 1 185 ? -10.167 -2.983 1.196 1.00 92.62 185 GLU A N 1
ATOM 1498 C CA . GLU A 1 185 ? -9.778 -1.841 0.368 1.00 92.62 185 GLU A CA 1
ATOM 1499 C C . GLU A 1 185 ? -8.263 -1.798 0.136 1.00 92.62 185 GLU A C 1
ATOM 1501 O O . GLU A 1 185 ? -7.812 -1.525 -0.978 1.00 92.62 185 GLU A O 1
ATOM 1506 N N . THR A 1 186 ? -7.474 -2.091 1.169 1.00 90.62 186 THR A N 1
ATOM 1507 C CA . THR A 1 186 ? -6.013 -2.149 1.076 1.00 90.62 186 THR A CA 1
ATOM 1508 C C . THR A 1 186 ? -5.573 -3.255 0.119 1.00 90.62 186 THR A C 1
ATOM 1510 O O . THR A 1 186 ? -4.776 -2.994 -0.782 1.00 90.62 186 THR A O 1
ATOM 1513 N N . ASP A 1 187 ? -6.156 -4.448 0.234 1.00 93.19 187 ASP A N 1
ATOM 1514 C CA . ASP A 1 187 ? -5.911 -5.564 -0.683 1.00 93.19 187 ASP A CA 1
ATOM 1515 C C . ASP A 1 187 ? -6.302 -5.206 -2.123 1.00 93.19 187 ASP A C 1
ATOM 1517 O O . ASP A 1 187 ? -5.553 -5.491 -3.061 1.00 93.19 187 ASP A O 1
ATOM 1521 N N . ARG A 1 188 ? -7.427 -4.502 -2.313 1.00 92.56 188 ARG A N 1
ATOM 1522 C CA . ARG A 1 188 ? -7.857 -4.001 -3.627 1.00 92.56 188 ARG A CA 1
ATOM 1523 C C . ARG A 1 188 ? -6.840 -3.025 -4.220 1.00 92.56 188 ARG A C 1
ATOM 1525 O O . ARG A 1 188 ? -6.449 -3.191 -5.372 1.00 92.56 188 ARG A O 1
ATOM 1532 N N . ARG A 1 189 ? -6.366 -2.046 -3.441 1.00 91.50 189 ARG A N 1
ATOM 1533 C CA . ARG A 1 189 ? -5.338 -1.083 -3.882 1.00 91.50 189 ARG A CA 1
ATOM 1534 C C . ARG A 1 189 ? -4.013 -1.775 -4.203 1.00 91.50 189 ARG A C 1
ATOM 1536 O O . ARG A 1 189 ? -3.360 -1.418 -5.182 1.00 91.50 189 ARG A O 1
ATOM 1543 N N . PHE A 1 190 ? -3.615 -2.781 -3.423 1.00 92.00 190 PHE A N 1
ATOM 1544 C CA . PHE A 1 190 ? -2.429 -3.582 -3.729 1.00 92.00 190 PHE A CA 1
ATOM 1545 C C . PHE A 1 190 ? -2.595 -4.398 -5.012 1.00 92.00 190 PHE A C 1
ATOM 1547 O O . PHE A 1 190 ? -1.652 -4.469 -5.800 1.00 92.00 190 PHE A O 1
ATOM 1554 N N . ALA A 1 191 ? -3.775 -4.971 -5.255 1.00 92.69 191 ALA A N 1
ATOM 1555 C CA . ALA A 1 191 ? -4.071 -5.679 -6.496 1.00 92.69 191 ALA A CA 1
ATOM 1556 C C . ALA A 1 191 ? -4.004 -4.742 -7.715 1.00 92.69 191 ALA A C 1
ATOM 1558 O O . ALA A 1 191 ? -3.341 -5.082 -8.696 1.00 92.69 191 ALA A O 1
ATOM 1559 N N . GLU A 1 192 ? -4.600 -3.548 -7.624 1.00 93.19 192 GLU A N 1
ATOM 1560 C CA . GLU A 1 192 ? -4.517 -2.503 -8.657 1.00 93.19 192 GLU A CA 1
ATOM 1561 C C . GLU A 1 192 ? -3.065 -2.076 -8.914 1.00 93.19 192 GLU A C 1
ATOM 1563 O O . GLU A 1 192 ? -2.632 -1.988 -10.063 1.00 93.19 192 GLU A O 1
ATOM 1568 N N . MET A 1 193 ? -2.271 -1.861 -7.858 1.00 92.31 193 MET A N 1
ATOM 1569 C CA . MET A 1 193 ? -0.857 -1.504 -7.997 1.00 92.31 193 MET A CA 1
ATOM 1570 C C . MET A 1 193 ? -0.043 -2.637 -8.636 1.00 92.31 193 MET A C 1
ATOM 1572 O O . MET A 1 193 ? 0.797 -2.383 -9.498 1.00 92.31 193 MET A O 1
ATOM 1576 N N . ALA A 1 194 ? -0.298 -3.889 -8.253 1.00 91.06 194 ALA A N 1
ATOM 1577 C CA . ALA A 1 194 ? 0.350 -5.049 -8.856 1.00 91.06 194 ALA A CA 1
ATOM 1578 C C . ALA A 1 194 ? 0.000 -5.182 -10.345 1.00 91.06 194 ALA A C 1
ATOM 1580 O O . ALA A 1 194 ? 0.868 -5.515 -11.151 1.00 91.06 194 ALA A O 1
ATOM 1581 N N . GLU A 1 195 ? -1.246 -4.899 -10.726 1.00 92.19 195 GLU A N 1
ATOM 1582 C CA . GLU A 1 195 ? -1.673 -4.878 -12.124 1.00 92.19 195 GLU A CA 1
ATOM 1583 C C . GLU A 1 195 ? -1.023 -3.734 -12.907 1.00 92.19 195 GLU A C 1
ATOM 1585 O O . GLU A 1 195 ? -0.476 -3.970 -13.982 1.00 92.19 195 GLU A O 1
ATOM 1590 N N . ALA A 1 196 ? -0.968 -2.527 -12.341 1.00 90.75 196 ALA A N 1
ATOM 1591 C CA . ALA A 1 196 ? -0.266 -1.399 -12.949 1.00 90.75 196 ALA A CA 1
ATOM 1592 C C . ALA A 1 196 ? 1.227 -1.702 -13.176 1.00 90.75 196 ALA A C 1
ATOM 1594 O O . ALA A 1 196 ? 1.768 -1.389 -14.236 1.00 90.75 196 ALA A O 1
ATOM 1595 N N . ILE A 1 197 ? 1.886 -2.359 -12.214 1.00 90.50 197 ILE A N 1
ATOM 1596 C CA . ILE A 1 197 ? 3.284 -2.796 -12.345 1.00 90.50 197 ILE A CA 1
ATOM 1597 C C . ILE A 1 197 ? 3.432 -3.855 -13.444 1.00 90.50 197 ILE A C 1
ATOM 1599 O O . ILE A 1 197 ? 4.375 -3.766 -14.231 1.00 90.50 197 ILE A O 1
ATOM 1603 N N . ARG A 1 198 ? 2.517 -4.833 -13.533 1.00 92.31 198 ARG A N 1
ATOM 1604 C CA . ARG A 1 198 ? 2.522 -5.827 -14.622 1.00 92.31 198 ARG A CA 1
ATOM 1605 C C . ARG A 1 198 ? 2.387 -5.152 -15.983 1.00 92.31 198 ARG A C 1
ATOM 1607 O O . ARG A 1 198 ? 3.251 -5.351 -16.829 1.00 92.31 198 ARG A O 1
ATOM 1614 N N . ASN A 1 199 ? 1.394 -4.280 -16.148 1.00 93.88 199 ASN A N 1
ATOM 1615 C CA . ASN A 1 199 ? 1.163 -3.550 -17.395 1.00 93.88 199 ASN A CA 1
ATOM 1616 C C . ASN A 1 199 ? 2.379 -2.694 -17.785 1.00 93.88 199 ASN A C 1
ATOM 1618 O O . ASN A 1 199 ? 2.784 -2.676 -18.946 1.00 93.88 199 ASN A O 1
ATOM 1622 N N . LEU A 1 200 ? 3.009 -2.019 -16.817 1.00 92.56 200 LEU A N 1
ATOM 1623 C CA . LEU A 1 200 ? 4.231 -1.251 -17.058 1.00 92.56 200 LEU A CA 1
ATOM 1624 C C . LEU A 1 200 ? 5.404 -2.154 -17.468 1.00 92.56 200 LEU A C 1
ATOM 1626 O O . LEU A 1 200 ? 6.169 -1.799 -18.361 1.00 92.56 200 LEU A O 1
ATOM 1630 N N . SER A 1 201 ? 5.553 -3.315 -16.830 1.00 90.12 201 SER A N 1
ATOM 1631 C CA . SER A 1 201 ? 6.606 -4.282 -17.150 1.00 90.12 201 SER A CA 1
ATOM 1632 C C . SER A 1 201 ? 6.427 -4.884 -18.546 1.00 90.12 201 SER A C 1
ATOM 1634 O O . SER A 1 201 ? 7.402 -5.004 -19.293 1.00 90.12 201 SER A O 1
ATOM 1636 N N . GLU A 1 202 ? 5.191 -5.200 -18.928 1.00 92.75 202 GLU A N 1
ATOM 1637 C CA . GLU A 1 202 ? 4.838 -5.663 -20.271 1.00 92.75 202 GLU A CA 1
ATOM 1638 C C . GLU A 1 202 ? 5.119 -4.582 -21.318 1.00 92.75 202 GLU A C 1
ATOM 1640 O O . GLU A 1 202 ? 5.829 -4.847 -22.289 1.00 92.75 202 GLU A O 1
ATOM 1645 N N . ALA A 1 203 ? 4.674 -3.342 -21.084 1.00 91.38 203 ALA A N 1
ATOM 1646 C CA . ALA A 1 203 ? 4.953 -2.211 -21.968 1.00 91.38 203 ALA A CA 1
ATOM 1647 C C . ALA A 1 203 ? 6.460 -1.943 -22.109 1.00 91.38 203 ALA A C 1
ATOM 1649 O O . ALA A 1 203 ? 6.952 -1.702 -23.210 1.00 91.38 203 ALA A O 1
ATOM 1650 N N . PHE A 1 204 ? 7.219 -2.035 -21.013 1.00 90.25 204 PHE A N 1
ATOM 1651 C CA . PHE A 1 204 ? 8.673 -1.888 -21.043 1.00 90.25 204 PHE A CA 1
ATOM 1652 C C . PHE A 1 204 ? 9.347 -3.007 -21.845 1.00 90.25 204 PHE A C 1
ATOM 1654 O O . PHE A 1 204 ? 10.286 -2.752 -22.599 1.00 90.25 204 PHE A O 1
ATOM 1661 N N . THR A 1 205 ? 8.864 -4.243 -21.711 1.00 91.94 205 THR A N 1
ATOM 1662 C CA . THR A 1 205 ? 9.377 -5.393 -22.467 1.00 91.94 205 THR A CA 1
ATOM 1663 C C . THR A 1 205 ? 9.085 -5.239 -23.958 1.00 91.94 205 THR A C 1
ATOM 1665 O O . THR A 1 205 ? 9.993 -5.419 -24.768 1.00 91.94 205 THR A O 1
ATOM 1668 N N . ALA A 1 206 ? 7.864 -4.832 -24.316 1.00 91.31 206 ALA A N 1
ATOM 1669 C CA . ALA A 1 206 ? 7.480 -4.539 -25.694 1.00 91.31 206 ALA A CA 1
ATOM 1670 C C . ALA A 1 206 ? 8.343 -3.418 -26.290 1.00 91.31 206 ALA A C 1
ATOM 1672 O O . ALA A 1 206 ? 8.958 -3.603 -27.336 1.00 91.31 206 ALA A O 1
ATOM 1673 N N . HIS A 1 207 ? 8.498 -2.299 -25.577 1.00 90.31 207 HIS A N 1
ATOM 1674 C CA . HIS A 1 207 ? 9.317 -1.184 -26.047 1.00 90.31 207 HIS A CA 1
ATOM 1675 C C . HIS A 1 207 ? 10.799 -1.557 -26.190 1.00 90.31 207 HIS A C 1
ATOM 1677 O O . HIS A 1 207 ? 11.469 -1.157 -27.142 1.00 90.31 207 HIS A O 1
ATOM 1683 N N . ARG A 1 208 ? 11.334 -2.366 -25.266 1.00 89.25 208 ARG A N 1
ATOM 1684 C CA . ARG A 1 208 ? 12.699 -2.893 -25.377 1.00 89.25 208 ARG A CA 1
ATOM 1685 C C . ARG A 1 208 ? 12.858 -3.773 -26.615 1.00 89.25 208 ARG A C 1
ATOM 1687 O O . ARG A 1 208 ? 13.904 -3.703 -27.258 1.00 89.25 208 ARG A O 1
ATOM 1694 N N . GLN A 1 209 ? 11.857 -4.588 -26.932 1.00 90.94 209 GLN A N 1
ATOM 1695 C CA . GLN A 1 209 ? 11.865 -5.439 -28.116 1.00 90.94 209 GLN A CA 1
ATOM 1696 C C . GLN A 1 209 ? 11.831 -4.600 -29.403 1.00 90.94 209 GLN A C 1
ATOM 1698 O O . GLN A 1 209 ? 12.710 -4.771 -30.244 1.00 90.94 209 GLN A O 1
ATOM 1703 N N . GLU A 1 210 ? 10.925 -3.623 -29.504 1.00 90.81 210 GLU A N 1
ATOM 1704 C CA . GLU A 1 210 ? 10.876 -2.669 -30.625 1.00 90.81 210 GLU A CA 1
ATOM 1705 C C . GLU A 1 210 ? 12.207 -1.923 -30.801 1.00 90.81 210 GLU A C 1
ATOM 1707 O O . GLU A 1 210 ? 12.707 -1.763 -31.914 1.00 90.81 210 GLU A O 1
ATOM 1712 N N . PHE A 1 211 ? 12.835 -1.499 -29.700 1.00 88.62 211 PHE A N 1
ATOM 1713 C CA . PHE A 1 211 ? 14.135 -0.835 -29.747 1.00 88.62 211 PHE A CA 1
ATOM 1714 C C . PHE A 1 211 ? 15.239 -1.750 -30.297 1.00 88.62 211 PHE A C 1
ATOM 1716 O O . PHE A 1 211 ? 16.078 -1.309 -31.086 1.00 88.62 211 PHE A O 1
ATOM 1723 N N . LEU A 1 212 ? 15.259 -3.024 -29.893 1.00 91.44 212 LEU A N 1
ATOM 1724 C CA . LEU A 1 212 ? 16.212 -4.004 -30.418 1.00 91.44 212 LEU A CA 1
ATOM 1725 C C . LEU A 1 212 ? 15.979 -4.275 -31.907 1.00 91.44 212 LEU A C 1
ATOM 1727 O O . LEU A 1 212 ? 16.950 -4.376 -32.656 1.00 91.44 212 LEU A O 1
ATOM 1731 N N . GLU A 1 213 ? 14.722 -4.337 -32.341 1.00 89.88 213 GLU A N 1
ATOM 1732 C CA . GLU A 1 213 ? 14.352 -4.499 -33.749 1.00 89.88 213 GLU A CA 1
ATOM 1733 C C . GLU A 1 213 ? 14.777 -3.291 -34.586 1.00 89.88 213 GLU A C 1
ATOM 1735 O O . GLU A 1 213 ? 15.475 -3.460 -35.585 1.00 89.88 213 GLU A O 1
ATOM 1740 N N . HIS A 1 214 ? 14.484 -2.068 -34.138 1.00 88.00 214 HIS A N 1
ATOM 1741 C CA . HIS A 1 214 ? 14.957 -0.848 -34.793 1.00 88.00 214 HIS A CA 1
ATOM 1742 C C . HIS A 1 214 ? 16.481 -0.758 -34.841 1.00 88.00 214 HIS A C 1
ATOM 1744 O O . HIS A 1 214 ? 17.046 -0.320 -35.847 1.00 88.00 214 HIS A O 1
ATOM 1750 N N . ARG A 1 215 ? 17.173 -1.185 -33.779 1.00 88.31 215 ARG A N 1
ATOM 1751 C CA . ARG A 1 215 ? 18.635 -1.253 -33.779 1.00 88.31 215 ARG A CA 1
ATOM 1752 C C . ARG A 1 215 ? 19.141 -2.269 -34.801 1.00 88.31 215 ARG A C 1
ATOM 1754 O O . ARG A 1 215 ? 20.065 -1.946 -35.539 1.00 88.31 215 ARG A O 1
ATOM 1761 N N . ALA A 1 216 ? 18.545 -3.457 -34.869 1.00 89.88 216 ALA A N 1
ATOM 1762 C CA . ALA A 1 216 ? 18.908 -4.480 -35.847 1.00 89.88 216 ALA A CA 1
ATOM 1763 C C . ALA A 1 216 ? 18.634 -4.019 -37.289 1.00 89.88 216 ALA A C 1
ATOM 1765 O O . ALA A 1 216 ? 19.465 -4.228 -38.171 1.00 89.88 216 ALA A O 1
ATOM 1766 N N . GLU A 1 217 ? 17.510 -3.342 -37.532 1.00 91.25 217 GLU A N 1
ATOM 1767 C CA . GLU A 1 217 ? 17.191 -2.745 -38.829 1.00 91.25 217 GLU A CA 1
ATOM 1768 C C . GLU A 1 217 ? 18.192 -1.645 -39.199 1.00 91.25 217 GLU A C 1
ATOM 1770 O O . GLU A 1 217 ? 18.665 -1.585 -40.332 1.00 91.25 217 GLU A O 1
ATOM 1775 N N . THR A 1 218 ? 18.557 -0.797 -38.238 1.00 86.81 218 THR A N 1
ATOM 1776 C CA . THR A 1 218 ? 19.550 0.263 -38.436 1.00 86.81 218 THR A CA 1
ATOM 1777 C C . THR A 1 218 ? 20.917 -0.326 -38.776 1.00 86.81 218 THR A C 1
ATOM 1779 O O . THR A 1 218 ? 21.528 0.087 -39.758 1.00 86.81 218 THR A O 1
ATOM 1782 N N . GLU A 1 219 ? 21.368 -1.333 -38.026 1.00 91.19 219 GLU A N 1
ATOM 1783 C CA . GLU A 1 219 ? 22.616 -2.054 -38.296 1.00 91.19 219 GLU A CA 1
ATOM 1784 C C . GLU A 1 219 ? 22.599 -2.682 -39.696 1.00 91.19 219 GLU A C 1
ATOM 1786 O O . GLU A 1 219 ? 23.562 -2.564 -40.452 1.00 91.19 219 GLU A O 1
ATOM 1791 N N . ARG A 1 220 ? 21.467 -3.279 -40.091 1.00 90.44 220 ARG A N 1
ATOM 1792 C CA . ARG A 1 220 ? 21.277 -3.833 -41.434 1.00 90.44 220 ARG A CA 1
ATOM 1793 C C . ARG A 1 220 ? 21.365 -2.756 -42.518 1.00 90.44 220 ARG A C 1
ATOM 1795 O O . ARG A 1 220 ? 22.077 -2.956 -43.496 1.00 90.44 220 ARG A O 1
ATOM 1802 N N . ARG A 1 221 ? 20.695 -1.611 -42.348 1.00 89.19 221 ARG A N 1
ATOM 1803 C CA . ARG A 1 221 ? 20.770 -0.481 -43.293 1.00 89.19 221 ARG A CA 1
ATOM 1804 C C . ARG A 1 221 ? 22.195 0.065 -43.403 1.00 89.19 221 ARG A C 1
ATOM 1806 O O . ARG A 1 221 ? 22.633 0.387 -44.503 1.00 89.19 221 ARG A O 1
ATOM 1813 N N . PHE A 1 222 ? 22.937 0.135 -42.297 1.00 88.56 222 PHE A N 1
ATOM 1814 C CA . PHE A 1 222 ? 24.352 0.513 -42.322 1.00 88.56 222 PHE A CA 1
ATOM 1815 C C . PHE A 1 222 ? 25.212 -0.509 -43.066 1.00 88.56 222 PHE A C 1
ATOM 1817 O O . PHE A 1 222 ? 26.058 -0.107 -43.861 1.00 88.56 222 PHE A O 1
ATOM 1824 N N . ALA A 1 223 ? 24.977 -1.808 -42.867 1.00 91.62 223 ALA A N 1
ATOM 1825 C CA . ALA A 1 223 ? 25.672 -2.854 -43.612 1.00 91.62 223 ALA A CA 1
ATOM 1826 C C . ALA A 1 223 ? 25.377 -2.774 -45.121 1.00 91.62 223 ALA A C 1
ATOM 1828 O O . ALA A 1 223 ? 26.301 -2.834 -45.929 1.00 91.62 223 ALA A O 1
ATOM 1829 N N . GLU A 1 224 ? 24.114 -2.562 -45.505 1.00 91.56 224 GLU A N 1
ATOM 1830 C CA . GLU A 1 224 ? 23.706 -2.376 -46.905 1.00 91.56 224 GLU A CA 1
ATOM 1831 C C . GLU A 1 224 ? 24.348 -1.121 -47.526 1.00 91.56 224 GLU A C 1
ATOM 1833 O O . GLU A 1 224 ? 24.855 -1.179 -48.648 1.00 91.56 224 GLU A O 1
ATOM 1838 N N . LEU A 1 225 ? 24.405 -0.002 -46.792 1.00 91.75 225 LEU A N 1
ATOM 1839 C CA . LEU A 1 225 ? 25.100 1.216 -47.229 1.00 91.75 225 LEU A CA 1
ATOM 1840 C C . LEU A 1 225 ? 26.609 1.002 -47.378 1.00 91.75 225 LEU A C 1
ATOM 1842 O O . LEU A 1 225 ? 27.184 1.438 -48.374 1.00 91.75 225 LEU A O 1
ATOM 1846 N N . ALA A 1 226 ? 27.245 0.316 -46.428 1.00 90.38 226 ALA A N 1
ATOM 1847 C CA . ALA A 1 226 ? 28.665 -0.012 -46.499 1.00 90.38 226 ALA A CA 1
ATOM 1848 C C . ALA A 1 226 ? 28.968 -0.904 -47.712 1.00 90.38 226 ALA A C 1
ATOM 1850 O O . ALA A 1 226 ? 29.957 -0.693 -48.414 1.00 90.38 226 ALA A O 1
ATOM 1851 N N . GLU A 1 227 ? 28.097 -1.871 -48.014 1.00 91.19 227 GLU A N 1
ATOM 1852 C CA . GLU A 1 227 ? 28.257 -2.726 -49.188 1.00 91.19 227 GLU A CA 1
ATOM 1853 C C . GLU A 1 227 ? 28.026 -1.956 -50.498 1.00 91.19 227 GLU A C 1
ATOM 1855 O O . GLU A 1 227 ? 28.785 -2.129 -51.454 1.00 91.19 227 GLU A O 1
ATOM 1860 N N . ALA A 1 228 ? 27.033 -1.064 -50.550 1.00 90.50 228 ALA A N 1
ATOM 1861 C CA . ALA A 1 228 ? 26.805 -0.182 -51.694 1.00 90.50 228 ALA A CA 1
ATOM 1862 C C . ALA A 1 228 ? 27.986 0.779 -51.924 1.00 90.50 228 ALA A C 1
ATOM 1864 O O . ALA A 1 228 ? 28.411 0.971 -53.069 1.00 90.50 228 ALA A O 1
ATOM 1865 N N . GLN A 1 229 ? 28.561 1.333 -50.851 1.00 87.94 229 GLN A N 1
ATOM 1866 C CA . GLN A 1 229 ? 29.776 2.144 -50.909 1.00 87.94 229 GLN A CA 1
ATOM 1867 C C . GLN A 1 229 ? 30.946 1.318 -51.447 1.00 87.94 229 GLN A C 1
ATOM 1869 O O . GLN A 1 229 ? 31.584 1.744 -52.407 1.00 87.94 229 GLN A O 1
ATOM 1874 N N . ARG A 1 230 ? 31.173 0.108 -50.916 1.00 91.38 230 ARG A N 1
ATOM 1875 C CA . ARG A 1 230 ? 32.227 -0.802 -51.389 1.00 91.38 230 ARG A CA 1
ATOM 1876 C C . ARG A 1 230 ? 32.087 -1.102 -52.883 1.00 91.38 230 ARG A C 1
ATOM 1878 O O . ARG A 1 230 ? 33.059 -0.981 -53.617 1.00 91.38 230 ARG A O 1
ATOM 1885 N N . ARG A 1 231 ? 30.877 -1.421 -53.360 1.00 92.25 231 ARG A N 1
ATOM 1886 C CA . ARG A 1 231 ? 30.609 -1.655 -54.795 1.00 92.25 231 ARG A CA 1
ATOM 1887 C C . ARG A 1 231 ? 30.866 -0.411 -55.643 1.00 92.25 231 ARG A C 1
ATOM 1889 O O . ARG A 1 231 ? 31.373 -0.521 -56.756 1.00 92.25 231 ARG A O 1
ATOM 1896 N N . THR A 1 232 ? 30.528 0.769 -55.129 1.00 90.50 232 THR A N 1
ATOM 1897 C CA . THR A 1 232 ? 30.784 2.041 -55.818 1.00 90.50 232 THR A CA 1
ATOM 1898 C C . THR A 1 232 ? 32.283 2.320 -55.908 1.00 90.50 232 THR A C 1
ATOM 1900 O O . THR A 1 232 ? 32.776 2.668 -56.978 1.00 90.50 232 THR A O 1
ATOM 1903 N N . GLU A 1 233 ? 33.026 2.119 -54.819 1.00 91.81 233 GLU A N 1
ATOM 1904 C CA . GLU A 1 233 ? 34.486 2.248 -54.786 1.00 91.81 233 GLU A CA 1
ATOM 1905 C C . GLU A 1 233 ? 35.164 1.255 -55.735 1.00 91.81 233 GLU A C 1
ATOM 1907 O O . GLU A 1 233 ? 36.034 1.650 -56.511 1.00 91.81 233 GLU A O 1
ATOM 1912 N N . GLU A 1 234 ? 34.724 -0.006 -55.745 1.00 92.31 234 GLU A N 1
ATOM 1913 C CA . GLU A 1 234 ? 35.200 -1.033 -56.678 1.00 92.31 234 GLU A CA 1
ATOM 1914 C C . GLU A 1 234 ? 34.912 -0.653 -58.136 1.00 92.31 234 GLU A C 1
ATOM 1916 O O . GLU A 1 234 ? 35.803 -0.736 -58.983 1.00 92.31 234 GLU A O 1
ATOM 1921 N N . SER A 1 235 ? 33.703 -0.169 -58.441 1.00 92.12 235 SER A N 1
ATOM 1922 C CA . SER A 1 235 ? 33.341 0.290 -59.787 1.00 92.12 235 SER A CA 1
ATOM 1923 C C . SER A 1 235 ? 34.163 1.505 -60.220 1.00 92.12 235 SER A C 1
ATOM 1925 O O . SER A 1 235 ? 34.584 1.582 -61.373 1.00 92.12 235 SER A O 1
ATOM 1927 N N . LEU A 1 236 ? 34.421 2.454 -59.316 1.00 92.31 236 LEU A N 1
ATOM 1928 C CA . LEU A 1 236 ? 35.272 3.612 -59.590 1.00 92.31 236 LEU A CA 1
ATOM 1929 C C . LEU A 1 236 ? 36.727 3.197 -59.809 1.00 92.31 236 LEU A C 1
ATOM 1931 O O . LEU A 1 236 ? 37.373 3.721 -60.715 1.00 92.31 236 LEU A O 1
ATOM 1935 N N . ALA A 1 237 ? 37.245 2.255 -59.019 1.00 92.06 237 ALA A N 1
ATOM 1936 C CA . ALA A 1 237 ? 38.581 1.703 -59.210 1.00 92.06 237 ALA A CA 1
ATOM 1937 C C . ALA A 1 237 ? 38.699 0.990 -60.565 1.00 92.06 237 ALA A C 1
ATOM 1939 O O . ALA A 1 237 ? 39.662 1.226 -61.294 1.00 92.06 237 ALA A O 1
ATOM 1940 N N . ALA A 1 238 ? 37.694 0.194 -60.943 1.00 92.31 238 ALA A N 1
ATOM 1941 C CA . ALA A 1 238 ? 37.632 -0.462 -62.245 1.00 92.31 238 ALA A CA 1
ATOM 1942 C C . ALA A 1 238 ? 37.581 0.554 -63.399 1.00 92.31 238 ALA A C 1
ATOM 1944 O O . ALA A 1 238 ? 38.365 0.446 -64.340 1.00 92.31 238 ALA A O 1
ATOM 1945 N N . HIS A 1 239 ? 36.732 1.584 -63.307 1.00 91.38 239 HIS A N 1
ATOM 1946 C CA . HIS A 1 239 ? 36.671 2.647 -64.313 1.00 91.38 239 HIS A CA 1
ATOM 1947 C C . HIS A 1 239 ? 37.970 3.448 -64.410 1.00 91.38 239 HIS A C 1
ATOM 1949 O O . HIS A 1 239 ? 38.373 3.799 -65.518 1.00 91.38 239 HIS A O 1
ATOM 1955 N N . ARG A 1 240 ? 38.647 3.726 -63.288 1.00 90.94 240 ARG A N 1
ATOM 1956 C CA . ARG A 1 240 ? 39.973 4.366 -63.289 1.00 90.94 240 ARG A CA 1
ATOM 1957 C C . ARG A 1 240 ? 41.001 3.488 -63.990 1.00 90.94 240 ARG A C 1
ATOM 1959 O O . ARG A 1 240 ? 41.654 3.967 -64.906 1.00 90.94 240 ARG A O 1
ATOM 1966 N N . ALA A 1 241 ? 41.068 2.202 -63.649 1.00 92.06 241 ALA A N 1
ATOM 1967 C CA . ALA A 1 241 ? 41.981 1.261 -64.293 1.00 92.06 241 ALA A CA 1
ATOM 1968 C C . ALA A 1 241 ? 41.711 1.120 -65.804 1.00 92.06 241 ALA A C 1
ATOM 1970 O O . ALA A 1 241 ? 42.643 1.085 -66.607 1.00 92.06 241 ALA A O 1
ATOM 1971 N N . GLU A 1 242 ? 40.440 1.077 -66.215 1.00 93.44 242 GLU A N 1
ATOM 1972 C CA . GLU A 1 242 ? 40.064 1.070 -67.631 1.00 93.44 242 GLU A CA 1
ATOM 1973 C C . GLU A 1 242 ? 40.443 2.384 -68.326 1.00 93.44 242 GLU A C 1
ATOM 1975 O O . GLU A 1 242 ? 40.947 2.372 -69.448 1.00 93.44 242 GLU A O 1
ATOM 1980 N N . THR A 1 243 ? 40.239 3.517 -67.657 1.00 89.25 243 THR A N 1
ATOM 1981 C CA . THR A 1 243 ? 40.603 4.842 -68.167 1.00 89.25 243 THR A CA 1
ATOM 1982 C C . THR A 1 243 ? 42.115 4.962 -68.351 1.00 89.25 243 THR A C 1
ATOM 1984 O O . THR A 1 243 ? 42.560 5.349 -69.429 1.00 89.25 243 THR A O 1
ATOM 1987 N N . ASP A 1 244 ? 42.909 4.544 -67.364 1.00 92.44 244 ASP A N 1
ATOM 1988 C CA . ASP A 1 244 ? 44.373 4.512 -67.442 1.00 92.44 244 ASP A CA 1
ATOM 1989 C C . ASP A 1 244 ? 44.847 3.616 -68.590 1.00 92.44 244 ASP A C 1
ATOM 1991 O O . ASP A 1 244 ? 45.738 3.989 -69.358 1.00 92.44 244 ASP A O 1
ATOM 1995 N N . ARG A 1 245 ? 44.201 2.457 -68.773 1.00 92.94 245 ARG A N 1
ATOM 1996 C CA . ARG A 1 245 ? 44.475 1.567 -69.904 1.00 92.94 245 ARG A CA 1
ATOM 1997 C C . ARG A 1 245 ? 44.166 2.236 -71.245 1.00 92.94 245 ARG A C 1
ATOM 1999 O O . ARG A 1 245 ? 45.015 2.210 -72.133 1.00 92.94 245 ARG A O 1
ATOM 2006 N N . ARG A 1 246 ? 42.993 2.859 -71.397 1.00 91.44 246 ARG A N 1
ATOM 2007 C CA . ARG A 1 246 ? 42.612 3.583 -72.625 1.00 91.44 246 ARG A CA 1
ATOM 2008 C C . ARG A 1 246 ? 43.563 4.747 -72.908 1.00 91.44 246 ARG A C 1
ATOM 2010 O O . ARG A 1 246 ? 43.935 4.955 -74.060 1.00 91.44 246 ARG A O 1
ATOM 2017 N N . PHE A 1 247 ? 44.007 5.475 -71.883 1.00 90.81 247 PHE A N 1
ATOM 2018 C CA . PHE A 1 247 ? 45.019 6.523 -72.034 1.00 90.81 247 PHE A CA 1
ATOM 2019 C C . PHE A 1 247 ? 46.372 5.964 -72.476 1.00 90.81 247 PHE A C 1
ATOM 2021 O O . PHE A 1 247 ? 47.008 6.548 -73.352 1.00 90.81 247 PHE A O 1
ATOM 2028 N N . ALA A 1 248 ? 46.800 4.823 -71.932 1.00 92.00 248 ALA A N 1
ATOM 2029 C CA . ALA A 1 248 ? 48.023 4.158 -72.374 1.00 92.00 248 ALA A CA 1
ATOM 2030 C C . ALA A 1 248 ? 47.928 3.701 -73.842 1.00 92.00 248 ALA A C 1
ATOM 2032 O O . ALA A 1 248 ? 48.875 3.890 -74.608 1.00 92.00 248 ALA A O 1
ATOM 2033 N N . GLU A 1 249 ? 46.785 3.150 -74.256 1.00 92.56 249 GLU A N 1
ATOM 2034 C CA . GLU A 1 249 ? 46.520 2.759 -75.646 1.00 92.56 249 GLU A CA 1
ATOM 2035 C C . GLU A 1 249 ? 46.516 3.978 -76.590 1.00 92.56 249 GLU A C 1
ATOM 2037 O O . GLU A 1 249 ? 47.167 3.944 -77.637 1.00 92.56 249 GLU A O 1
ATOM 2042 N N . LEU A 1 250 ? 45.874 5.089 -76.202 1.00 91.38 250 LEU A N 1
ATOM 2043 C CA . LEU A 1 250 ? 45.900 6.351 -76.954 1.00 91.38 250 LEU A CA 1
ATOM 2044 C C . LEU A 1 250 ? 47.315 6.926 -77.071 1.00 91.38 250 LEU A C 1
ATOM 2046 O O . LEU A 1 250 ? 47.719 7.323 -78.162 1.00 91.38 250 LEU A O 1
ATOM 2050 N N . ALA A 1 251 ? 48.092 6.922 -75.986 1.00 90.81 251 ALA A N 1
ATOM 2051 C CA . ALA A 1 251 ? 49.479 7.378 -76.004 1.00 90.81 251 ALA A CA 1
ATOM 2052 C C . ALA A 1 251 ? 50.343 6.533 -76.958 1.00 90.81 251 ALA A C 1
ATOM 2054 O O . ALA A 1 251 ? 51.185 7.068 -77.678 1.00 90.81 251 ALA A O 1
ATOM 2055 N N . GLN A 1 252 ? 50.123 5.215 -77.018 1.00 91.12 252 GLN A N 1
ATOM 2056 C CA . GLN A 1 252 ? 50.807 4.348 -77.984 1.00 91.12 252 GLN A CA 1
ATOM 2057 C C . GLN A 1 252 ? 50.363 4.612 -79.427 1.00 91.12 252 GLN A C 1
ATOM 2059 O O . GLN A 1 252 ? 51.205 4.653 -80.325 1.00 91.12 252 GLN A O 1
ATOM 2064 N N . ALA A 1 253 ? 49.063 4.806 -79.667 1.00 89.44 253 ALA A N 1
ATOM 2065 C CA . ALA A 1 253 ? 48.544 5.154 -80.988 1.00 89.44 253 ALA A CA 1
ATOM 2066 C C . ALA A 1 253 ? 49.088 6.510 -81.476 1.00 89.44 253 ALA A C 1
ATOM 2068 O O . ALA A 1 253 ? 49.472 6.633 -82.642 1.00 89.44 253 ALA A O 1
ATOM 2069 N N . GLN A 1 254 ? 49.196 7.496 -80.578 1.00 88.56 254 GLN A N 1
ATOM 2070 C CA . GLN A 1 254 ? 49.832 8.782 -80.855 1.00 88.56 254 GLN A CA 1
ATOM 2071 C C . GLN A 1 254 ? 51.303 8.594 -81.248 1.00 88.56 254 GLN A C 1
ATOM 2073 O O . GLN A 1 254 ? 51.689 9.057 -82.317 1.00 88.56 254 GLN A O 1
ATOM 2078 N N . ARG A 1 255 ? 52.101 7.850 -80.463 1.00 90.38 255 ARG A N 1
ATOM 2079 C CA . ARG A 1 255 ? 53.517 7.577 -80.793 1.00 90.38 255 ARG A CA 1
ATOM 2080 C C . ARG A 1 255 ? 53.682 6.926 -82.168 1.00 90.38 255 ARG A C 1
ATOM 2082 O O . ARG A 1 255 ? 54.491 7.386 -82.964 1.00 90.38 255 ARG A O 1
ATOM 2089 N N . ARG A 1 256 ? 52.869 5.914 -82.498 1.00 88.50 256 ARG A N 1
ATOM 2090 C CA . ARG A 1 256 ? 52.890 5.278 -83.835 1.00 88.50 256 ARG A CA 1
ATOM 2091 C C . ARG A 1 256 ? 52.549 6.262 -84.955 1.00 88.50 256 ARG A C 1
ATOM 2093 O O . ARG A 1 256 ? 53.106 6.178 -86.050 1.00 88.50 256 ARG A O 1
ATOM 2100 N N . THR A 1 257 ? 51.619 7.179 -84.698 1.00 85.25 257 THR A N 1
ATOM 2101 C CA . THR A 1 257 ? 51.242 8.223 -85.658 1.00 85.25 257 THR A CA 1
ATOM 2102 C C . THR A 1 257 ? 52.390 9.211 -85.861 1.00 85.25 257 THR A C 1
ATOM 2104 O O . THR A 1 257 ? 52.720 9.521 -87.003 1.00 85.25 257 THR A O 1
ATOM 2107 N N . GLU A 1 258 ? 53.046 9.649 -84.782 1.00 89.50 258 GLU A N 1
ATOM 2108 C CA . GLU A 1 258 ? 54.234 10.513 -84.831 1.00 89.50 258 GLU A CA 1
ATOM 2109 C C . GLU A 1 258 ? 55.385 9.859 -85.611 1.00 89.50 258 GLU A C 1
ATOM 2111 O O . GLU A 1 258 ? 55.950 10.486 -86.507 1.00 89.50 258 GLU A O 1
ATOM 2116 N N . GLU A 1 259 ? 55.679 8.582 -85.354 1.00 90.44 259 GLU A N 1
ATOM 2117 C CA . GLU A 1 259 ? 56.685 7.805 -86.095 1.00 90.44 259 GLU A CA 1
ATOM 2118 C C . GLU A 1 259 ? 56.340 7.693 -87.590 1.00 90.44 259 GLU A C 1
ATOM 2120 O O . GLU A 1 259 ? 57.195 7.885 -88.459 1.00 90.44 259 GLU A O 1
ATOM 2125 N N . THR A 1 260 ? 55.068 7.433 -87.916 1.00 87.44 260 THR A N 1
ATOM 2126 C CA . THR A 1 260 ? 54.605 7.350 -89.310 1.00 87.44 260 THR A CA 1
ATOM 2127 C C . THR A 1 260 ? 54.742 8.697 -90.022 1.00 87.44 260 THR A C 1
ATOM 2129 O O . THR A 1 260 ? 55.209 8.744 -91.161 1.00 87.44 260 THR A O 1
ATOM 2132 N N . LEU A 1 261 ? 54.379 9.800 -89.359 1.00 87.56 261 LEU A N 1
ATOM 2133 C CA . LEU A 1 261 ? 54.528 11.154 -89.898 1.00 87.56 261 LEU A CA 1
ATOM 2134 C C . LEU A 1 261 ? 55.997 11.498 -90.160 1.00 87.56 261 LEU A C 1
ATOM 2136 O O . LEU A 1 261 ? 56.311 12.002 -91.238 1.00 87.56 261 LEU A O 1
ATOM 2140 N N . GLN A 1 262 ? 56.903 11.170 -89.233 1.00 88.50 262 GLN A N 1
ATOM 2141 C CA . GLN A 1 262 ? 58.344 11.343 -89.443 1.00 88.50 262 GLN A CA 1
ATOM 2142 C C . GLN A 1 262 ? 58.828 10.578 -90.680 1.00 88.50 262 GLN A C 1
ATOM 2144 O O . GLN A 1 262 ? 59.549 11.128 -91.514 1.00 88.50 262 GLN A O 1
ATOM 2149 N N . HIS A 1 263 ? 58.388 9.329 -90.846 1.00 86.81 263 HIS A N 1
ATOM 2150 C CA . HIS A 1 263 ? 58.760 8.524 -92.006 1.00 86.81 263 HIS A CA 1
ATOM 2151 C C . HIS A 1 263 ? 58.209 9.097 -93.326 1.00 86.81 263 HIS A C 1
ATOM 2153 O O . HIS A 1 263 ? 58.904 9.095 -94.345 1.00 86.81 263 HIS A O 1
ATOM 2159 N N . VAL A 1 264 ? 56.977 9.622 -93.331 1.00 87.31 264 VAL A N 1
ATOM 2160 C CA . VAL A 1 264 ? 56.388 10.289 -94.507 1.00 87.31 264 VAL A CA 1
ATOM 2161 C C . VAL A 1 264 ? 57.160 11.558 -94.875 1.00 87.31 264 VAL A C 1
ATOM 2163 O O . VAL A 1 264 ? 57.461 11.748 -96.053 1.00 87.31 264 VAL A O 1
ATOM 2166 N N . LEU A 1 265 ? 57.534 12.385 -93.895 1.00 85.75 265 LEU A N 1
ATOM 2167 C CA . LEU A 1 265 ? 58.327 13.598 -94.123 1.00 85.75 265 LEU A CA 1
ATOM 2168 C C . LEU A 1 265 ? 59.699 13.273 -94.731 1.00 85.75 265 LEU A C 1
ATOM 2170 O O . LEU A 1 265 ? 60.078 13.854 -95.748 1.00 85.75 265 LEU A O 1
ATOM 2174 N N . LEU A 1 266 ? 60.402 12.271 -94.191 1.00 86.56 266 LEU A N 1
ATOM 2175 C CA . LEU A 1 266 ? 61.678 11.810 -94.753 1.00 86.56 266 LEU A CA 1
ATOM 2176 C C . LEU A 1 266 ? 61.530 11.323 -96.203 1.00 86.56 266 LEU A C 1
ATOM 2178 O O . LEU A 1 266 ? 62.379 11.608 -97.052 1.00 86.56 266 LEU A O 1
ATOM 2182 N N . ARG A 1 267 ? 60.437 10.615 -96.516 1.00 83.56 267 ARG A N 1
ATOM 2183 C CA . ARG A 1 267 ? 60.150 10.146 -97.879 1.00 83.56 267 ARG A CA 1
ATOM 2184 C C . ARG A 1 267 ? 59.839 11.301 -98.834 1.00 83.56 267 ARG A C 1
ATOM 2186 O O . ARG A 1 267 ? 60.264 11.257 -99.988 1.00 83.56 267 ARG A O 1
ATOM 2193 N N . GLN A 1 268 ? 59.133 12.330 -98.364 1.00 86.88 268 GLN A N 1
ATOM 2194 C CA . GLN A 1 268 ? 58.856 13.539 -99.140 1.00 86.88 268 GLN A CA 1
ATOM 2195 C C . GLN A 1 268 ? 60.156 14.262 -99.521 1.00 86.88 268 GLN A C 1
ATOM 2197 O O . GLN A 1 268 ? 60.342 14.597 -100.690 1.00 86.88 268 GLN A O 1
ATOM 2202 N N . GLU A 1 269 ? 61.083 14.453 -98.577 1.00 83.25 269 GLU A N 1
ATOM 2203 C CA . GLU A 1 269 ? 62.371 15.099 -98.866 1.00 83.25 269 GLU A CA 1
ATOM 2204 C C . GLU A 1 269 ? 63.183 14.335 -99.922 1.00 83.25 269 GLU A C 1
ATOM 2206 O O . GLU A 1 269 ? 63.771 14.933 -100.824 1.00 83.25 269 GLU A O 1
ATOM 2211 N N . GLN A 1 270 ? 63.210 13.002 -99.841 1.00 79.25 270 GLN A N 1
ATOM 2212 C CA . GLN A 1 270 ? 63.905 12.162 -100.822 1.00 79.25 270 GLN A CA 1
ATOM 2213 C C . GLN A 1 270 ? 63.272 12.245 -102.218 1.00 79.25 270 GLN A C 1
ATOM 2215 O O . GLN A 1 270 ? 63.989 12.277 -103.223 1.00 79.25 270 GLN A O 1
ATOM 2220 N N . PHE A 1 271 ? 61.940 12.305 -102.294 1.00 77.38 271 PHE A N 1
ATOM 2221 C CA . PHE A 1 271 ? 61.229 12.494 -103.556 1.00 77.38 271 PHE A CA 1
ATOM 2222 C C . PHE A 1 271 ? 61.563 13.853 -104.183 1.00 77.38 271 PHE A C 1
ATOM 2224 O O . PHE A 1 271 ? 61.881 13.908 -105.371 1.00 77.38 271 PHE A O 1
ATOM 2231 N N . GLN A 1 272 ? 61.605 14.919 -103.375 1.00 78.75 272 GLN A N 1
ATOM 2232 C CA . GLN A 1 272 ? 61.967 16.258 -103.842 1.00 78.75 272 GLN A CA 1
ATOM 2233 C C . GLN A 1 272 ? 63.376 16.287 -104.454 1.00 78.75 272 GLN A C 1
ATOM 2235 O O . GLN A 1 272 ? 63.545 16.728 -105.588 1.00 78.75 272 GLN A O 1
ATOM 2240 N N . ARG A 1 273 ? 64.369 15.688 -103.778 1.00 78.44 273 ARG A N 1
ATOM 2241 C CA . ARG A 1 273 ? 65.746 15.579 -104.305 1.00 78.44 273 ARG A CA 1
ATOM 2242 C C . ARG A 1 273 ? 65.827 14.794 -105.620 1.00 78.44 273 ARG A C 1
ATOM 2244 O O . ARG A 1 273 ? 66.721 15.031 -106.431 1.00 78.44 273 ARG A O 1
ATOM 2251 N N . THR A 1 274 ? 64.928 13.831 -105.825 1.00 72.94 274 THR A N 1
ATOM 2252 C CA . THR A 1 274 ? 64.877 13.033 -107.060 1.00 72.94 274 THR A CA 1
ATOM 2253 C C . THR A 1 274 ? 64.333 13.860 -108.226 1.00 72.94 274 THR A C 1
ATOM 2255 O O . THR A 1 274 ? 64.877 13.783 -109.328 1.00 72.94 274 THR A O 1
ATOM 2258 N N . LEU A 1 275 ? 63.306 14.684 -107.990 1.00 74.38 275 LEU A N 1
ATOM 2259 C CA . LEU A 1 275 ? 62.752 15.592 -109.000 1.00 74.38 275 LEU A CA 1
ATOM 2260 C C . LEU A 1 275 ? 63.772 16.640 -109.457 1.00 74.38 275 LEU A C 1
ATOM 2262 O O . LEU A 1 275 ? 63.922 16.847 -110.661 1.00 74.38 275 LEU A O 1
ATOM 2266 N N . ASP A 1 276 ? 64.524 17.226 -108.523 1.00 69.69 276 ASP A N 1
ATOM 2267 C CA . ASP A 1 276 ? 65.552 18.224 -108.845 1.00 69.69 276 ASP A CA 1
ATOM 2268 C C . ASP A 1 276 ? 66.617 17.646 -109.798 1.00 69.69 276 ASP A C 1
ATOM 2270 O O . ASP A 1 276 ? 67.024 18.286 -110.769 1.00 69.69 276 ASP A O 1
ATOM 2274 N N . ARG A 1 277 ? 67.009 16.381 -109.586 1.00 68.50 277 ARG A N 1
ATOM 2275 C CA . ARG A 1 277 ? 67.975 15.676 -110.443 1.00 68.50 277 ARG A CA 1
ATOM 2276 C C . ARG A 1 277 ? 67.426 15.375 -111.843 1.00 68.50 277 ARG A C 1
ATOM 2278 O O . ARG A 1 277 ? 68.169 15.472 -112.816 1.00 68.50 277 ARG A O 1
ATOM 2285 N N . PHE A 1 278 ? 66.144 15.024 -111.968 1.00 66.19 278 PHE A N 1
ATOM 2286 C CA . PHE A 1 278 ? 65.509 14.832 -113.280 1.00 66.19 278 PHE A CA 1
ATOM 2287 C C . PHE A 1 278 ? 65.437 16.139 -114.080 1.00 66.19 278 PHE A C 1
ATOM 2289 O O . PHE A 1 278 ? 65.672 16.119 -115.289 1.00 66.19 278 PHE A O 1
ATOM 2296 N N . GLY A 1 279 ? 65.170 17.269 -113.415 1.00 59.66 279 GLY A N 1
ATOM 2297 C CA . GLY A 1 279 ? 65.154 18.589 -114.053 1.00 59.66 279 GLY A CA 1
ATOM 2298 C C . GLY A 1 279 ? 66.487 18.952 -114.717 1.00 59.66 279 GLY A C 1
ATOM 2299 O O . GLY A 1 279 ? 66.496 19.435 -115.847 1.00 59.66 279 GLY A O 1
ATOM 2300 N N . GLN A 1 280 ? 67.611 18.637 -114.065 1.00 62.19 280 GLN A N 1
ATOM 2301 C CA . GLN A 1 280 ? 68.954 18.920 -114.589 1.00 62.19 280 GLN A CA 1
ATOM 2302 C C . GLN A 1 280 ? 69.297 18.130 -115.867 1.00 62.19 280 GLN A C 1
ATOM 2304 O O . GLN A 1 280 ? 69.942 18.664 -116.763 1.00 62.19 280 GLN A O 1
ATOM 2309 N N . ILE A 1 281 ? 68.850 16.876 -115.990 1.00 62.25 281 ILE A N 1
ATOM 2310 C CA . ILE A 1 281 ? 69.197 16.002 -117.130 1.00 62.25 281 ILE A CA 1
ATOM 2311 C C . ILE A 1 281 ? 68.476 16.426 -118.421 1.00 62.25 281 ILE A C 1
ATOM 2313 O O . ILE A 1 281 ? 69.040 16.348 -119.515 1.00 62.25 281 ILE A O 1
ATOM 2317 N N . VAL A 1 282 ? 67.225 16.882 -118.308 1.00 61.09 282 VAL A N 1
ATOM 2318 C CA . VAL A 1 282 ? 66.415 17.271 -119.473 1.00 61.09 282 VAL A CA 1
ATOM 2319 C C . VAL A 1 282 ? 66.909 18.585 -120.091 1.00 61.09 282 VAL A C 1
ATOM 2321 O O . VAL A 1 282 ? 66.873 18.709 -121.312 1.00 61.09 282 VAL A O 1
ATOM 2324 N N . GLY A 1 283 ? 67.420 19.528 -119.289 1.00 58.84 283 GLY A N 1
ATOM 2325 C CA . GLY A 1 283 ? 67.938 20.819 -119.774 1.00 58.84 283 GLY A CA 1
ATOM 2326 C C . GLY A 1 283 ? 69.099 20.676 -120.766 1.00 58.84 283 GLY A C 1
ATOM 2327 O O . GLY A 1 283 ? 68.984 21.100 -121.914 1.00 58.84 283 GLY A O 1
ATOM 2328 N N . VAL A 1 284 ? 70.153 19.953 -120.371 1.00 61.62 284 VAL A N 1
ATOM 2329 C CA . VAL A 1 284 ? 71.388 19.778 -121.167 1.00 61.62 284 VAL A CA 1
ATOM 2330 C C . VAL A 1 284 ? 71.130 19.125 -122.535 1.00 61.62 284 VAL A C 1
ATOM 2332 O O . VAL A 1 284 ? 71.797 19.425 -123.523 1.00 61.62 284 VAL A O 1
ATOM 2335 N N . THR A 1 285 ? 70.137 18.234 -122.630 1.00 61.47 285 THR A N 1
ATOM 2336 C CA . THR A 1 285 ? 69.839 17.524 -123.888 1.00 61.47 285 THR A CA 1
ATOM 2337 C C . THR A 1 285 ? 69.182 18.434 -124.932 1.00 61.47 285 THR A C 1
ATOM 2339 O O . THR A 1 285 ? 69.424 18.274 -126.128 1.00 61.47 285 THR A O 1
ATOM 2342 N N . VAL A 1 286 ? 68.358 19.395 -124.502 1.00 65.62 286 VAL A N 1
ATOM 2343 C CA . VAL A 1 286 ? 67.661 20.311 -125.419 1.00 65.62 286 VAL A CA 1
ATOM 2344 C C . VAL A 1 286 ? 68.610 21.399 -125.936 1.00 65.62 286 VAL A C 1
ATOM 2346 O O . VAL A 1 286 ? 68.526 21.779 -127.103 1.00 65.62 286 VAL A O 1
ATOM 2349 N N . GLU A 1 287 ? 69.557 21.847 -125.111 1.00 66.88 287 GLU A N 1
ATOM 2350 C CA . GLU A 1 287 ? 70.594 22.813 -125.502 1.00 66.88 287 GLU A CA 1
ATOM 2351 C C . GLU A 1 287 ? 71.484 22.284 -126.640 1.00 66.88 287 GLU A C 1
ATOM 2353 O O . GLU A 1 287 ? 71.716 22.989 -127.621 1.00 66.88 287 GLU A O 1
ATOM 2358 N N . GLY A 1 288 ? 71.903 21.013 -126.588 1.00 66.19 288 GLY A N 1
ATOM 2359 C CA . GLY A 1 288 ? 72.701 20.404 -127.662 1.00 66.19 288 GLY A CA 1
ATOM 2360 C C . GLY A 1 288 ? 71.978 20.333 -129.017 1.00 66.19 288 GLY A C 1
ATOM 2361 O O . GLY A 1 288 ? 72.603 20.482 -130.065 1.00 66.19 288 GLY A O 1
ATOM 2362 N N . GLN A 1 289 ? 70.652 20.159 -129.013 1.00 77.56 289 GLN A N 1
ATOM 2363 C CA . GLN A 1 289 ? 69.835 20.102 -130.235 1.00 77.56 289 GLN A CA 1
ATOM 2364 C C . GLN A 1 289 ? 69.632 21.478 -130.886 1.00 77.56 289 GLN A C 1
ATOM 2366 O O . GLN A 1 289 ? 69.407 21.558 -132.096 1.00 77.56 289 GLN A O 1
ATOM 2371 N N . MET A 1 290 ? 69.717 22.559 -130.105 1.00 82.31 290 MET A N 1
ATOM 2372 C CA . MET A 1 290 ? 69.566 23.927 -130.604 1.00 82.31 290 MET A CA 1
ATOM 2373 C C . MET A 1 290 ? 70.668 24.290 -131.596 1.00 82.31 290 MET A C 1
ATOM 2375 O O . MET A 1 290 ? 70.370 24.796 -132.679 1.00 82.31 290 MET A O 1
ATOM 2379 N N . VAL A 1 291 ? 71.925 23.995 -131.253 1.00 82.69 291 VAL A N 1
ATOM 2380 C CA . VAL A 1 291 ? 73.089 24.386 -132.062 1.00 82.69 291 VAL A CA 1
ATOM 2381 C C . VAL A 1 291 ? 72.990 23.808 -133.475 1.00 82.69 291 VAL A C 1
ATOM 2383 O O . VAL A 1 291 ? 73.144 24.540 -134.454 1.00 82.69 291 VAL A O 1
ATOM 2386 N N . GLU A 1 292 ? 72.661 22.518 -133.591 1.00 83.19 292 GLU A N 1
ATOM 2387 C CA . GLU A 1 292 ? 72.515 21.838 -134.883 1.00 83.19 292 GLU A CA 1
ATOM 2388 C C . GLU A 1 292 ? 71.375 22.442 -135.722 1.00 83.19 292 GLU A C 1
ATOM 2390 O O . GLU A 1 292 ? 71.538 22.708 -136.917 1.00 83.19 292 GLU A O 1
ATOM 2395 N N . ALA A 1 293 ? 70.218 22.687 -135.101 1.00 85.06 293 ALA A N 1
ATOM 2396 C CA . ALA A 1 293 ? 69.049 23.209 -135.800 1.00 85.06 293 ALA A CA 1
ATOM 2397 C C . ALA A 1 293 ? 69.268 24.641 -136.309 1.00 85.06 293 ALA A C 1
ATOM 2399 O O . ALA A 1 293 ? 68.898 24.955 -137.442 1.00 85.06 293 ALA A O 1
ATOM 2400 N N . VAL A 1 294 ? 69.886 25.505 -135.499 1.00 85.38 294 VAL A N 1
ATOM 2401 C CA . VAL A 1 294 ? 70.140 26.900 -135.879 1.00 85.38 294 VAL A CA 1
ATOM 2402 C C . VAL A 1 294 ? 71.189 26.988 -136.988 1.00 85.38 294 VAL A C 1
ATOM 2404 O O . VAL A 1 294 ? 70.998 27.744 -137.936 1.00 85.38 294 VAL A O 1
ATOM 2407 N N . GLN A 1 295 ? 72.261 26.191 -136.940 1.00 86.00 295 GLN A N 1
ATOM 2408 C CA . GLN A 1 295 ? 73.259 26.162 -138.020 1.00 86.00 295 GLN A CA 1
ATOM 2409 C C . GLN A 1 295 ? 72.644 25.774 -139.368 1.00 86.00 295 GLN A C 1
ATOM 2411 O O . GLN A 1 295 ? 72.928 26.412 -140.383 1.00 86.00 295 GLN A O 1
ATOM 2416 N N . ARG A 1 296 ? 71.765 24.762 -139.371 1.00 85.62 296 ARG A N 1
ATOM 2417 C CA . ARG A 1 296 ? 71.031 24.341 -140.571 1.00 85.62 296 ARG A CA 1
ATOM 2418 C C . ARG A 1 296 ? 70.156 25.470 -141.110 1.00 85.62 296 ARG A C 1
ATOM 2420 O O . ARG A 1 296 ? 70.237 25.793 -142.292 1.00 85.62 296 ARG A O 1
ATOM 2427 N N . TYR A 1 297 ? 69.384 26.101 -140.227 1.00 87.62 297 TYR A N 1
ATOM 2428 C CA . TYR A 1 297 ? 68.523 27.229 -140.567 1.00 87.62 297 TYR A CA 1
ATOM 2429 C C . TYR A 1 297 ? 69.295 28.393 -141.213 1.00 87.62 297 TYR A C 1
ATOM 2431 O O . TYR A 1 297 ? 68.884 28.918 -142.249 1.00 87.62 297 TYR A O 1
ATOM 2439 N N . LEU A 1 298 ? 70.433 28.777 -140.628 1.00 87.56 298 LEU A N 1
ATOM 2440 C CA . LEU A 1 298 ? 71.263 29.869 -141.138 1.00 87.56 298 LEU A CA 1
ATOM 2441 C C . LEU A 1 298 ? 71.813 29.555 -142.537 1.00 87.56 298 LEU A C 1
ATOM 2443 O O . LEU A 1 298 ? 71.690 30.384 -143.440 1.00 87.56 298 LEU A O 1
ATOM 2447 N N . ALA A 1 299 ? 72.344 28.345 -142.737 1.00 85.44 299 ALA A N 1
ATOM 2448 C CA . ALA A 1 299 ? 72.898 27.918 -144.020 1.00 85.44 299 ALA A CA 1
ATOM 2449 C C . ALA A 1 299 ? 71.842 27.898 -145.142 1.00 85.44 299 ALA A C 1
ATOM 2451 O O . ALA A 1 299 ? 72.104 28.384 -146.242 1.00 85.44 299 ALA A O 1
ATOM 2452 N N . GLU A 1 300 ? 70.632 27.398 -144.865 1.00 85.31 300 GLU A N 1
ATOM 2453 C CA . GLU A 1 300 ? 69.518 27.361 -145.830 1.00 85.31 300 GLU A CA 1
ATOM 2454 C C . GLU A 1 300 ? 69.077 28.759 -146.292 1.00 85.31 300 GLU A C 1
ATOM 2456 O O . GLU A 1 300 ? 68.562 28.919 -147.399 1.00 85.31 300 GLU A O 1
ATOM 2461 N N . ARG A 1 301 ? 69.293 29.786 -145.463 1.00 84.44 301 ARG A N 1
ATOM 2462 C CA . ARG A 1 301 ? 68.947 31.185 -145.757 1.00 84.44 301 ARG A CA 1
ATOM 2463 C C . ARG A 1 301 ? 70.107 32.005 -146.321 1.00 84.44 301 ARG A C 1
ATOM 2465 O O . ARG A 1 301 ? 69.959 33.208 -146.515 1.00 84.44 301 ARG A O 1
ATOM 2472 N N . GLY A 1 302 ? 71.237 31.363 -146.613 1.00 82.12 302 GLY A N 1
ATOM 2473 C CA . GLY A 1 302 ? 72.419 32.031 -147.153 1.00 82.12 302 GLY A CA 1
ATOM 2474 C C . GLY A 1 302 ? 73.180 32.867 -146.123 1.00 82.12 302 GLY A C 1
ATOM 2475 O O . GLY A 1 302 ? 74.022 33.673 -146.512 1.00 82.12 302 GLY A O 1
ATOM 2476 N N . TYR A 1 303 ? 72.911 32.682 -144.824 1.00 87.75 303 TYR A N 1
ATOM 2477 C CA . TYR A 1 303 ? 73.742 33.256 -143.773 1.00 87.75 303 TYR A CA 1
ATOM 2478 C C . TYR A 1 303 ? 74.999 32.411 -143.584 1.00 87.75 303 TYR A C 1
ATOM 2480 O O . TYR A 1 303 ? 74.938 31.189 -143.432 1.00 87.75 303 TYR A O 1
ATOM 2488 N N . VAL A 1 304 ? 76.149 33.074 -143.528 1.00 85.75 304 VAL A N 1
ATOM 2489 C CA . VAL A 1 304 ? 77.424 32.445 -143.181 1.00 85.75 304 VAL A CA 1
ATOM 2490 C C . VAL A 1 304 ? 77.728 32.745 -141.722 1.00 85.75 304 VAL A C 1
ATOM 2492 O O . VAL A 1 304 ? 77.859 33.906 -141.336 1.00 85.75 304 VAL A O 1
ATOM 2495 N N . LEU A 1 305 ? 77.844 31.695 -140.911 1.00 86.31 305 LEU A N 1
ATOM 2496 C CA . LEU A 1 305 ? 78.244 31.802 -139.513 1.00 86.31 305 LEU A CA 1
ATOM 2497 C C . LEU A 1 305 ? 79.698 32.297 -139.439 1.00 86.31 305 LEU A C 1
ATOM 2499 O O . LEU A 1 305 ? 80.596 31.660 -139.988 1.00 86.31 305 LEU A O 1
ATOM 2503 N N . LEU A 1 306 ? 79.928 33.437 -138.789 1.00 86.50 306 LEU A N 1
ATOM 2504 C CA . LEU A 1 306 ? 81.267 34.011 -138.631 1.00 86.50 306 LEU A CA 1
ATOM 2505 C C . LEU A 1 306 ? 81.999 33.417 -137.421 1.00 86.50 306 LEU A C 1
ATOM 2507 O O . LEU A 1 306 ? 83.225 33.349 -137.422 1.00 86.50 306 LEU A O 1
ATOM 2511 N N . GLU A 1 307 ? 81.249 32.975 -136.409 1.00 83.56 307 GLU A N 1
ATOM 2512 C CA . GLU A 1 307 ? 81.749 32.398 -135.155 1.00 83.56 307 GLU A CA 1
ATOM 2513 C C . GLU A 1 307 ? 80.813 31.288 -134.657 1.00 83.56 307 GLU A C 1
ATOM 2515 O O . GLU A 1 307 ? 79.613 31.372 -134.917 1.00 83.56 307 GLU A O 1
ATOM 2520 N N . PRO A 1 308 ? 81.306 30.266 -133.929 1.00 83.69 308 PRO A N 1
ATOM 2521 C CA . PRO A 1 308 ? 80.450 29.246 -133.322 1.00 83.69 308 PRO A CA 1
ATOM 2522 C C . PRO A 1 308 ? 79.345 29.855 -132.448 1.00 83.69 308 PRO A C 1
ATOM 2524 O O . PRO A 1 308 ? 79.568 30.858 -131.775 1.00 83.69 308 PRO A O 1
ATOM 2527 N N . ILE A 1 309 ? 78.170 29.219 -132.421 1.00 84.12 309 ILE A N 1
ATOM 2528 C CA . ILE A 1 309 ? 77.075 29.634 -131.534 1.00 84.12 309 ILE A CA 1
ATOM 2529 C C . ILE A 1 309 ? 77.531 29.422 -130.089 1.00 84.12 309 ILE A C 1
ATOM 2531 O O . ILE A 1 309 ? 77.859 28.296 -129.710 1.00 84.12 309 ILE A O 1
ATOM 2535 N N . ALA A 1 310 ? 77.564 30.493 -129.304 1.00 80.94 310 ALA A N 1
ATOM 2536 C CA . ALA A 1 310 ? 78.008 30.471 -127.914 1.00 80.94 310 ALA A CA 1
ATOM 2537 C C . ALA A 1 310 ? 76.852 30.808 -126.971 1.00 80.94 310 ALA A C 1
ATOM 2539 O O . ALA A 1 310 ? 75.954 31.554 -127.340 1.00 80.94 310 ALA A O 1
ATOM 2540 N N . THR A 1 311 ? 76.879 30.301 -125.743 1.00 80.19 311 THR A N 1
ATOM 2541 C CA . THR A 1 311 ? 75.978 30.762 -124.677 1.00 80.19 311 THR A CA 1
ATOM 2542 C C . THR A 1 311 ? 76.570 32.024 -124.058 1.00 80.19 311 THR A C 1
ATOM 2544 O O . THR A 1 311 ? 77.764 32.065 -123.750 1.00 80.19 311 THR A O 1
ATOM 2547 N N . LEU A 1 312 ? 75.753 33.064 -123.883 1.00 74.81 312 LEU A N 1
ATOM 2548 C CA . LEU A 1 312 ? 76.180 34.314 -123.256 1.00 74.81 312 LEU A CA 1
ATOM 2549 C C . LEU A 1 312 ? 75.594 34.397 -121.847 1.00 74.81 312 LEU A C 1
ATOM 2551 O O . LEU A 1 312 ? 74.396 34.623 -121.676 1.00 74.81 312 LEU A O 1
ATOM 2555 N N . ALA A 1 313 ? 76.445 34.245 -120.836 1.00 72.31 313 ALA A N 1
ATOM 2556 C CA . ALA A 1 313 ? 76.061 34.516 -119.459 1.00 72.31 313 ALA A CA 1
ATOM 2557 C C . ALA A 1 313 ? 75.920 36.030 -119.253 1.00 72.31 313 ALA A C 1
AT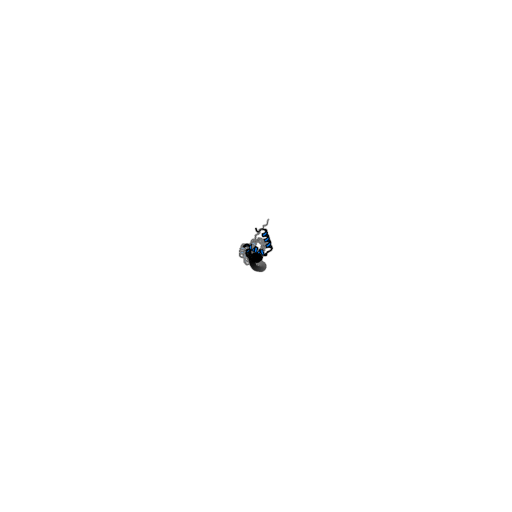OM 2559 O O . ALA A 1 313 ? 76.856 36.786 -119.519 1.00 72.31 313 ALA A O 1
ATOM 2560 N N . ILE A 1 314 ? 74.752 36.475 -118.785 1.00 66.62 314 ILE A N 1
ATOM 2561 C CA . ILE A 1 314 ? 74.509 37.872 -118.426 1.00 66.62 314 ILE A CA 1
ATOM 2562 C C . ILE A 1 314 ? 74.499 37.952 -116.906 1.00 66.62 314 ILE A C 1
ATOM 2564 O O . ILE A 1 314 ? 73.596 37.428 -116.243 1.00 66.62 314 ILE A O 1
ATOM 2568 N N . ASP A 1 315 ? 75.524 38.607 -116.361 1.00 59.47 315 ASP A N 1
ATOM 2569 C CA . ASP A 1 315 ? 75.755 38.714 -114.924 1.00 59.47 315 ASP A CA 1
ATOM 2570 C C . ASP A 1 315 ? 74.465 39.068 -114.161 1.00 59.47 315 ASP A C 1
ATOM 2572 O O . ASP A 1 315 ? 73.881 40.140 -114.315 1.00 59.47 315 ASP A O 1
ATOM 2576 N N . ARG A 1 316 ? 74.038 38.133 -113.298 1.00 56.03 316 ARG A N 1
ATOM 2577 C CA . ARG A 1 316 ? 72.932 38.240 -112.321 1.00 56.03 316 ARG A CA 1
ATOM 2578 C C . ARG A 1 316 ? 71.498 38.359 -112.861 1.00 56.03 316 ARG A C 1
ATOM 2580 O O . ARG A 1 316 ? 70.598 38.565 -112.048 1.00 56.03 316 ARG A O 1
ATOM 2587 N N . ILE A 1 317 ? 71.248 38.187 -114.162 1.00 55.75 317 ILE A N 1
ATOM 2588 C CA . ILE A 1 317 ? 69.884 38.296 -114.736 1.00 55.75 317 ILE A CA 1
ATOM 2589 C C . ILE A 1 317 ? 69.450 37.019 -115.468 1.00 55.75 317 ILE A C 1
ATOM 2591 O O . ILE A 1 317 ? 68.264 36.691 -115.467 1.00 55.75 317 ILE A O 1
ATOM 2595 N N . GLY A 1 318 ? 70.393 36.255 -116.019 1.00 60.78 318 GLY A N 1
ATOM 2596 C CA . GLY A 1 318 ? 70.123 34.983 -116.688 1.00 60.78 318 GLY A CA 1
ATOM 2597 C C . GLY A 1 318 ? 71.142 34.694 -117.785 1.00 60.78 318 GLY A C 1
ATOM 2598 O O . GLY A 1 318 ? 72.018 35.507 -118.061 1.00 60.78 318 GLY A O 1
ATOM 2599 N N . GLU A 1 319 ? 71.031 33.535 -118.419 1.00 67.69 319 GLU A N 1
ATOM 2600 C CA . GLU A 1 319 ? 71.880 33.151 -119.548 1.00 67.69 319 GLU A CA 1
ATOM 2601 C C . GLU A 1 319 ? 71.066 33.259 -120.844 1.00 67.69 319 GLU A C 1
ATOM 2603 O O . GLU A 1 319 ? 69.894 32.878 -120.887 1.00 67.69 319 GLU A O 1
ATOM 2608 N N . LEU A 1 320 ? 71.663 33.827 -121.895 1.00 73.44 320 LEU A N 1
ATOM 2609 C CA . LEU A 1 320 ? 71.138 33.704 -123.250 1.00 73.44 320 LEU A CA 1
ATOM 2610 C C . LEU A 1 320 ? 71.656 32.394 -123.828 1.00 73.44 320 LEU A C 1
ATOM 2612 O O . LEU A 1 320 ? 72.857 32.256 -124.075 1.00 73.44 320 LEU A O 1
ATOM 2616 N N . ASP A 1 321 ? 70.727 31.464 -124.042 1.00 82.94 321 ASP A N 1
ATOM 2617 C CA . ASP A 1 321 ? 71.013 30.073 -124.401 1.00 82.94 321 ASP A CA 1
ATOM 2618 C C . ASP A 1 321 ? 71.896 29.955 -125.664 1.00 82.94 321 ASP A C 1
ATOM 2620 O O . ASP A 1 321 ? 72.720 29.045 -125.756 1.00 82.94 321 ASP A O 1
ATOM 2624 N N . GLY A 1 322 ? 71.795 30.902 -126.608 1.00 84.38 322 GLY A N 1
ATOM 2625 C CA . GLY A 1 322 ? 72.725 31.032 -127.730 1.00 84.38 322 GLY A CA 1
ATOM 2626 C C . GLY A 1 322 ? 72.830 32.448 -128.311 1.00 84.38 322 GLY A C 1
ATOM 2627 O O . GLY A 1 322 ? 71.857 33.194 -128.369 1.00 84.38 322 GLY A O 1
ATOM 2628 N N . ILE A 1 323 ? 74.010 32.805 -128.809 1.00 87.25 323 ILE A N 1
ATOM 2629 C CA . ILE A 1 323 ? 74.276 33.988 -129.627 1.00 87.25 323 ILE A CA 1
ATOM 2630 C C . ILE A 1 323 ? 75.100 33.580 -130.852 1.00 87.25 323 ILE A C 1
ATOM 2632 O O . ILE A 1 323 ? 76.031 32.782 -130.739 1.00 87.25 323 ILE A O 1
ATOM 2636 N N . ALA A 1 324 ? 74.748 34.093 -132.032 1.00 87.81 324 ALA A N 1
ATOM 2637 C CA . ALA A 1 324 ? 75.429 33.757 -133.281 1.00 87.81 324 ALA A CA 1
ATOM 2638 C C . ALA A 1 324 ? 75.691 34.999 -134.135 1.00 87.81 324 ALA A C 1
ATOM 2640 O O . ALA A 1 324 ? 74.757 35.713 -134.501 1.00 87.81 324 ALA A O 1
ATOM 2641 N N . ARG A 1 325 ? 76.955 35.232 -134.499 1.00 90.38 325 ARG A N 1
ATOM 2642 C CA . ARG A 1 325 ? 77.339 36.283 -135.448 1.00 90.38 325 ARG A CA 1
ATOM 2643 C C . ARG A 1 325 ? 77.337 35.732 -136.864 1.00 90.38 325 ARG A C 1
ATOM 2645 O O . ARG A 1 325 ? 77.984 34.718 -137.134 1.00 90.38 325 ARG A O 1
ATOM 2652 N N . VAL A 1 326 ? 76.640 36.398 -137.777 1.00 89.56 326 VAL A N 1
ATOM 2653 C CA . VAL A 1 326 ? 76.459 35.921 -139.149 1.00 89.56 326 VAL A CA 1
ATOM 2654 C C . VAL A 1 326 ? 76.685 37.024 -140.172 1.00 89.56 326 VAL A C 1
ATOM 2656 O O . VAL A 1 326 ? 76.474 38.199 -139.891 1.00 89.56 326 VAL A O 1
ATOM 2659 N N . ARG A 1 327 ? 77.069 36.638 -141.387 1.00 88.81 327 ARG A N 1
ATOM 2660 C CA . ARG A 1 327 ? 77.021 37.494 -142.574 1.00 88.81 327 ARG A CA 1
ATOM 2661 C C . ARG A 1 327 ? 75.851 37.067 -143.443 1.00 88.81 327 ARG A C 1
ATOM 2663 O O . ARG A 1 327 ? 75.762 35.894 -143.798 1.00 88.81 327 ARG A O 1
ATOM 2670 N N . GLY A 1 328 ? 74.946 37.991 -143.732 1.00 85.31 328 GLY A N 1
ATOM 2671 C CA . GLY A 1 328 ? 73.766 37.747 -144.547 1.00 85.31 328 GLY A CA 1
ATOM 2672 C C . GLY A 1 328 ? 74.069 37.593 -146.036 1.00 85.31 328 GLY A C 1
ATOM 2673 O O . GLY A 1 328 ? 75.168 37.932 -146.485 1.00 85.31 328 GLY A O 1
ATOM 2674 N N . PRO A 1 329 ? 73.079 37.122 -146.814 1.00 79.06 329 PRO A N 1
ATOM 2675 C CA . PRO A 1 329 ? 73.193 36.997 -148.267 1.00 79.06 329 PRO A CA 1
ATOM 2676 C C . PRO A 1 329 ? 73.462 38.344 -148.959 1.00 79.06 329 PRO A C 1
ATOM 2678 O O . PRO A 1 329 ? 74.111 38.376 -150.001 1.00 79.06 329 PRO A O 1
ATOM 2681 N N . ASP A 1 330 ? 73.046 39.451 -148.340 1.00 79.56 330 ASP A N 1
ATOM 2682 C CA . ASP A 1 330 ? 73.270 40.818 -148.827 1.00 79.56 330 ASP A CA 1
ATOM 2683 C C . ASP A 1 330 ? 74.688 41.347 -148.515 1.00 79.56 330 ASP A C 1
ATOM 2685 O O . ASP A 1 330 ? 75.027 42.476 -148.855 1.00 79.56 330 ASP A O 1
ATOM 2689 N N . GLY A 1 331 ? 75.531 40.540 -147.858 1.00 79.38 331 GLY A N 1
ATOM 2690 C CA . GLY A 1 331 ? 76.897 40.891 -147.454 1.00 79.38 331 GLY A CA 1
ATOM 2691 C C . GLY A 1 331 ? 77.010 41.596 -146.096 1.00 79.38 331 GLY A C 1
ATOM 2692 O O . GLY A 1 331 ? 78.108 41.657 -145.545 1.00 79.38 331 GLY A O 1
ATOM 2693 N N . GLU A 1 332 ? 75.893 42.061 -145.534 1.00 84.81 332 GLU A N 1
ATOM 2694 C CA . GLU A 1 332 ? 75.812 42.746 -144.236 1.00 84.81 332 GLU A CA 1
ATOM 2695 C C . GLU A 1 332 ? 75.939 41.781 -143.044 1.00 84.81 332 GLU A C 1
ATOM 2697 O O . GLU A 1 332 ? 75.478 40.638 -143.096 1.00 84.81 332 GLU A O 1
ATOM 2702 N N . GLU A 1 333 ? 76.541 42.233 -141.942 1.00 86.50 333 GLU A N 1
ATOM 2703 C CA . GLU A 1 333 ? 76.648 41.440 -140.709 1.00 86.50 333 GLU A CA 1
ATOM 2704 C C . GLU A 1 333 ? 75.403 41.600 -139.824 1.00 86.50 333 GLU A C 1
ATOM 2706 O O . GLU A 1 333 ? 74.873 42.697 -139.656 1.00 86.50 333 GLU A O 1
ATOM 2711 N N . ALA A 1 334 ? 74.937 40.496 -139.241 1.00 87.94 334 ALA A N 1
ATOM 2712 C CA . ALA A 1 334 ? 73.795 40.440 -138.336 1.00 87.94 334 ALA A CA 1
ATOM 2713 C C . ALA A 1 334 ? 74.079 39.496 -137.161 1.00 87.94 334 ALA A C 1
ATOM 2715 O O . ALA A 1 334 ? 74.985 38.659 -137.206 1.00 87.94 334 ALA A O 1
ATOM 2716 N N . TRP A 1 335 ? 73.278 39.610 -136.108 1.00 90.38 335 TRP A N 1
ATOM 2717 C CA . TRP A 1 335 ? 73.412 38.797 -134.903 1.00 90.38 335 TRP A CA 1
ATOM 2718 C C . TRP A 1 335 ? 72.122 38.063 -134.600 1.00 90.38 335 TRP A C 1
ATOM 2720 O O . TRP A 1 335 ? 71.071 38.682 -134.587 1.00 90.38 335 TRP A O 1
ATOM 2730 N N . PHE A 1 336 ? 72.182 36.773 -134.299 1.00 89.62 336 PHE A N 1
ATOM 2731 C CA . PHE A 1 336 ? 71.046 36.020 -133.778 1.00 89.62 336 PHE A CA 1
ATOM 2732 C C . PHE A 1 336 ? 71.170 35.858 -132.271 1.00 89.62 336 PHE A C 1
ATOM 2734 O O . PHE A 1 336 ? 72.233 35.486 -131.779 1.00 89.62 336 PHE A O 1
ATOM 2741 N N . ILE A 1 337 ? 70.072 36.095 -131.556 1.00 89.31 337 ILE A N 1
ATOM 2742 C CA . ILE A 1 337 ? 69.958 35.787 -130.127 1.00 89.31 337 ILE A CA 1
ATOM 2743 C C . ILE A 1 337 ? 68.924 34.693 -129.973 1.00 89.31 337 ILE A C 1
ATOM 2745 O O . ILE A 1 337 ? 67.797 34.840 -130.436 1.00 89.31 337 ILE A O 1
ATOM 2749 N N . ILE A 1 338 ? 69.314 33.604 -129.330 1.00 89.44 338 ILE A N 1
ATOM 2750 C CA . ILE A 1 338 ? 68.587 32.348 -129.323 1.00 89.44 338 ILE A CA 1
ATOM 2751 C C . ILE A 1 338 ? 68.217 32.010 -127.880 1.00 89.44 338 ILE A C 1
ATOM 2753 O O . ILE A 1 338 ? 69.095 31.939 -127.024 1.00 89.44 338 ILE A O 1
ATOM 2757 N N . SER A 1 339 ? 66.931 31.771 -127.611 1.00 87.38 339 SER A N 1
ATOM 2758 C CA . SER A 1 339 ? 66.492 31.126 -126.365 1.00 87.38 339 SER A CA 1
ATOM 2759 C C . SER A 1 339 ? 65.968 29.719 -126.625 1.00 87.38 339 SER A C 1
ATOM 2761 O O . SER A 1 339 ? 65.307 29.467 -127.631 1.00 87.38 339 SER A O 1
ATOM 2763 N N . VAL A 1 340 ? 66.252 28.797 -125.712 1.00 86.75 340 VAL A N 1
ATOM 2764 C CA . VAL A 1 340 ? 65.911 27.381 -125.782 1.00 86.75 340 VAL A CA 1
ATOM 2765 C C . VAL A 1 340 ? 64.780 27.070 -124.815 1.00 86.75 340 VAL A C 1
ATOM 2767 O O . VAL A 1 340 ? 64.842 27.358 -123.619 1.00 86.75 340 VAL A O 1
ATOM 2770 N N . LYS A 1 341 ? 63.720 26.432 -125.318 1.00 84.19 341 LYS A N 1
ATOM 2771 C CA . LYS A 1 341 ? 62.606 25.961 -124.487 1.00 84.19 341 LYS A CA 1
ATOM 2772 C C . LYS A 1 341 ? 62.167 24.570 -124.916 1.00 84.19 341 LYS A C 1
ATOM 2774 O O . LYS A 1 341 ? 61.796 24.344 -126.065 1.00 84.19 341 LYS A O 1
ATOM 2779 N N . ALA A 1 342 ? 62.086 23.644 -123.959 1.00 77.62 342 ALA A N 1
ATOM 2780 C CA . ALA A 1 342 ? 61.535 22.309 -124.207 1.00 77.62 342 ALA A CA 1
ATOM 2781 C C . ALA A 1 342 ? 60.097 22.371 -124.772 1.00 77.62 342 ALA A C 1
ATOM 2783 O O . ALA A 1 342 ? 59.709 21.557 -125.611 1.00 77.62 342 ALA A O 1
ATOM 2784 N N . ARG A 1 343 ? 59.315 23.378 -124.356 1.00 80.69 343 ARG A N 1
ATOM 2785 C CA . ARG A 1 343 ? 57.982 23.677 -124.890 1.00 80.69 343 ARG A CA 1
ATOM 2786 C C . ARG A 1 343 ? 57.852 25.161 -125.233 1.00 80.69 343 ARG A C 1
ATOM 2788 O O . ARG A 1 343 ? 57.957 26.012 -124.352 1.00 80.69 343 ARG A O 1
ATOM 2795 N N . LEU A 1 344 ? 57.548 25.453 -126.493 1.00 81.94 344 LEU A N 1
ATOM 2796 C CA . LEU A 1 344 ? 57.239 26.788 -126.997 1.00 81.94 344 LEU A CA 1
ATOM 2797 C C . LEU A 1 344 ? 55.773 27.110 -126.717 1.00 81.94 344 LEU A C 1
ATOM 2799 O O . LEU A 1 344 ? 54.888 26.704 -127.464 1.00 81.94 344 LEU A O 1
ATOM 2803 N N . GLY A 1 345 ? 55.522 27.809 -125.613 1.00 85.06 345 GLY A N 1
ATOM 2804 C CA . GLY A 1 345 ? 54.201 28.320 -125.244 1.00 85.06 345 GLY A CA 1
ATOM 2805 C C . GLY A 1 345 ? 54.124 29.849 -125.296 1.00 85.06 345 GLY A C 1
ATOM 2806 O O . GLY A 1 345 ? 55.163 30.505 -125.346 1.00 85.06 345 GLY A O 1
ATOM 2807 N N . PRO A 1 346 ? 52.917 30.436 -125.187 1.00 85.00 346 PRO A N 1
ATOM 2808 C CA . PRO A 1 346 ? 52.722 31.888 -125.102 1.00 85.00 346 PRO A CA 1
ATOM 2809 C C . PRO A 1 346 ? 53.627 32.576 -124.074 1.00 85.00 346 PRO A C 1
ATOM 2811 O O . PRO A 1 346 ? 54.235 33.602 -124.364 1.00 85.00 346 PRO A O 1
ATOM 2814 N N . ARG A 1 347 ? 53.771 31.965 -122.889 1.00 85.06 347 ARG A N 1
ATOM 2815 C CA . ARG A 1 347 ? 54.609 32.493 -121.807 1.00 85.06 347 ARG A CA 1
ATOM 2816 C C . ARG A 1 347 ? 56.089 32.553 -122.185 1.00 85.06 347 ARG A C 1
ATOM 2818 O O . ARG A 1 347 ? 56.737 33.536 -121.883 1.00 85.06 347 ARG A O 1
ATOM 2825 N N . ALA A 1 348 ? 56.602 31.553 -122.902 1.00 85.44 348 ALA A N 1
ATOM 2826 C CA . ALA A 1 348 ? 57.995 31.552 -123.340 1.00 85.44 348 ALA A CA 1
ATOM 2827 C C . ALA A 1 348 ? 58.305 32.706 -124.306 1.00 85.44 348 ALA A C 1
ATOM 2829 O O . ALA A 1 348 ? 59.367 33.312 -124.210 1.00 85.44 348 ALA A O 1
ATOM 2830 N N . VAL A 1 349 ? 57.372 33.017 -125.214 1.00 85.62 349 VAL A N 1
ATOM 2831 C CA . VAL A 1 349 ? 57.508 34.153 -126.137 1.00 85.62 349 VAL A CA 1
ATOM 2832 C C . VAL A 1 349 ? 57.478 35.475 -125.371 1.00 85.62 349 VAL A C 1
ATOM 2834 O O . VAL A 1 349 ? 58.300 36.346 -125.636 1.00 85.62 349 VAL A O 1
ATOM 2837 N N . HIS A 1 350 ? 56.565 35.609 -124.405 1.00 86.75 350 HIS A N 1
ATOM 2838 C CA . HIS A 1 350 ? 56.448 36.812 -123.581 1.00 86.75 350 HIS A CA 1
ATOM 2839 C C . HIS A 1 350 ? 57.689 37.040 -122.712 1.00 86.75 350 HIS A C 1
ATOM 2841 O O . HIS A 1 350 ? 58.298 38.101 -122.803 1.00 86.75 350 HIS A O 1
ATOM 2847 N N . ASP A 1 351 ? 58.115 36.018 -121.965 1.00 86.06 351 ASP A N 1
ATOM 2848 C CA . ASP A 1 351 ? 59.289 36.086 -121.093 1.00 86.06 351 ASP A CA 1
ATOM 2849 C C . ASP A 1 351 ? 60.551 36.453 -121.902 1.00 86.06 351 ASP A C 1
ATOM 2851 O O . ASP A 1 351 ? 61.376 37.241 -121.445 1.00 86.06 351 ASP A O 1
ATOM 2855 N N . PHE A 1 352 ? 60.696 35.934 -123.130 1.00 87.12 352 PHE A N 1
ATOM 2856 C CA . PHE A 1 352 ? 61.827 36.275 -123.997 1.00 87.12 352 PHE A CA 1
ATOM 2857 C C . PHE A 1 352 ? 61.727 37.689 -124.586 1.00 87.12 352 PHE A C 1
ATOM 2859 O O . PHE A 1 352 ? 62.728 38.401 -124.645 1.00 87.12 352 PHE A O 1
ATOM 2866 N N . ALA A 1 353 ? 60.532 38.135 -124.980 1.00 85.44 353 ALA A N 1
ATOM 2867 C CA . ALA A 1 353 ? 60.318 39.509 -125.431 1.00 85.44 353 ALA A CA 1
ATOM 2868 C C . ALA A 1 353 ? 60.633 40.531 -124.324 1.00 85.44 353 ALA A C 1
ATOM 2870 O O . ALA A 1 353 ? 61.267 41.554 -124.591 1.00 85.44 353 ALA A O 1
ATOM 2871 N N . ASP A 1 354 ? 60.235 40.242 -123.085 1.00 85.88 354 ASP A N 1
ATOM 2872 C CA . ASP A 1 354 ? 60.541 41.079 -121.924 1.00 85.88 354 ASP A CA 1
ATOM 2873 C C . ASP A 1 354 ? 62.037 41.049 -121.584 1.00 85.88 354 ASP A C 1
ATOM 2875 O O . ASP A 1 354 ? 62.616 42.092 -121.270 1.00 85.88 354 ASP A O 1
ATOM 2879 N N . LEU A 1 355 ? 62.696 39.894 -121.733 1.00 84.00 355 LEU A N 1
ATOM 2880 C CA . LEU A 1 355 ? 64.146 39.775 -121.573 1.00 84.00 355 LEU A CA 1
ATOM 2881 C C . LEU A 1 355 ? 64.909 40.661 -122.573 1.00 84.00 355 LEU A C 1
ATOM 2883 O O . LEU A 1 355 ? 65.835 41.361 -122.175 1.00 84.00 355 LEU A O 1
ATOM 2887 N N . LEU A 1 356 ? 64.505 40.696 -123.848 1.00 81.69 356 LEU A N 1
ATOM 2888 C CA . LEU A 1 356 ? 65.139 41.544 -124.873 1.00 81.69 356 LEU A CA 1
ATOM 2889 C C . LEU A 1 356 ? 64.946 43.051 -124.613 1.00 81.69 356 LEU A C 1
ATOM 2891 O O . LEU A 1 356 ? 65.778 43.872 -125.005 1.00 81.69 356 LEU A O 1
ATOM 2895 N N . ARG A 1 357 ? 63.862 43.435 -123.929 1.00 83.19 357 ARG A N 1
ATOM 2896 C CA . ARG A 1 357 ? 63.613 44.823 -123.497 1.00 83.19 357 ARG A CA 1
ATOM 2897 C C . ARG A 1 357 ? 64.386 45.210 -122.237 1.00 83.19 357 ARG A C 1
ATOM 2899 O O . ARG A 1 357 ? 64.440 46.392 -121.906 1.00 83.19 357 ARG A O 1
ATOM 2906 N N . ASN A 1 358 ? 64.968 44.250 -121.522 1.00 83.31 358 ASN A N 1
ATOM 2907 C CA . ASN A 1 358 ? 65.693 44.523 -120.292 1.00 83.31 358 ASN A CA 1
ATOM 2908 C C . ASN A 1 358 ? 66.995 45.283 -120.590 1.00 83.31 358 ASN A C 1
ATOM 2910 O O . ASN A 1 358 ? 67.881 44.772 -121.274 1.00 83.31 358 ASN A O 1
ATOM 2914 N N . ALA A 1 359 ? 67.131 46.491 -120.036 1.00 80.25 359 ALA A N 1
ATOM 2915 C CA . ALA A 1 359 ? 68.269 47.377 -120.280 1.00 80.25 359 ALA A CA 1
ATOM 2916 C C . ALA A 1 359 ? 69.632 46.717 -120.003 1.00 80.25 359 ALA A C 1
ATOM 2918 O O . ALA A 1 359 ? 70.578 46.928 -120.759 1.00 80.25 359 ALA A O 1
ATOM 2919 N N . ALA A 1 360 ? 69.724 45.867 -118.978 1.00 79.38 360 ALA A N 1
ATOM 2920 C CA . ALA A 1 360 ? 70.967 45.184 -118.636 1.00 79.38 360 ALA A CA 1
ATOM 2921 C C . ALA A 1 360 ? 71.330 44.076 -119.641 1.00 79.38 360 ALA A C 1
ATOM 2923 O O . ALA A 1 360 ? 72.505 43.861 -119.928 1.00 79.38 360 ALA A O 1
ATOM 2924 N N . VAL A 1 361 ? 70.332 43.418 -120.243 1.00 80.81 361 VAL A N 1
ATOM 2925 C CA . VAL A 1 361 ? 70.559 42.465 -121.342 1.00 80.81 361 VAL A CA 1
ATOM 2926 C C . VAL A 1 361 ? 71.073 43.203 -122.576 1.00 80.81 361 VAL A C 1
ATOM 2928 O O . VAL A 1 361 ? 72.029 42.764 -123.210 1.00 80.81 361 VAL A O 1
ATOM 2931 N N . GLN A 1 362 ? 70.501 44.367 -122.885 1.00 82.88 362 GLN A N 1
ATOM 2932 C CA . GLN A 1 362 ? 70.957 45.201 -123.999 1.00 82.88 362 GLN A CA 1
ATOM 2933 C C . GLN A 1 362 ? 72.385 45.715 -123.796 1.00 82.88 362 GLN A C 1
ATOM 2935 O O . GLN A 1 362 ? 73.179 45.731 -124.735 1.00 82.88 362 GLN A O 1
ATOM 2940 N N . GLU A 1 363 ? 72.728 46.117 -122.573 1.00 81.19 363 GLU A N 1
ATOM 2941 C CA . GLU A 1 363 ? 74.084 46.522 -122.211 1.00 81.19 363 GLU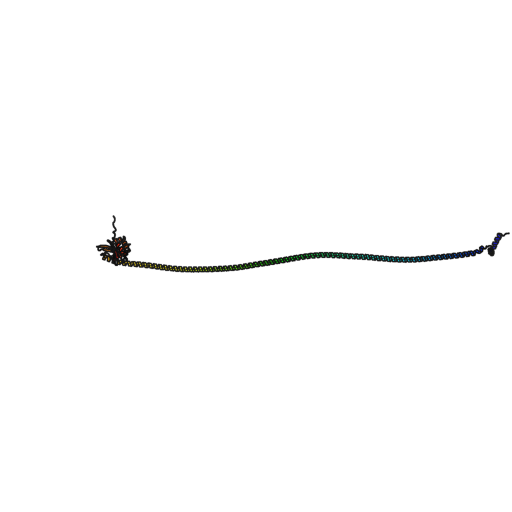 A CA 1
ATOM 2942 C C . GLU A 1 363 ? 75.079 45.360 -122.310 1.00 81.19 363 GLU A C 1
ATOM 2944 O O . GLU A 1 363 ? 76.144 45.534 -122.898 1.00 81.19 363 GLU A O 1
ATOM 2949 N N . ALA A 1 364 ? 74.712 44.161 -121.849 1.00 80.19 364 ALA A N 1
ATOM 2950 C CA . ALA A 1 364 ? 75.555 42.974 -121.977 1.00 80.19 364 ALA A CA 1
ATOM 2951 C C . ALA A 1 364 ? 75.818 42.597 -123.444 1.00 80.19 364 ALA A C 1
ATOM 2953 O O . ALA A 1 364 ? 76.952 42.294 -123.811 1.00 80.19 364 ALA A O 1
ATOM 2954 N N . LEU A 1 365 ? 74.805 42.691 -124.311 1.00 82.38 365 LEU A N 1
ATOM 2955 C CA . LEU A 1 365 ? 74.970 42.484 -125.753 1.00 82.38 365 LEU A CA 1
ATOM 2956 C C . LEU A 1 365 ? 75.912 43.530 -126.372 1.00 82.38 365 LEU A C 1
ATOM 2958 O O . LEU A 1 365 ? 76.772 43.182 -127.184 1.00 82.38 365 LEU A O 1
ATOM 2962 N N . ARG A 1 366 ? 75.815 44.802 -125.955 1.00 81.25 366 ARG A N 1
ATOM 2963 C CA . ARG A 1 366 ? 76.755 45.857 -126.379 1.00 81.25 366 ARG A CA 1
ATOM 2964 C C . ARG A 1 366 ? 78.180 45.574 -125.910 1.00 81.25 366 ARG A C 1
ATOM 2966 O O . ARG A 1 366 ? 79.103 45.684 -126.715 1.00 81.25 366 ARG A O 1
ATOM 2973 N N . ALA A 1 367 ? 78.356 45.187 -124.648 1.00 81.31 367 ALA A N 1
ATOM 2974 C CA . ALA A 1 367 ? 79.655 44.842 -124.073 1.00 81.31 367 ALA A CA 1
ATOM 2975 C C . ALA A 1 367 ? 80.287 43.623 -124.764 1.00 81.31 367 ALA A C 1
ATOM 2977 O O . ALA A 1 367 ? 81.495 43.603 -124.986 1.00 81.31 367 ALA A O 1
ATOM 2978 N N . TYR A 1 368 ? 79.467 42.653 -125.182 1.00 81.69 368 TYR A N 1
ATOM 2979 C CA . TYR A 1 368 ? 79.904 41.513 -125.990 1.00 81.69 368 TYR A CA 1
ATOM 2980 C C . TYR A 1 368 ? 80.369 41.920 -127.402 1.00 81.69 368 TYR A C 1
ATOM 2982 O O . TYR A 1 368 ? 81.110 41.190 -128.054 1.00 81.69 368 TYR A O 1
ATOM 2990 N N . GLY A 1 369 ? 79.986 43.110 -127.875 1.00 80.94 369 GLY A N 1
ATOM 2991 C CA . GLY A 1 369 ? 80.381 43.637 -129.181 1.00 80.94 369 GLY A CA 1
ATOM 2992 C C . GLY A 1 369 ? 79.343 43.423 -130.281 1.00 80.94 369 GLY A C 1
ATOM 2993 O O . GLY A 1 369 ? 79.687 43.525 -131.460 1.00 80.94 369 GLY A O 1
ATOM 2994 N N . VAL A 1 370 ? 78.081 43.164 -129.922 1.00 83.88 370 VAL A N 1
ATOM 2995 C CA . VAL A 1 370 ? 76.970 43.093 -130.879 1.00 83.88 370 VAL A CA 1
ATOM 2996 C C . VAL A 1 370 ? 76.793 44.453 -131.553 1.00 83.88 370 VAL A C 1
ATOM 2998 O O . VAL A 1 370 ? 76.411 45.441 -130.925 1.00 83.88 370 VAL A O 1
ATOM 3001 N N . ARG A 1 371 ? 77.102 44.506 -132.850 1.00 76.50 371 ARG A N 1
ATOM 3002 C CA . ARG A 1 371 ? 76.975 45.684 -133.716 1.00 76.50 371 ARG A CA 1
ATOM 3003 C C . ARG A 1 371 ? 76.185 45.285 -134.959 1.00 76.50 371 ARG A C 1
ATOM 3005 O O . ARG A 1 371 ? 76.508 44.269 -135.568 1.00 76.50 371 ARG A O 1
ATOM 3012 N N . GLY A 1 372 ? 75.173 46.074 -135.319 1.00 75.88 372 GLY A N 1
ATOM 3013 C CA . GLY A 1 372 ? 74.275 45.786 -136.444 1.00 75.88 372 GLY A CA 1
ATOM 3014 C C . GLY A 1 372 ? 72.910 45.216 -136.020 1.00 75.88 372 GLY A C 1
ATOM 3015 O O . GLY A 1 372 ? 72.570 45.253 -134.834 1.00 75.88 372 GLY A O 1
ATOM 3016 N N . PRO A 1 373 ? 72.094 44.736 -136.977 1.00 83.75 373 PRO A N 1
ATOM 3017 C CA . PRO A 1 373 ? 70.758 44.207 -136.710 1.00 83.75 373 PRO A CA 1
ATOM 3018 C C . PRO A 1 373 ? 70.799 42.912 -135.889 1.00 83.75 373 PRO A C 1
ATOM 3020 O O . PRO A 1 373 ? 71.571 41.995 -136.183 1.00 83.75 373 PRO A O 1
ATOM 3023 N N . VAL A 1 374 ? 69.921 42.824 -134.887 1.00 87.44 374 VAL A N 1
ATOM 3024 C CA . VAL A 1 374 ? 69.765 41.649 -134.022 1.00 87.44 374 VAL A CA 1
ATOM 3025 C C . VAL A 1 374 ? 68.482 40.905 -134.385 1.00 87.44 374 VAL A C 1
ATOM 3027 O O . VAL A 1 374 ? 67.427 41.507 -134.513 1.00 87.44 374 VAL A O 1
ATOM 3030 N N . LEU A 1 375 ? 68.543 39.592 -134.539 1.00 90.75 375 LEU A N 1
ATOM 3031 C CA . LEU A 1 375 ? 67.455 38.716 -134.952 1.00 90.75 375 LEU A CA 1
ATOM 3032 C C . LEU A 1 375 ? 67.123 37.774 -133.786 1.00 90.75 375 LEU A C 1
ATOM 3034 O O . LEU A 1 375 ? 67.846 36.802 -133.549 1.00 90.75 375 LEU A O 1
ATOM 3038 N N . PRO A 1 376 ? 66.066 38.060 -133.009 1.00 91.06 376 PRO A N 1
ATOM 3039 C CA . PRO A 1 376 ? 65.696 37.220 -131.883 1.00 91.06 376 PRO A CA 1
ATOM 3040 C C . PRO A 1 376 ? 65.000 35.947 -132.366 1.00 91.06 376 PRO A C 1
ATOM 3042 O O . PRO A 1 376 ? 64.055 36.007 -133.150 1.00 91.06 376 PRO A O 1
ATOM 3045 N N . LEU A 1 377 ? 65.442 34.797 -131.872 1.00 91.62 377 LEU A N 1
ATOM 3046 C CA . LEU A 1 377 ? 64.990 33.466 -132.256 1.00 91.62 377 LEU A CA 1
ATOM 3047 C C . LEU A 1 377 ? 64.696 32.642 -130.999 1.00 91.62 377 LEU A C 1
ATOM 3049 O O . LEU A 1 377 ? 65.479 32.633 -130.056 1.00 91.62 377 LEU A O 1
ATOM 3053 N N . ILE A 1 378 ? 63.589 31.907 -130.976 1.00 90.12 378 ILE A N 1
ATOM 3054 C CA . ILE A 1 378 ? 63.357 30.888 -129.949 1.00 90.12 378 ILE A CA 1
ATOM 3055 C C . ILE A 1 378 ? 63.410 29.520 -130.610 1.00 90.12 378 ILE A C 1
ATOM 3057 O O . ILE A 1 378 ? 62.657 29.238 -131.546 1.00 90.12 378 ILE A O 1
ATOM 3061 N N . PHE A 1 379 ? 64.293 28.673 -130.097 1.00 89.00 379 PHE A N 1
ATOM 3062 C CA . PHE A 1 379 ? 64.370 27.265 -130.431 1.00 89.00 379 PHE A CA 1
ATOM 3063 C C . PHE A 1 379 ? 63.547 26.431 -129.448 1.00 89.00 379 PHE A C 1
ATOM 3065 O O . PHE A 1 379 ? 63.620 26.618 -128.229 1.00 89.00 379 PHE A O 1
ATOM 3072 N N . GLY A 1 380 ? 62.802 25.451 -129.954 1.00 86.06 380 GLY A N 1
ATOM 3073 C CA . GLY A 1 380 ? 62.181 24.470 -129.075 1.00 86.06 380 GLY A CA 1
ATOM 3074 C C . GLY A 1 380 ? 61.828 23.139 -129.714 1.00 86.06 380 GLY A C 1
ATOM 3075 O O . GLY A 1 380 ? 61.952 22.939 -130.923 1.00 86.06 380 GLY A O 1
ATOM 3076 N N . VAL A 1 381 ? 61.385 22.217 -128.856 1.00 83.69 381 VAL A N 1
ATOM 3077 C CA . VAL A 1 381 ? 61.092 20.822 -129.229 1.00 83.69 381 VAL A CA 1
ATOM 3078 C C . VAL A 1 381 ? 59.604 20.626 -129.513 1.00 83.69 381 VAL A C 1
ATOM 3080 O O . VAL A 1 381 ? 59.233 20.024 -130.519 1.00 83.69 381 VAL A O 1
ATOM 3083 N N . VAL A 1 382 ? 58.733 21.162 -128.651 1.00 82.12 382 VAL A N 1
ATOM 3084 C CA . VAL A 1 382 ? 57.271 21.031 -128.773 1.00 82.12 382 VAL A CA 1
ATOM 3085 C C . VAL A 1 382 ? 56.619 22.401 -128.924 1.00 82.12 382 VAL A C 1
ATOM 3087 O O . VAL A 1 382 ? 56.891 23.300 -128.132 1.00 82.12 382 VAL A O 1
ATOM 3090 N N . LEU A 1 383 ? 55.715 22.544 -129.896 1.00 82.06 383 LEU A N 1
ATOM 3091 C CA . LEU A 1 383 ? 54.980 23.780 -130.166 1.00 82.06 383 LEU A CA 1
ATOM 3092 C C . LEU A 1 383 ? 53.577 23.776 -129.541 1.00 82.06 383 LEU A C 1
ATOM 3094 O O . LEU A 1 383 ? 52.779 22.877 -129.803 1.00 82.06 383 LEU A O 1
ATOM 3098 N N . ASP A 1 384 ? 53.238 24.833 -128.806 1.00 81.38 384 ASP A N 1
ATOM 3099 C CA . ASP A 1 384 ? 51.854 25.274 -128.617 1.00 81.38 384 ASP A CA 1
ATOM 3100 C C . ASP A 1 384 ? 51.481 26.221 -129.765 1.00 81.38 384 ASP A C 1
ATOM 3102 O O . ASP A 1 384 ? 52.144 27.234 -129.996 1.00 81.38 384 ASP A O 1
ATOM 3106 N N . ARG A 1 385 ? 50.394 25.913 -130.483 1.00 78.88 385 ARG A N 1
ATOM 3107 C CA . ARG A 1 385 ? 49.929 26.690 -131.641 1.00 78.88 385 ARG A CA 1
ATOM 3108 C C . ARG A 1 385 ? 49.765 28.184 -131.333 1.00 78.88 385 ARG A C 1
ATOM 3110 O O . ARG A 1 385 ? 50.000 28.997 -132.222 1.00 78.88 385 ARG A O 1
ATOM 3117 N N . ARG A 1 386 ? 49.406 28.557 -130.098 1.00 84.56 386 ARG A N 1
ATOM 3118 C CA . ARG A 1 386 ? 49.204 29.965 -129.700 1.00 84.56 386 ARG A CA 1
ATOM 3119 C C . ARG A 1 386 ? 50.498 30.785 -129.692 1.00 84.56 386 ARG A C 1
ATOM 3121 O O . ARG A 1 386 ? 50.439 32.003 -129.802 1.00 84.56 386 ARG A O 1
ATOM 3128 N N . ALA A 1 387 ? 51.662 30.142 -129.581 1.00 85.25 387 ALA A N 1
ATOM 3129 C CA . ALA A 1 387 ? 52.949 30.834 -129.619 1.00 85.25 387 ALA A CA 1
ATOM 3130 C C . ALA A 1 387 ? 53.255 31.433 -131.006 1.00 85.25 387 ALA A C 1
ATOM 3132 O O . ALA A 1 387 ? 53.964 32.431 -131.089 1.00 85.25 387 ALA A O 1
ATOM 3133 N N . LEU A 1 388 ? 52.700 30.861 -132.085 1.00 84.44 388 LEU A N 1
ATOM 3134 C CA . LEU A 1 388 ? 52.947 31.314 -133.460 1.00 84.44 388 LEU A CA 1
ATOM 3135 C C . LEU A 1 388 ? 52.472 32.749 -133.708 1.00 84.44 388 LEU A C 1
ATOM 3137 O O . LEU A 1 388 ? 53.176 33.527 -134.346 1.00 84.44 388 LEU A O 1
ATOM 3141 N N . GLU A 1 389 ? 51.271 33.085 -133.235 1.00 84.50 389 GLU A N 1
ATOM 3142 C CA . GLU A 1 389 ? 50.669 34.411 -133.423 1.00 84.50 389 GLU A CA 1
ATOM 3143 C C . GLU A 1 389 ? 51.431 35.461 -132.608 1.00 84.50 389 GLU A C 1
ATOM 3145 O O . GLU A 1 389 ? 51.897 36.452 -133.167 1.00 84.50 389 GLU A O 1
ATOM 3150 N N . LEU A 1 390 ? 51.690 35.168 -131.330 1.00 87.50 390 LEU A N 1
ATOM 3151 C CA . LEU A 1 390 ? 52.456 36.039 -130.433 1.00 87.50 390 LEU A CA 1
ATOM 3152 C C . LEU A 1 390 ? 53.880 36.302 -130.925 1.00 87.50 390 LEU A C 1
ATOM 3154 O O . LEU A 1 390 ? 54.363 37.426 -130.835 1.00 87.50 390 LEU A O 1
ATOM 3158 N N . ALA A 1 391 ? 54.567 35.289 -131.455 1.00 87.38 391 ALA A N 1
ATOM 3159 C CA . ALA A 1 391 ? 55.926 35.472 -131.950 1.00 87.38 391 ALA A CA 1
ATOM 3160 C C . ALA A 1 391 ? 55.965 36.358 -133.202 1.00 87.38 391 ALA A C 1
ATOM 3162 O O . ALA A 1 391 ? 56.842 37.212 -133.317 1.00 87.38 391 ALA A O 1
ATOM 3163 N N . ARG A 1 392 ? 54.974 36.230 -134.099 1.00 87.50 392 ARG A N 1
ATOM 3164 C CA . ARG A 1 392 ? 54.828 37.133 -135.254 1.00 87.50 392 ARG A CA 1
ATOM 3165 C C . ARG A 1 392 ? 54.583 38.573 -134.817 1.00 87.50 392 ARG A C 1
ATOM 3167 O O . ARG A 1 392 ? 55.223 39.474 -135.351 1.00 87.50 392 ARG A O 1
ATOM 3174 N N . GLU A 1 393 ? 53.700 38.787 -133.844 1.00 86.56 393 GLU A N 1
ATOM 3175 C CA . GLU A 1 393 ? 53.422 40.118 -133.285 1.00 86.56 393 GLU A CA 1
ATOM 3176 C C . GLU A 1 393 ? 54.656 40.722 -132.606 1.00 86.56 393 GLU A C 1
ATOM 3178 O O . GLU A 1 393 ? 54.991 41.885 -132.836 1.00 86.56 393 GLU A O 1
ATOM 3183 N N . ALA A 1 394 ? 55.376 39.917 -131.822 1.00 85.19 394 ALA A N 1
ATOM 3184 C CA . ALA A 1 394 ? 56.596 40.325 -131.135 1.00 85.19 394 ALA A CA 1
ATOM 3185 C C . ALA A 1 394 ? 57.826 40.400 -132.057 1.00 85.19 394 ALA A C 1
ATOM 3187 O O . ALA A 1 394 ? 58.896 40.790 -131.594 1.00 85.19 394 ALA A O 1
ATOM 3188 N N . ARG A 1 395 ? 57.682 40.051 -133.346 1.00 89.75 395 ARG A N 1
ATOM 3189 C CA . ARG A 1 395 ? 58.760 40.008 -134.352 1.00 89.75 395 ARG A CA 1
ATOM 3190 C C . ARG A 1 395 ? 59.908 39.049 -134.005 1.00 89.75 395 ARG A C 1
ATOM 3192 O O . ARG A 1 395 ? 61.029 39.211 -134.484 1.00 89.75 395 ARG A O 1
ATOM 3199 N N . ILE A 1 396 ? 59.613 38.034 -133.199 1.00 91.06 396 ILE A N 1
ATOM 3200 C CA . ILE A 1 396 ? 60.552 37.000 -132.769 1.00 91.06 396 ILE A CA 1
ATOM 3201 C C . ILE A 1 396 ? 60.418 35.785 -133.686 1.00 91.06 396 ILE A C 1
ATOM 3203 O O . ILE A 1 396 ? 59.318 35.302 -133.954 1.00 91.06 396 ILE A O 1
ATOM 3207 N N . GLY A 1 397 ? 61.550 35.267 -134.150 1.00 90.12 397 GLY A N 1
ATOM 3208 C CA . GLY A 1 397 ? 61.592 34.041 -134.929 1.00 90.12 397 GLY A CA 1
ATOM 3209 C C . GLY A 1 397 ? 61.299 32.819 -134.068 1.00 90.12 397 GLY A C 1
ATOM 3210 O O . GLY A 1 397 ? 61.684 32.756 -132.901 1.00 90.12 397 GLY A O 1
ATOM 3211 N N . LEU A 1 398 ? 60.662 31.812 -134.656 1.00 90.12 398 LEU A N 1
ATOM 3212 C CA . LEU A 1 398 ? 60.450 30.514 -134.021 1.00 90.12 398 LEU A CA 1
ATOM 3213 C C . LEU A 1 398 ? 61.062 29.424 -134.884 1.00 90.12 398 LEU A C 1
ATOM 3215 O O . LEU A 1 398 ? 60.673 29.255 -136.042 1.00 90.12 398 LEU A O 1
ATOM 3219 N N . LEU A 1 399 ? 61.966 28.658 -134.283 1.00 89.69 399 LEU A N 1
ATOM 3220 C CA . LEU A 1 399 ? 62.595 27.494 -134.883 1.00 89.69 399 LEU A CA 1
ATOM 3221 C C . LEU A 1 399 ? 62.204 26.252 -134.087 1.00 89.69 399 LEU A C 1
ATOM 3223 O O . LEU A 1 399 ? 62.493 26.142 -132.896 1.00 89.69 399 LEU A O 1
ATOM 3227 N N . LEU A 1 400 ? 61.546 25.299 -134.740 1.00 88.06 400 LEU A N 1
ATOM 3228 C CA . LEU A 1 400 ? 61.197 24.031 -134.113 1.00 88.06 400 LEU A CA 1
ATOM 3229 C C . LEU A 1 400 ? 62.148 22.937 -134.591 1.00 88.06 400 LEU A C 1
ATOM 3231 O O . LEU A 1 400 ? 62.352 22.786 -135.794 1.00 88.06 400 LEU A O 1
ATOM 3235 N N . GLN A 1 401 ? 62.660 22.123 -133.666 1.00 84.75 401 GLN A N 1
ATOM 3236 C CA . GLN A 1 401 ? 63.631 21.067 -133.972 1.00 84.75 401 GLN A CA 1
ATOM 3237 C C . GLN A 1 401 ? 63.215 20.170 -135.149 1.00 84.75 401 GLN A C 1
ATOM 3239 O O . GLN A 1 401 ? 64.029 19.870 -136.017 1.00 84.75 401 GLN A O 1
ATOM 3244 N N . ALA A 1 402 ? 61.952 19.739 -135.183 1.00 79.44 402 ALA A N 1
ATOM 3245 C CA . ALA A 1 402 ? 61.468 18.781 -136.176 1.00 79.44 402 ALA A CA 1
ATOM 3246 C C . ALA A 1 402 ? 60.962 19.416 -137.484 1.00 79.44 402 ALA A C 1
ATOM 3248 O O . ALA A 1 402 ? 60.821 18.707 -138.476 1.00 79.44 402 ALA A O 1
ATOM 3249 N N . GLN A 1 403 ? 60.627 20.710 -137.485 1.00 81.62 403 GLN A N 1
ATOM 3250 C CA . GLN A 1 403 ? 59.890 21.351 -138.589 1.00 81.62 403 GLN A CA 1
ATOM 3251 C C . GLN A 1 403 ? 60.641 22.524 -139.228 1.00 81.62 403 GLN A C 1
ATOM 3253 O O . GLN A 1 403 ? 60.216 23.007 -140.273 1.00 81.62 403 GLN A O 1
ATOM 3258 N N . GLY A 1 404 ? 61.751 22.969 -138.636 1.00 84.88 404 GLY A N 1
ATOM 3259 C CA . GLY A 1 404 ? 62.480 24.142 -139.106 1.00 84.88 404 GLY A CA 1
ATOM 3260 C C . GLY A 1 404 ? 61.783 25.447 -138.721 1.00 84.88 404 GLY A C 1
ATOM 3261 O O . GLY A 1 404 ? 61.153 25.543 -137.662 1.00 84.88 404 GLY A O 1
ATOM 3262 N N . GLU A 1 405 ? 61.973 26.486 -139.538 1.00 88.81 405 GLU A N 1
ATOM 3263 C CA . GLU A 1 405 ? 61.439 27.826 -139.274 1.00 88.81 405 GLU A CA 1
ATOM 3264 C C . GLU A 1 405 ? 59.909 27.828 -139.372 1.00 88.81 405 GLU A C 1
ATOM 3266 O O . GLU A 1 405 ? 59.328 27.453 -140.389 1.00 88.81 405 GLU A O 1
ATOM 3271 N N . LEU A 1 406 ? 59.254 28.305 -138.315 1.00 88.56 406 LEU A N 1
ATOM 3272 C CA . LEU A 1 406 ? 57.806 28.517 -138.274 1.00 88.56 406 LEU A CA 1
ATOM 3273 C C . LEU A 1 406 ? 57.438 30.001 -138.374 1.00 88.56 406 LEU A C 1
ATOM 3275 O O . LEU A 1 406 ? 56.371 30.363 -138.883 1.00 88.56 406 LEU A O 1
ATOM 3279 N N . VAL A 1 407 ? 58.314 30.860 -137.851 1.00 88.69 407 VAL A N 1
ATOM 3280 C CA . VAL A 1 407 ? 58.215 32.318 -137.914 1.00 88.69 407 VAL A CA 1
ATOM 3281 C C . VAL A 1 407 ? 59.609 32.855 -138.203 1.00 88.69 407 VAL A C 1
ATOM 3283 O O . VAL A 1 407 ? 60.543 32.532 -137.472 1.00 88.69 407 VAL A O 1
ATOM 3286 N N . ALA A 1 408 ? 59.743 33.664 -139.253 1.00 87.00 408 ALA A N 1
ATOM 3287 C CA . ALA A 1 408 ? 61.002 34.325 -139.565 1.00 87.00 408 ALA A CA 1
ATOM 3288 C C . ALA A 1 408 ? 61.284 35.446 -138.548 1.00 87.00 408 ALA A C 1
ATOM 3290 O O . ALA A 1 408 ? 60.386 36.256 -138.286 1.00 87.00 408 ALA A O 1
ATOM 3291 N N . PRO A 1 409 ? 62.500 35.518 -137.980 1.00 89.88 409 PRO A N 1
ATOM 3292 C CA . PRO A 1 409 ? 62.885 36.621 -137.115 1.00 89.88 409 PRO A CA 1
ATOM 3293 C C . PRO A 1 409 ? 63.003 37.906 -137.930 1.00 89.88 409 PRO A C 1
ATOM 3295 O O . PRO A 1 409 ? 63.468 37.886 -139.070 1.00 89.88 409 PRO A O 1
ATOM 3298 N N . GLN A 1 410 ? 62.593 39.032 -137.347 1.00 86.38 410 GLN A N 1
ATOM 3299 C CA . GLN A 1 410 ? 62.794 40.339 -137.972 1.00 86.38 410 GLN A CA 1
ATOM 3300 C C . GLN A 1 410 ? 63.866 41.134 -137.229 1.00 86.38 410 GLN A C 1
ATOM 3302 O O . GLN A 1 410 ? 64.015 40.950 -136.017 1.00 86.38 410 GLN A O 1
ATOM 3307 N N . PRO A 1 411 ? 64.599 42.022 -137.930 1.00 84.06 411 PRO A N 1
ATOM 3308 C CA . PRO A 1 411 ? 65.602 42.864 -137.304 1.00 84.06 411 PRO A CA 1
ATOM 3309 C C . PRO A 1 411 ? 65.001 43.662 -136.149 1.00 84.06 411 PRO A C 1
ATOM 3311 O O . PRO A 1 411 ? 64.086 44.471 -136.314 1.00 84.06 411 PRO A O 1
ATOM 3314 N N . TRP A 1 412 ? 65.544 43.416 -134.974 1.00 83.75 412 TRP A N 1
ATOM 3315 C CA . TRP A 1 412 ? 65.314 44.158 -133.761 1.00 83.75 412 TRP A CA 1
ATOM 3316 C C . TRP A 1 412 ? 66.471 45.148 -133.592 1.00 83.75 412 TRP A C 1
ATOM 3318 O O . TRP A 1 412 ? 67.648 44.779 -133.648 1.00 83.75 412 TRP A O 1
ATOM 3328 N N . ALA A 1 413 ? 66.133 46.432 -133.479 1.00 72.25 413 ALA A N 1
ATOM 3329 C CA . ALA A 1 413 ? 67.117 47.495 -133.354 1.00 72.25 413 ALA A CA 1
ATOM 3330 C C . ALA A 1 413 ? 67.592 47.587 -131.903 1.00 72.25 413 ALA A C 1
ATOM 3332 O O . ALA A 1 413 ? 66.794 47.798 -130.992 1.00 72.25 413 ALA A O 1
ATOM 3333 N N . LEU A 1 414 ? 68.903 47.470 -131.706 1.00 67.75 414 LEU A N 1
ATOM 3334 C CA . LEU A 1 414 ? 69.541 47.798 -130.440 1.00 67.75 414 LEU A CA 1
ATOM 3335 C C . LEU A 1 414 ? 69.582 49.333 -130.346 1.00 67.75 414 LEU A C 1
ATOM 3337 O O . LEU A 1 414 ? 70.380 49.966 -131.037 1.00 67.75 414 LEU A O 1
ATOM 3341 N N . GLU A 1 415 ? 68.675 49.949 -129.584 1.00 59.72 415 GLU A N 1
ATOM 3342 C CA . GLU A 1 415 ? 68.584 51.414 -129.495 1.00 59.72 415 GLU A CA 1
ATOM 3343 C C . GLU A 1 415 ? 69.937 52.024 -129.081 1.00 59.72 415 GLU A C 1
ATOM 3345 O O . GLU A 1 415 ? 70.563 51.601 -128.101 1.00 59.72 415 GLU A O 1
ATOM 3350 N N . ALA A 1 416 ? 70.418 53.003 -129.858 1.00 45.94 416 ALA A N 1
ATOM 3351 C CA . ALA A 1 416 ? 71.667 53.698 -129.583 1.00 45.94 416 ALA A CA 1
ATOM 3352 C C . ALA A 1 416 ? 71.494 54.572 -128.336 1.00 45.94 416 ALA A C 1
ATOM 3354 O O . ALA A 1 416 ? 70.746 55.549 -128.349 1.00 45.94 416 ALA A O 1
ATOM 3355 N N . THR A 1 417 ? 72.200 54.246 -127.256 1.00 46.03 417 THR A N 1
ATOM 3356 C CA . THR A 1 417 ? 72.370 55.180 -126.145 1.00 46.03 417 THR A CA 1
ATOM 3357 C C . THR A 1 417 ? 73.177 56.365 -126.658 1.00 46.03 417 THR A C 1
ATOM 3359 O O . THR A 1 417 ? 74.341 56.207 -127.032 1.00 46.03 417 THR A O 1
ATOM 3362 N N . GLY A 1 418 ? 72.543 57.537 -126.713 1.00 38.16 418 GLY A N 1
ATOM 3363 C CA . GLY A 1 418 ? 73.229 58.798 -126.942 1.00 38.16 418 GLY A CA 1
ATOM 3364 C C . GLY A 1 418 ? 74.357 58.949 -125.928 1.00 38.16 418 GLY A C 1
ATOM 3365 O O . GLY A 1 418 ? 74.113 58.961 -124.726 1.00 38.16 418 GLY A O 1
ATOM 3366 N N . ASN A 1 419 ? 75.582 59.032 -126.433 1.00 37.69 419 ASN A N 1
ATOM 3367 C CA . ASN A 1 419 ? 76.725 59.513 -125.683 1.00 37.69 419 ASN A CA 1
ATOM 3368 C C . ASN A 1 419 ? 77.005 60.920 -126.216 1.00 37.69 419 ASN A C 1
ATOM 3370 O O . ASN A 1 419 ? 77.363 61.077 -127.383 1.00 37.69 419 ASN A O 1
ATOM 3374 N N . SER A 1 420 ? 76.812 61.937 -125.386 1.00 30.95 420 SER A N 1
ATOM 3375 C CA . SER A 1 420 ? 77.487 63.219 -125.553 1.00 30.95 420 SER A CA 1
ATOM 3376 C C . SER A 1 420 ? 77.970 63.654 -124.182 1.00 30.95 420 SER A C 1
ATOM 3378 O O . SER A 1 420 ? 77.170 63.981 -123.306 1.00 30.95 420 SER A O 1
ATOM 3380 N N . GLU A 1 421 ? 79.285 63.571 -124.038 1.00 42.91 421 GLU A N 1
ATOM 3381 C CA . GLU A 1 421 ? 80.092 64.235 -123.029 1.00 42.91 421 GLU A CA 1
ATOM 3382 C C . GLU A 1 421 ? 79.875 65.758 -123.043 1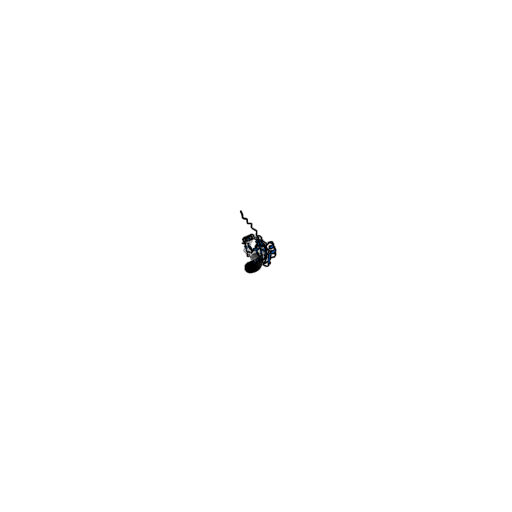.00 42.91 421 GLU A C 1
ATOM 3384 O O . GLU A 1 421 ? 79.420 66.337 -124.036 1.00 42.91 421 GLU A O 1
ATOM 3389 N N . ASP A 1 422 ? 80.234 66.346 -121.902 1.00 35.44 422 ASP A N 1
ATOM 3390 C CA . ASP A 1 422 ? 80.383 67.765 -121.565 1.00 35.44 422 ASP A CA 1
ATOM 3391 C C . ASP A 1 422 ? 81.106 68.624 -122.623 1.00 35.44 422 ASP A C 1
ATOM 3393 O O . ASP A 1 422 ? 81.799 68.136 -123.524 1.00 35.44 422 ASP A O 1
ATOM 3397 N N . PRO A 1 423 ? 81.001 69.952 -122.469 1.00 46.34 423 PRO A N 1
ATOM 3398 C CA . PRO A 1 423 ? 82.142 70.677 -121.897 1.00 46.34 423 PRO A CA 1
ATOM 3399 C C . PRO A 1 423 ? 81.830 71.509 -120.648 1.00 46.34 423 PRO A C 1
ATOM 3401 O O . PRO A 1 423 ? 80.743 72.131 -120.586 1.00 46.34 423 PRO A O 1
#